Protein AF-U7UW47-F1 (afdb_monomer)

Secondary structure (DSSP, 8-state):
--HHHHIIIIIHHHHHTTS----PPPSEE-STTEEEEEETTEEEEEEEETTEEEEE--BSTT-TTHHHHHHHTT--GGG--EEE-S---HHHHGGG-TTS--S-TTPEEEEEGGGHHHHTTSS-SBTTBPP-----S-PEEE-S-EEEEETTEEEEEEE-TTSSTT-EEEEETTTEEE-GGGEEEETTEEEEPPGGG-S-HHHHHHHHHHHHHHGGG----EEE-SSS-EEE--GGGGTEEEEE----SSS-S-SS----TTS---------SS-HHHHHHHHHHHHHHHHHHIIIIISSSS--HHHHHHHHHHHHHHHHHHHHHHHHHHHHHHHS-TTSSS-HHHHHHHHHHHT----TT-EEEEET-TTTHHHHHHHHH-TTSEEEEEE-S-SS-EEEEETTTEEEEE-

Foldseek 3Di:
DQVQLCCVVPVCLVVCPLFQQFDADDLAQDPPQWGWHAQLQWIKIWGDDPNAIETEFAAAFPRPCVVVSCVRHVHQLQRHAAYEYQAQHRGGHHCQAPVGPNSNVRYAYEFAQCNVCLVVVVDDQDDPHGRPGDHDPDHHHDDAFDWDQDPNKIKTWHQQAKLHRRRIWIDIPLAEIAREQLWAAEPQAIEGEAPVNIPHLQSSLVSLVVVLVVCPPTPYQWYAYTRYYIDGDDCRNSVHHNHYQDIDSVRRSYPPDPDSSPPDLDPQCLAFPLHPVNLVVLVVVLVVLVVQLVCQAVDPNHDDDPRNPVSNVVSVVVSVVSVVVSVVSVVRRQCRPCPHPNNNVVCVLLVVLVPDDADQAEEAEAEQCPSVSNQVSNCVVHVREAYEYERAPDDDWDFDDDPDHYTYTYD

pLDDT: mean 88.17, std 14.87, range [32.16, 98.88]

Radius of gyration: 28.87 Å; Cα contacts (8 Å, |Δi|>4): 842; chains: 1; bounding box: 66×56×88 Å

Solvent-accessible surface area (backbone atoms only — not comparable to full-atom values): 21292 Å² total; per-residue (Å²): 128,63,60,56,58,49,38,59,74,59,44,46,55,64,73,48,60,65,14,22,72,49,54,36,42,68,64,29,70,56,70,97,39,34,31,35,39,49,56,61,50,29,41,24,43,34,46,45,51,98,91,39,49,38,37,35,43,44,24,40,53,63,56,90,57,52,75,62,48,33,58,66,49,73,49,62,47,78,70,25,53,40,33,39,36,36,48,66,49,54,61,30,34,14,11,44,14,74,92,42,60,53,59,46,80,58,35,47,41,34,35,26,43,53,42,49,38,33,65,74,55,79,40,60,60,52,92,90,41,50,50,72,49,43,66,74,84,88,54,49,70,39,82,55,75,43,79,44,81,52,90,90,42,44,37,37,38,38,72,37,34,11,34,39,77,15,15,29,28,38,35,39,70,68,29,36,36,41,48,24,64,45,40,40,54,46,98,91,28,7,18,16,34,43,54,92,74,27,61,33,56,69,46,23,23,55,32,47,54,54,47,56,66,64,49,68,86,51,76,46,55,32,35,36,31,28,30,38,17,74,42,76,48,54,76,50,56,60,66,38,26,92,38,60,45,65,62,31,74,92,47,40,44,39,86,84,56,100,47,59,50,75,60,68,82,71,71,80,67,54,61,45,93,53,49,70,66,56,55,52,50,37,52,49,53,28,52,52,35,45,50,49,19,42,46,37,26,75,35,76,83,74,30,63,71,72,61,9,54,54,44,20,52,53,29,46,53,49,25,53,53,36,46,53,52,35,53,49,51,52,52,50,34,45,33,34,21,57,89,41,96,40,42,54,41,40,51,54,35,49,54,56,24,70,76,53,81,59,56,80,74,31,79,48,80,32,79,68,30,74,67,27,48,47,38,51,39,28,26,73,69,23,74,58,16,36,23,33,18,34,27,78,91,48,90,64,76,52,76,55,80,49,86,96,24,41,44,36,44,38,46

Structure (mmCIF, N/CA/C/O backbone):
data_AF-U7UW47-F1
#
_entry.id   AF-U7UW47-F1
#
loop_
_atom_site.group_PDB
_atom_site.id
_atom_site.type_symbol
_atom_site.label_atom_id
_atom_site.label_alt_id
_atom_site.label_comp_id
_atom_site.label_asym_id
_atom_site.label_entity_id
_atom_site.label_seq_id
_atom_site.pdbx_PDB_ins_code
_atom_site.Cartn_x
_atom_site.Cartn_y
_atom_site.Cartn_z
_atom_site.occupancy
_atom_site.B_iso_or_equiv
_atom_site.auth_seq_id
_atom_site.auth_comp_id
_atom_site.auth_asym_id
_atom_site.auth_atom_id
_atom_site.pdbx_PDB_model_num
ATOM 1 N N . MET A 1 1 ? 0.388 20.989 -11.836 1.00 53.53 1 MET A N 1
ATOM 2 C CA . MET A 1 1 ? 1.107 19.779 -11.379 1.00 53.53 1 MET A CA 1
ATOM 3 C C . MET A 1 1 ? 0.475 19.304 -10.081 1.00 53.53 1 MET A C 1
ATOM 5 O O . MET A 1 1 ? 0.337 20.118 -9.172 1.00 53.53 1 MET A O 1
ATOM 9 N N . LYS A 1 2 ? 0.041 18.040 -9.991 1.00 82.88 2 LYS A N 1
ATOM 10 C CA . LYS A 1 2 ? -0.429 17.465 -8.723 1.00 82.88 2 LYS A CA 1
ATOM 11 C C . LYS A 1 2 ? 0.793 17.205 -7.830 1.00 82.88 2 LYS A C 1
ATOM 13 O O . LYS A 1 2 ? 1.407 16.148 -7.889 1.00 82.88 2 LYS A O 1
ATOM 18 N N . LEU A 1 3 ? 1.202 18.236 -7.089 1.00 86.12 3 LEU A N 1
ATOM 19 C CA . LEU A 1 3 ? 2.447 18.261 -6.311 1.00 86.12 3 LEU A CA 1
ATOM 20 C C . LEU A 1 3 ? 2.574 17.098 -5.320 1.00 86.12 3 LEU A C 1
ATOM 22 O O . LEU A 1 3 ? 3.689 16.637 -5.100 1.00 86.12 3 LEU A O 1
ATOM 26 N N . LEU A 1 4 ? 1.460 16.629 -4.750 1.00 89.12 4 LEU A N 1
ATOM 27 C CA . LEU A 1 4 ? 1.472 15.531 -3.787 1.00 89.12 4 LEU A CA 1
ATOM 28 C C . LEU A 1 4 ? 1.802 14.188 -4.459 1.00 89.12 4 LEU A C 1
ATOM 30 O O . LEU A 1 4 ? 2.720 13.530 -3.993 1.00 89.12 4 LEU A O 1
ATOM 34 N N . TYR A 1 5 ? 1.200 13.857 -5.612 1.00 91.38 5 TYR A N 1
ATOM 35 C CA . TYR A 1 5 ? 1.628 12.692 -6.408 1.00 91.38 5 TYR A CA 1
ATOM 36 C C . TYR A 1 5 ? 3.091 12.797 -6.845 1.00 91.38 5 TYR A C 1
ATOM 38 O O . TYR A 1 5 ? 3.829 11.829 -6.765 1.00 91.38 5 TYR A O 1
ATOM 46 N N . PHE A 1 6 ? 3.566 13.979 -7.259 1.00 90.19 6 PHE A N 1
ATOM 47 C CA . PHE A 1 6 ? 4.988 14.137 -7.591 1.00 90.19 6 PHE A CA 1
ATOM 48 C C . PHE A 1 6 ? 5.897 13.876 -6.379 1.00 90.19 6 PHE A C 1
ATOM 50 O O . PHE A 1 6 ? 6.944 13.240 -6.509 1.00 90.19 6 PHE A O 1
ATOM 57 N N . PHE A 1 7 ? 5.511 14.373 -5.201 1.00 90.00 7 PHE A N 1
ATOM 58 C CA . PHE A 1 7 ? 6.234 14.102 -3.966 1.00 90.00 7 PHE A CA 1
ATOM 59 C C . PHE A 1 7 ? 6.247 12.600 -3.657 1.00 90.00 7 PHE A C 1
ATOM 61 O O . PHE A 1 7 ? 7.323 12.052 -3.429 1.00 90.00 7 PHE A O 1
ATOM 68 N N . ASP A 1 8 ? 5.089 11.952 -3.701 1.00 88.62 8 ASP A N 1
ATOM 69 C CA . ASP A 1 8 ? 4.902 10.535 -3.391 1.00 88.62 8 ASP A CA 1
ATOM 70 C C . ASP A 1 8 ? 5.619 9.610 -4.394 1.00 88.62 8 ASP A C 1
ATOM 72 O O . ASP A 1 8 ? 6.364 8.728 -3.985 1.00 88.62 8 ASP A O 1
ATOM 76 N N . ASP A 1 9 ? 5.550 9.892 -5.698 1.00 86.50 9 ASP A N 1
ATOM 77 C CA . ASP A 1 9 ? 6.138 9.044 -6.746 1.00 86.50 9 ASP A CA 1
ATOM 78 C C . ASP A 1 9 ? 7.641 9.256 -6.957 1.00 86.50 9 ASP A C 1
ATOM 80 O O . ASP A 1 9 ? 8.337 8.370 -7.466 1.00 86.50 9 ASP A O 1
ATOM 84 N N . LYS A 1 10 ? 8.153 10.471 -6.709 1.00 87.44 10 LYS A N 1
ATOM 85 C CA . LYS A 1 10 ? 9.523 10.860 -7.105 1.00 87.44 10 LYS A CA 1
ATOM 86 C C . LYS A 1 10 ? 10.412 11.224 -5.929 1.00 87.44 10 LYS A C 1
ATOM 88 O O . LYS A 1 10 ? 11.593 10.881 -5.941 1.00 87.44 10 LYS A O 1
ATOM 93 N N . ILE A 1 11 ? 9.883 11.912 -4.919 1.00 89.56 11 ILE A N 1
ATOM 94 C CA . ILE A 1 11 ? 10.690 12.459 -3.818 1.00 89.56 11 ILE A CA 1
ATOM 95 C C . ILE A 1 11 ? 10.728 11.510 -2.618 1.00 89.56 11 ILE A C 1
ATOM 97 O O . ILE A 1 11 ? 11.814 11.221 -2.105 1.00 89.56 11 ILE A O 1
ATOM 101 N N . LYS A 1 12 ? 9.577 10.996 -2.174 1.00 88.81 12 LYS A N 1
ATOM 102 C CA . LYS A 1 12 ? 9.452 10.030 -1.071 1.00 88.81 12 LYS A CA 1
ATOM 103 C C . LYS A 1 12 ? 10.357 8.803 -1.304 1.00 88.81 12 LYS A C 1
ATOM 105 O O . LYS A 1 12 ? 11.170 8.538 -0.417 1.00 88.81 12 LYS A O 1
ATOM 110 N N . PRO A 1 13 ? 10.417 8.176 -2.498 1.00 85.31 13 PRO A N 1
ATOM 111 C CA . PRO A 1 13 ? 11.304 7.041 -2.749 1.00 85.31 13 PRO A CA 1
ATOM 112 C C . PRO A 1 13 ? 12.779 7.318 -2.490 1.00 85.31 13 PRO A C 1
ATOM 114 O O . PRO A 1 13 ? 13.479 6.540 -1.841 1.00 85.31 13 PRO A O 1
ATOM 117 N N . ILE A 1 14 ? 13.259 8.465 -2.967 1.00 84.12 14 ILE A N 1
ATOM 118 C CA . ILE A 1 14 ? 14.663 8.857 -2.844 1.00 84.12 14 ILE A CA 1
ATOM 119 C C . ILE A 1 14 ? 14.977 9.226 -1.394 1.00 84.12 14 ILE A C 1
ATOM 121 O O . ILE A 1 14 ? 15.991 8.806 -0.836 1.00 84.12 14 ILE A O 1
ATOM 125 N N . THR A 1 15 ? 14.102 10.016 -0.772 1.00 86.31 15 THR A N 1
ATOM 126 C CA . THR A 1 15 ? 14.328 10.563 0.570 1.00 86.31 15 THR A CA 1
ATOM 127 C C . THR A 1 15 ? 14.125 9.538 1.678 1.00 86.31 15 THR A C 1
ATOM 129 O O . THR A 1 15 ? 14.691 9.714 2.759 1.00 86.31 15 THR A O 1
ATOM 132 N N . MET A 1 16 ? 13.348 8.479 1.445 1.00 87.06 16 MET A N 1
ATOM 133 C CA . MET A 1 16 ? 13.096 7.417 2.422 1.00 87.06 16 MET A CA 1
ATOM 134 C C . MET A 1 16 ? 14.041 6.216 2.296 1.00 87.06 16 MET A C 1
ATOM 136 O O . MET A 1 16 ? 14.092 5.375 3.196 1.00 87.06 16 MET A O 1
ATOM 140 N N . ARG A 1 17 ? 14.839 6.153 1.225 1.00 82.00 17 ARG A N 1
ATOM 141 C CA . ARG A 1 17 ? 15.780 5.057 0.982 1.00 82.00 17 ARG A CA 1
ATOM 142 C C . ARG A 1 17 ? 16.738 4.842 2.162 1.00 82.00 17 ARG A C 1
ATOM 144 O O . ARG A 1 17 ? 17.411 5.774 2.614 1.00 82.00 17 ARG A O 1
ATOM 151 N N . GLY A 1 18 ? 16.816 3.593 2.625 1.00 77.62 18 GLY A N 1
ATOM 152 C CA . GLY A 1 18 ? 17.692 3.166 3.723 1.00 77.62 18 GLY A CA 1
ATOM 153 C C . GLY A 1 18 ? 17.224 3.582 5.119 1.00 77.62 18 GLY A C 1
ATOM 154 O O . GLY A 1 18 ? 18.012 3.512 6.055 1.00 77.62 18 GLY A O 1
ATOM 155 N N . LYS A 1 19 ? 15.981 4.063 5.271 1.00 85.00 19 LYS A N 1
ATOM 156 C CA . LYS A 1 19 ? 15.398 4.363 6.590 1.00 85.00 19 LYS A CA 1
ATOM 157 C C . LYS A 1 19 ? 14.519 3.240 7.148 1.00 85.00 19 LYS A C 1
ATOM 159 O O . LYS A 1 19 ? 14.123 3.336 8.305 1.00 85.00 19 LYS A O 1
ATOM 164 N N . PHE A 1 20 ? 14.182 2.244 6.319 1.00 84.88 20 PHE A N 1
ATOM 165 C CA . PHE A 1 20 ? 13.374 1.064 6.669 1.00 84.88 20 PHE A CA 1
ATOM 166 C C . PHE A 1 20 ? 12.176 1.421 7.563 1.00 84.88 20 PHE A C 1
ATOM 168 O O . PHE A 1 20 ? 11.982 0.860 8.638 1.00 84.88 20 PHE A O 1
ATOM 175 N N . TYR A 1 21 ? 11.436 2.456 7.153 1.00 86.81 21 TYR A N 1
ATOM 176 C CA . TYR A 1 21 ? 10.317 3.010 7.923 1.00 86.81 21 TYR A CA 1
ATOM 177 C C . TYR A 1 21 ? 9.026 2.200 7.752 1.00 86.81 21 TYR A C 1
ATOM 179 O O . TYR A 1 21 ? 8.095 2.360 8.527 1.00 86.81 21 TYR A O 1
ATOM 187 N N . CYS A 1 22 ? 8.973 1.352 6.731 1.00 89.75 22 CYS A N 1
ATOM 188 C CA . CYS A 1 22 ? 7.828 0.536 6.369 1.00 89.75 22 CYS A CA 1
ATOM 189 C C . CYS A 1 22 ? 8.284 -0.901 6.094 1.00 89.75 22 CYS A C 1
ATOM 191 O O . CYS A 1 22 ? 9.420 -1.134 5.673 1.00 89.75 22 CYS A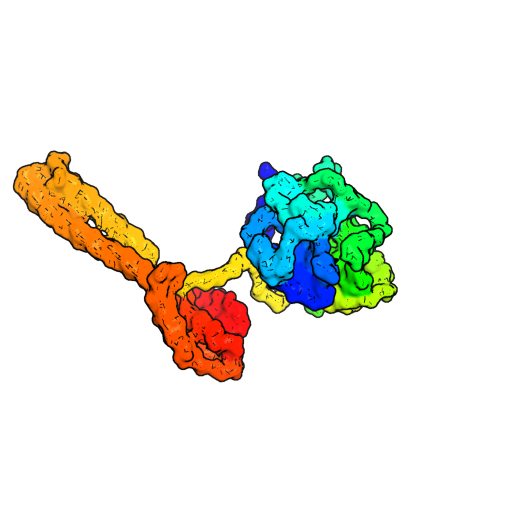 O 1
ATOM 193 N N . ASN A 1 23 ? 7.377 -1.839 6.332 1.00 89.19 23 ASN A N 1
ATOM 194 C CA . ASN A 1 23 ? 7.481 -3.255 6.015 1.00 89.19 23 ASN A CA 1
ATOM 195 C C . ASN A 1 23 ? 6.077 -3.785 5.654 1.00 89.19 23 ASN A C 1
ATOM 197 O O . ASN A 1 23 ? 5.462 -4.487 6.458 1.00 89.19 23 ASN A O 1
ATOM 201 N N . PRO A 1 24 ? 5.507 -3.366 4.510 1.00 92.06 24 PRO A N 1
ATOM 202 C CA . PRO A 1 24 ? 4.192 -3.824 4.084 1.00 92.06 24 PRO A CA 1
ATOM 203 C C . PRO A 1 24 ? 4.207 -5.321 3.752 1.00 92.06 24 PRO A C 1
ATOM 205 O O . PRO A 1 24 ? 5.208 -5.864 3.275 1.00 92.06 24 PRO A O 1
ATOM 208 N N . GLU A 1 25 ? 3.062 -5.964 3.952 1.00 91.25 25 GLU A N 1
ATOM 209 C CA . GLU A 1 25 ? 2.824 -7.369 3.621 1.00 91.25 25 GLU A CA 1
ATOM 210 C C . GLU A 1 25 ? 3.035 -7.610 2.126 1.00 91.25 25 GLU A C 1
ATOM 212 O O . GLU A 1 25 ? 2.703 -6.746 1.318 1.00 91.25 25 GLU A O 1
ATOM 217 N N . ASP A 1 26 ? 3.575 -8.759 1.724 1.00 90.75 26 ASP A N 1
ATOM 218 C CA . ASP A 1 26 ? 3.686 -9.076 0.297 1.00 90.75 26 ASP A CA 1
ATOM 219 C C . ASP A 1 26 ? 2.316 -9.383 -0.324 1.00 90.75 26 ASP A C 1
ATOM 221 O O . ASP A 1 26 ? 1.420 -9.909 0.333 1.00 90.75 26 ASP A O 1
ATOM 225 N N . THR A 1 27 ? 2.166 -9.119 -1.628 1.00 93.19 27 THR A N 1
ATOM 226 C CA . THR A 1 27 ? 0.953 -9.500 -2.365 1.00 93.19 27 THR A CA 1
ATOM 227 C C . THR A 1 27 ? 0.685 -11.000 -2.228 1.00 93.19 27 THR A C 1
ATOM 229 O O . THR A 1 27 ? 1.502 -11.817 -2.670 1.00 93.19 27 THR A O 1
ATOM 232 N N . GLY A 1 28 ? -0.476 -11.365 -1.686 1.00 91.69 28 GLY A N 1
ATOM 233 C CA . GLY A 1 28 ? -0.827 -12.756 -1.428 1.00 91.69 28 GLY A CA 1
ATOM 234 C C . GLY A 1 28 ? -2.175 -12.939 -0.734 1.00 91.69 28 GLY A C 1
ATOM 235 O O . GLY A 1 28 ? -2.748 -12.006 -0.171 1.00 91.69 28 GLY A O 1
ATOM 236 N N . MET A 1 29 ? -2.681 -14.171 -0.793 1.00 92.25 29 MET A N 1
ATOM 237 C CA . MET A 1 29 ? -3.787 -14.622 0.052 1.00 92.25 29 MET A CA 1
ATOM 238 C C . MET A 1 29 ? -3.229 -15.024 1.417 1.00 92.25 29 MET A C 1
ATOM 240 O O . MET A 1 29 ? -2.237 -15.751 1.486 1.00 92.25 29 MET A O 1
ATOM 244 N N . LEU A 1 30 ? -3.861 -14.550 2.484 1.00 92.81 30 LEU A N 1
ATOM 245 C CA . LEU A 1 30 ? -3.450 -14.758 3.869 1.00 92.81 30 LEU A CA 1
ATOM 246 C C . LEU A 1 30 ? -4.513 -15.585 4.611 1.00 92.81 30 LEU A C 1
ATOM 248 O O . LEU A 1 30 ? -5.398 -16.194 4.004 1.00 92.81 30 LEU A O 1
ATOM 252 N N . SER A 1 31 ? -4.404 -15.655 5.936 1.00 87.88 31 SER A N 1
ATOM 253 C CA . SER A 1 31 ? -5.339 -16.386 6.791 1.00 87.88 31 SER A CA 1
ATOM 254 C C . SER A 1 31 ? -6.679 -15.660 6.971 1.00 87.88 31 SER A C 1
ATOM 256 O O . SER A 1 31 ? -6.817 -14.472 6.692 1.00 87.88 31 SER A O 1
ATOM 258 N N . ASP A 1 32 ? -7.686 -16.406 7.438 1.00 92.00 32 ASP A N 1
ATOM 259 C CA . ASP A 1 32 ? -8.999 -15.892 7.859 1.00 92.00 32 ASP A CA 1
ATOM 260 C C . ASP A 1 32 ? -9.725 -15.015 6.818 1.00 92.00 32 ASP A C 1
ATOM 262 O O . ASP A 1 32 ? -10.477 -14.116 7.174 1.00 92.00 32 ASP A O 1
ATOM 266 N N . GLY A 1 33 ? -9.532 -15.294 5.524 1.00 94.06 33 GLY A N 1
ATOM 267 C CA . GLY A 1 33 ? -10.188 -14.567 4.430 1.00 94.06 33 GLY A CA 1
ATOM 268 C C . GLY A 1 33 ? -9.516 -13.243 4.057 1.00 94.06 33 GLY A C 1
ATOM 269 O O . GLY A 1 33 ? -10.019 -12.539 3.180 1.00 94.06 33 GLY A O 1
ATOM 270 N N . ILE A 1 34 ? -8.385 -12.908 4.682 1.00 98.06 34 ILE A N 1
ATOM 271 C CA . ILE A 1 34 ? -7.604 -11.706 4.388 1.00 98.06 34 ILE A CA 1
ATOM 272 C C . ILE A 1 34 ? -6.745 -11.952 3.146 1.00 98.06 34 ILE A C 1
ATOM 274 O O . ILE A 1 34 ? -6.171 -13.023 2.957 1.00 98.06 34 ILE A O 1
ATOM 278 N N . SER A 1 35 ? -6.605 -10.943 2.298 1.00 98.25 35 SER A N 1
ATOM 279 C CA . SER A 1 35 ? -5.552 -10.904 1.282 1.00 98.25 35 SER A CA 1
ATOM 280 C C . SER A 1 35 ? -5.018 -9.488 1.133 1.00 98.25 35 SER A C 1
ATOM 282 O O . SER A 1 35 ? -5.697 -8.524 1.498 1.00 98.25 35 SER A O 1
ATOM 284 N N . ALA A 1 36 ? -3.797 -9.375 0.621 1.00 97.69 36 ALA A N 1
ATOM 285 C CA . ALA A 1 36 ? -3.121 -8.105 0.425 1.00 97.69 36 ALA A CA 1
ATOM 286 C C . ALA A 1 36 ? -2.663 -7.947 -1.023 1.00 97.69 36 ALA A C 1
ATOM 288 O O . ALA A 1 36 ? -2.179 -8.901 -1.637 1.00 97.69 36 ALA A O 1
ATOM 289 N N . ILE A 1 37 ? -2.736 -6.721 -1.534 1.00 97.69 37 ILE A N 1
ATOM 290 C CA . ILE A 1 37 ? -1.859 -6.258 -2.612 1.00 97.69 37 ILE A CA 1
ATOM 291 C C . ILE A 1 37 ? -0.839 -5.321 -1.993 1.00 97.69 37 ILE A C 1
ATOM 293 O O . ILE A 1 37 ? -1.170 -4.511 -1.129 1.00 97.69 37 ILE A O 1
ATOM 297 N N . ARG A 1 38 ? 0.409 -5.441 -2.425 1.00 93.94 38 ARG A N 1
ATOM 298 C CA . ARG A 1 38 ? 1.471 -4.528 -2.043 1.00 93.94 38 ARG A CA 1
ATOM 299 C C . ARG A 1 38 ? 1.846 -3.630 -3.202 1.00 93.94 38 ARG A C 1
ATOM 301 O O . ARG A 1 38 ? 2.371 -4.106 -4.207 1.00 93.94 38 ARG A O 1
ATOM 308 N N . GLU A 1 39 ? 1.685 -2.334 -3.001 1.00 92.50 39 GLU A N 1
ATOM 309 C CA . GLU A 1 39 ? 2.161 -1.316 -3.923 1.00 92.50 39 GLU A CA 1
ATOM 310 C C . GLU A 1 39 ? 3.294 -0.560 -3.252 1.00 92.50 39 GLU A C 1
ATOM 312 O O . GLU A 1 39 ? 3.081 0.176 -2.302 1.00 92.50 39 GLU A O 1
ATOM 317 N N . TYR A 1 40 ? 4.527 -0.771 -3.706 1.00 89.38 40 TYR A N 1
ATOM 318 C CA . TYR A 1 40 ? 5.700 -0.142 -3.097 1.00 89.38 40 TYR A CA 1
ATOM 319 C C . TYR A 1 40 ? 5.727 -0.307 -1.566 1.00 89.38 40 TYR A C 1
ATOM 321 O O . TYR A 1 40 ? 5.932 -1.423 -1.087 1.00 89.38 40 TYR A O 1
ATOM 329 N N . ASP A 1 41 ? 5.551 0.780 -0.807 1.00 90.31 41 ASP A N 1
ATOM 330 C CA . ASP A 1 41 ? 5.557 0.851 0.651 1.00 90.31 41 ASP A CA 1
ATOM 331 C C . ASP A 1 41 ? 4.186 0.690 1.323 1.00 90.31 41 ASP A C 1
ATOM 333 O O . ASP A 1 41 ? 4.148 0.711 2.552 1.00 90.31 41 ASP A O 1
ATOM 337 N N . VAL A 1 42 ? 3.099 0.502 0.572 1.00 93.81 42 VAL A N 1
ATOM 338 C CA . VAL A 1 42 ? 1.724 0.449 1.091 1.00 93.81 42 VAL A CA 1
ATOM 339 C C . VAL A 1 42 ? 1.025 -0.880 0.779 1.00 93.81 42 VAL A C 1
ATOM 341 O O . VAL A 1 42 ? 1.321 -1.558 -0.210 1.00 93.81 42 VAL A O 1
ATOM 344 N N . ASN A 1 43 ? 0.082 -1.273 1.639 1.00 96.12 43 ASN A N 1
ATOM 345 C CA . ASN A 1 43 ? -0.831 -2.389 1.402 1.00 96.12 43 ASN A CA 1
ATOM 346 C C . ASN A 1 43 ? -2.229 -1.927 0.973 1.00 96.12 43 ASN A C 1
ATOM 348 O O . ASN A 1 43 ? -2.771 -0.972 1.512 1.00 96.12 43 ASN A O 1
ATOM 352 N N . LEU A 1 44 ? -2.888 -2.687 0.109 1.00 97.69 44 LEU A N 1
ATOM 353 C CA . LEU A 1 44 ? -4.339 -2.687 -0.074 1.00 97.69 44 LEU A CA 1
ATOM 354 C C . LEU A 1 44 ? -4.859 -3.972 0.567 1.00 97.69 44 LEU A C 1
ATOM 356 O O . LEU A 1 44 ? -4.304 -5.039 0.296 1.00 97.69 44 LEU A O 1
ATOM 360 N N . TRP A 1 45 ? -5.893 -3.885 1.404 1.00 98.75 45 TRP A N 1
ATOM 361 C CA . TRP A 1 45 ? -6.454 -5.058 2.078 1.00 98.75 45 TRP A CA 1
ATOM 362 C C . TRP A 1 45 ? -7.779 -5.459 1.458 1.00 98.75 45 TRP A C 1
ATOM 364 O O . TRP A 1 45 ? -8.581 -4.622 1.051 1.00 98.75 45 TRP A O 1
ATOM 374 N N . PHE A 1 46 ? -8.031 -6.760 1.457 1.00 98.81 46 PHE A N 1
ATOM 375 C CA . PHE A 1 46 ? -9.289 -7.337 1.020 1.00 98.81 46 PHE A CA 1
ATOM 376 C C . PHE A 1 46 ? -9.746 -8.372 2.032 1.00 98.81 46 PHE A C 1
ATOM 378 O O . PHE A 1 46 ? -8.925 -9.106 2.589 1.00 98.81 46 PHE A O 1
ATOM 385 N N . TYR A 1 47 ? -11.058 -8.464 2.214 1.00 98.75 47 TYR A N 1
ATOM 386 C CA . TYR A 1 47 ? -11.677 -9.492 3.036 1.00 98.75 47 TYR A CA 1
ATOM 387 C C . TYR A 1 47 ? -12.672 -10.288 2.204 1.00 98.75 47 TYR A C 1
ATOM 389 O O . TYR A 1 47 ? -13.562 -9.708 1.581 1.00 98.75 47 TYR A O 1
ATOM 397 N N . THR A 1 48 ? -12.505 -11.610 2.182 1.00 98.50 48 THR A N 1
ATOM 398 C CA . THR A 1 48 ? -13.355 -12.532 1.428 1.00 98.50 48 THR A CA 1
ATOM 399 C C . THR A 1 48 ? -14.078 -13.497 2.356 1.00 98.50 48 THR A C 1
ATOM 401 O O . THR A 1 48 ? -13.450 -14.243 3.106 1.00 98.50 48 THR A O 1
ATOM 404 N N . LYS A 1 49 ? -15.405 -13.551 2.233 1.00 97.69 49 LYS A N 1
ATOM 405 C CA . LYS A 1 49 ? -16.284 -14.474 2.956 1.00 97.69 49 LYS A CA 1
ATOM 406 C C . LYS A 1 49 ? -17.344 -15.010 2.010 1.00 97.69 49 LYS A C 1
ATOM 408 O O . LYS A 1 49 ? -17.964 -14.250 1.276 1.00 97.69 49 LYS A O 1
ATOM 413 N N . ASN A 1 50 ? -17.549 -16.327 2.006 1.00 95.88 50 ASN A N 1
ATOM 414 C CA . ASN A 1 50 ? -18.569 -16.991 1.182 1.00 95.88 50 ASN A CA 1
ATOM 415 C C . ASN A 1 50 ? -18.533 -16.585 -0.311 1.00 95.88 50 ASN A C 1
ATOM 417 O O . ASN A 1 50 ? -19.568 -16.449 -0.956 1.00 95.88 50 ASN A O 1
ATOM 421 N N . GLY A 1 51 ? -17.333 -16.361 -0.862 1.00 94.81 51 GLY A N 1
ATOM 422 C CA . GLY A 1 51 ? -17.139 -15.953 -2.260 1.00 94.81 51 GLY A CA 1
ATOM 423 C C . GLY A 1 51 ? -17.448 -14.481 -2.569 1.00 94.81 51 GLY A C 1
ATOM 424 O O . GLY A 1 51 ? -17.383 -14.089 -3.734 1.00 94.81 51 GLY A O 1
ATOM 425 N N . LYS A 1 52 ? -17.770 -13.669 -1.557 1.00 97.94 52 LYS A N 1
ATOM 426 C CA . LYS A 1 52 ? -17.924 -12.214 -1.646 1.00 97.94 52 LYS A CA 1
ATOM 427 C C . LYS A 1 52 ? -16.691 -11.523 -1.086 1.00 97.94 52 LYS A C 1
ATOM 429 O O . LYS A 1 52 ? -16.174 -11.953 -0.058 1.00 97.94 52 LYS A O 1
ATOM 434 N N . THR A 1 53 ? -16.239 -10.464 -1.753 1.00 98.62 53 THR A N 1
ATOM 435 C CA . THR A 1 53 ? -15.018 -9.738 -1.390 1.00 98.62 53 THR A CA 1
ATOM 436 C C . THR A 1 53 ? -15.298 -8.245 -1.285 1.00 98.62 53 THR A C 1
ATOM 438 O O . THR A 1 53 ? -15.870 -7.657 -2.203 1.00 98.62 53 THR A O 1
ATOM 441 N N . ILE A 1 54 ? -14.839 -7.639 -0.192 1.00 98.81 54 ILE A N 1
ATOM 442 C CA . ILE A 1 54 ? -14.791 -6.184 -0.005 1.00 98.81 54 ILE A CA 1
ATOM 443 C C . ILE A 1 54 ? -13.339 -5.706 0.031 1.00 98.81 54 ILE A C 1
ATOM 445 O O . ILE A 1 54 ? -12.437 -6.478 0.375 1.00 98.81 54 ILE A O 1
ATOM 449 N N . ALA A 1 55 ? -13.119 -4.444 -0.330 1.00 98.88 55 ALA A N 1
ATOM 450 C CA . ALA A 1 55 ? -11.798 -3.826 -0.367 1.00 98.88 55 ALA A CA 1
ATOM 451 C C . ALA A 1 55 ? -11.670 -2.705 0.670 1.00 98.88 55 ALA A C 1
ATOM 453 O O . ALA A 1 55 ? -12.638 -2.002 0.970 1.00 98.88 55 ALA A O 1
ATOM 454 N N . PHE A 1 56 ? -10.450 -2.521 1.166 1.00 98.81 56 PHE A N 1
ATOM 455 C CA . PHE A 1 56 ? -10.056 -1.413 2.022 1.00 98.81 56 PHE A CA 1
ATOM 456 C C . PHE A 1 56 ? -8.908 -0.661 1.363 1.00 98.81 56 PHE A C 1
ATOM 458 O O . PHE A 1 56 ? -7.831 -1.230 1.163 1.00 98.81 56 PHE A O 1
ATOM 465 N N . ASP A 1 57 ? -9.131 0.621 1.082 1.00 98.69 57 ASP A N 1
ATOM 466 C CA . ASP A 1 57 ? -8.252 1.467 0.268 1.00 98.69 57 ASP A CA 1
ATOM 467 C C . ASP A 1 57 ? -8.026 0.933 -1.166 1.00 98.69 57 ASP A C 1
ATOM 469 O O . ASP A 1 57 ? -8.531 -0.111 -1.580 1.00 98.69 57 ASP A O 1
ATOM 473 N N . SER A 1 58 ? -7.313 1.712 -1.969 1.00 98.12 58 SER A N 1
ATOM 474 C CA . SER A 1 58 ? -7.171 1.557 -3.420 1.00 98.12 58 SER A CA 1
ATOM 475 C C . SER A 1 58 ? -5.768 1.826 -3.959 1.00 98.12 58 SER A C 1
ATOM 477 O O . SER A 1 58 ? -5.579 1.770 -5.167 1.00 98.12 58 SER A O 1
ATOM 479 N N . GLY A 1 59 ? -4.780 2.084 -3.102 1.00 96.50 59 GLY A N 1
ATOM 480 C CA . GLY A 1 59 ? -3.394 2.215 -3.550 1.00 96.50 59 GLY A CA 1
ATOM 481 C C . GLY A 1 59 ? -3.097 3.519 -4.287 1.00 96.50 59 GLY A C 1
ATOM 482 O O . GLY A 1 59 ? -3.839 4.501 -4.194 1.00 96.50 59 GLY A O 1
ATOM 483 N N . HIS A 1 60 ? -2.007 3.502 -5.051 1.00 95.75 60 HIS A N 1
ATOM 484 C CA . HIS A 1 60 ? -1.534 4.605 -5.873 1.00 95.75 60 HIS A CA 1
ATOM 485 C C . HIS A 1 60 ? -2.282 4.706 -7.206 1.00 95.75 60 HIS A C 1
ATOM 487 O O . HIS A 1 60 ? -2.756 3.734 -7.799 1.00 95.75 60 HIS A O 1
ATOM 493 N N . ILE A 1 61 ? -2.310 5.922 -7.749 1.00 95.69 61 ILE A N 1
ATOM 494 C CA . ILE A 1 61 ? -2.856 6.178 -9.081 1.00 95.69 61 ILE A CA 1
ATOM 495 C C . ILE A 1 61 ? -2.032 5.460 -10.163 1.00 95.69 61 ILE A C 1
ATOM 497 O O . ILE A 1 61 ? -0.816 5.619 -10.247 1.00 95.69 61 ILE A O 1
ATOM 501 N N . ASN A 1 62 ? -2.704 4.709 -11.041 1.00 93.94 62 ASN A N 1
ATOM 502 C CA . ASN A 1 62 ? -2.095 4.025 -12.191 1.00 93.94 62 ASN A CA 1
ATOM 503 C C . ASN A 1 62 ? -0.903 3.110 -11.840 1.00 93.94 62 ASN A C 1
ATOM 505 O O . ASN A 1 62 ? 0.076 3.062 -12.586 1.00 93.94 62 ASN A O 1
ATOM 509 N N . TYR A 1 63 ? -0.973 2.376 -10.727 1.00 93.06 63 TYR A N 1
ATOM 510 C CA . TYR A 1 63 ? 0.052 1.392 -10.384 1.00 93.06 63 TYR A CA 1
ATOM 511 C C . TYR A 1 63 ? 0.225 0.323 -11.488 1.00 93.06 63 TYR A C 1
ATOM 513 O O . TYR A 1 63 ? -0.711 -0.399 -11.833 1.00 93.06 63 TYR A O 1
ATOM 521 N N . ASP A 1 64 ? 1.444 0.203 -12.033 1.00 88.31 64 ASP A N 1
ATOM 522 C CA . ASP A 1 64 ? 1.740 -0.589 -13.242 1.00 88.31 64 ASP A CA 1
ATOM 523 C C . ASP A 1 64 ? 1.372 -2.085 -13.125 1.00 88.31 64 ASP A C 1
ATOM 525 O O . ASP A 1 64 ? 0.979 -2.707 -14.112 1.00 88.31 64 ASP A O 1
ATOM 529 N N . ASN A 1 65 ? 1.523 -2.693 -11.939 1.00 90.06 65 ASN A N 1
ATOM 530 C CA . ASN A 1 65 ? 1.385 -4.149 -11.767 1.00 90.06 65 ASN A CA 1
ATOM 531 C C . ASN A 1 65 ? 0.015 -4.591 -11.243 1.00 90.06 65 ASN A C 1
ATOM 533 O O . ASN A 1 65 ? -0.171 -5.786 -10.991 1.00 90.06 65 ASN A O 1
ATOM 537 N N . ILE A 1 66 ? -0.940 -3.669 -11.102 1.00 94.38 66 ILE A N 1
ATOM 538 C CA . ILE A 1 66 ? -2.200 -3.925 -10.399 1.00 94.38 66 ILE A CA 1
ATOM 539 C C . ILE A 1 66 ? -2.961 -5.144 -10.953 1.00 94.38 66 ILE A C 1
ATOM 541 O O . ILE A 1 66 ? -3.393 -6.012 -10.196 1.00 94.38 66 ILE A O 1
ATOM 545 N N . ASP A 1 67 ? -3.024 -5.301 -12.280 1.00 92.50 67 ASP A N 1
ATOM 546 C CA . ASP A 1 67 ? -3.707 -6.429 -12.930 1.00 92.50 67 ASP A CA 1
ATOM 547 C C . ASP A 1 67 ? -3.023 -7.780 -12.648 1.00 92.50 67 ASP A C 1
ATOM 549 O O . ASP A 1 67 ? -3.675 -8.822 -12.546 1.00 92.50 67 ASP A O 1
ATOM 553 N N . CYS A 1 68 ? -1.692 -7.788 -12.538 1.00 91.44 68 CYS A N 1
ATOM 554 C CA . CYS A 1 68 ? -0.931 -8.982 -12.179 1.00 91.44 68 CYS A CA 1
ATOM 555 C C . CYS A 1 68 ? -1.113 -9.334 -10.702 1.00 91.44 68 CYS A C 1
ATOM 557 O O . CYS A 1 68 ? -1.138 -10.516 -10.360 1.00 91.44 68 CYS A O 1
ATOM 559 N N . ASP A 1 69 ? -1.239 -8.335 -9.835 1.00 93.88 69 ASP A N 1
ATOM 560 C CA . ASP A 1 69 ? -1.393 -8.537 -8.399 1.00 93.88 69 ASP A CA 1
ATOM 561 C C . ASP A 1 69 ? -2.796 -9.018 -8.025 1.00 93.88 69 ASP A C 1
ATOM 563 O O . ASP A 1 69 ? -2.911 -9.982 -7.268 1.00 93.88 69 ASP A O 1
ATOM 567 N N . PHE A 1 70 ? -3.846 -8.499 -8.668 1.00 97.56 70 PHE A N 1
ATOM 568 C CA . PHE A 1 70 ? -5.198 -9.055 -8.546 1.00 97.56 70 PHE A CA 1
ATOM 569 C C . PHE A 1 70 ? -5.268 -10.536 -8.940 1.00 97.56 70 PHE A C 1
ATOM 571 O O . PHE A 1 70 ? -5.900 -11.342 -8.251 1.00 97.56 70 PHE A O 1
ATOM 578 N N . LYS A 1 71 ? -4.552 -10.937 -10.003 1.00 93.56 71 LYS A N 1
ATOM 579 C CA . LYS A 1 71 ? -4.455 -12.351 -10.406 1.00 93.56 71 LYS A CA 1
ATOM 580 C C . LYS A 1 71 ? -3.787 -13.222 -9.341 1.00 93.56 71 LYS A C 1
ATOM 582 O O . LYS A 1 71 ? -4.215 -14.356 -9.154 1.00 93.56 71 LYS A O 1
ATOM 587 N N . LYS A 1 72 ? -2.763 -12.720 -8.639 1.00 89.94 72 LYS A N 1
ATOM 588 C CA . LYS A 1 72 ? -2.056 -13.482 -7.588 1.00 89.94 72 LYS A CA 1
ATOM 589 C C . LYS A 1 72 ? -2.943 -13.797 -6.389 1.00 89.94 72 LYS A C 1
ATOM 591 O O . LYS A 1 72 ? -2.737 -14.827 -5.758 1.00 89.94 72 LYS A O 1
ATOM 596 N N . ILE A 1 73 ? -3.907 -12.930 -6.091 1.00 94.56 73 ILE A N 1
ATOM 597 C CA . ILE A 1 73 ? -4.847 -13.116 -4.978 1.00 94.56 73 ILE A CA 1
ATOM 598 C C . ILE A 1 73 ? -6.218 -13.633 -5.427 1.00 94.56 73 ILE A C 1
ATOM 600 O O . ILE A 1 73 ? -7.129 -13.738 -4.614 1.00 94.56 73 ILE A O 1
ATOM 604 N N . ASN A 1 74 ? -6.359 -13.973 -6.714 1.00 94.88 74 ASN A N 1
ATOM 605 C CA . ASN A 1 74 ? -7.581 -14.508 -7.311 1.00 94.88 74 ASN A CA 1
ATOM 606 C C . ASN A 1 74 ? -8.828 -13.625 -7.084 1.00 94.88 74 ASN A C 1
ATOM 608 O O . ASN A 1 74 ? -9.935 -14.128 -6.890 1.00 94.88 74 ASN A O 1
ATOM 612 N N . ILE A 1 75 ? -8.657 -12.301 -7.121 1.00 97.62 75 ILE A N 1
ATOM 613 C CA . ILE A 1 75 ? -9.752 -11.332 -6.997 1.00 97.62 75 ILE A CA 1
ATOM 614 C C . ILE A 1 75 ? -9.981 -10.662 -8.348 1.00 97.62 75 ILE A C 1
ATOM 616 O O . ILE A 1 75 ? -9.045 -10.216 -9.006 1.00 97.62 75 ILE A O 1
ATOM 620 N N . ASN A 1 76 ? -11.247 -10.584 -8.762 1.00 97.44 76 ASN A N 1
ATOM 621 C CA . ASN A 1 76 ? -11.644 -9.773 -9.905 1.00 97.44 76 ASN A CA 1
ATOM 622 C C . ASN A 1 76 ? -12.081 -8.380 -9.407 1.00 97.44 76 ASN A C 1
ATOM 624 O O . ASN A 1 76 ? -13.146 -8.297 -8.786 1.00 97.44 76 ASN A O 1
ATOM 628 N N . PRO A 1 77 ? -11.321 -7.306 -9.695 1.00 97.25 77 PRO A N 1
ATOM 629 C CA . PRO A 1 77 ? -11.654 -5.954 -9.244 1.00 97.25 77 PRO A CA 1
ATOM 630 C C . PRO A 1 77 ? -13.036 -5.466 -9.704 1.00 97.25 77 PRO A C 1
ATOM 632 O O . PRO A 1 77 ? -13.725 -4.779 -8.954 1.00 97.25 77 PRO A O 1
ATOM 635 N N . ASP A 1 78 ? -13.508 -5.887 -10.883 1.00 97.38 78 ASP A N 1
ATOM 636 C CA . ASP A 1 78 ? -14.817 -5.490 -11.427 1.00 97.38 78 ASP A CA 1
ATOM 637 C C . ASP A 1 78 ? -16.007 -6.078 -10.654 1.00 97.38 78 ASP A C 1
ATOM 639 O O . ASP A 1 78 ? -17.162 -5.739 -10.931 1.00 97.38 78 ASP A O 1
ATOM 643 N N . LYS A 1 79 ? -15.744 -7.025 -9.746 1.00 97.62 79 LYS A N 1
ATOM 644 C CA . LYS A 1 79 ? -16.746 -7.651 -8.876 1.00 97.62 79 LYS A CA 1
ATOM 645 C C . LYS A 1 79 ? -16.741 -7.086 -7.458 1.00 97.62 79 LYS A C 1
ATOM 647 O O . LYS A 1 79 ? -17.602 -7.479 -6.675 1.00 97.62 79 LYS A O 1
ATOM 652 N N . ILE A 1 80 ? -15.807 -6.196 -7.125 1.00 98.50 80 ILE A N 1
ATOM 653 C CA . ILE A 1 80 ? -15.800 -5.519 -5.829 1.00 98.50 80 ILE A CA 1
ATOM 654 C C . ILE A 1 80 ? -16.956 -4.520 -5.810 1.00 98.50 80 ILE A C 1
ATOM 656 O O . ILE A 1 80 ? -16.950 -3.534 -6.545 1.00 98.50 80 ILE A O 1
ATOM 660 N N . GLY A 1 81 ? -17.970 -4.812 -4.993 1.00 98.50 81 GLY A N 1
ATOM 661 C CA . GLY A 1 81 ? -19.155 -3.968 -4.831 1.00 98.50 81 GLY A CA 1
ATOM 662 C C . GLY A 1 81 ? -19.014 -2.908 -3.739 1.00 98.50 81 GLY A C 1
ATOM 663 O O . GLY A 1 81 ? -19.727 -1.912 -3.773 1.00 98.50 81 GLY A O 1
ATOM 664 N N . HIS A 1 82 ? -18.082 -3.089 -2.798 1.00 98.88 82 HIS A N 1
ATOM 665 C CA . HIS A 1 82 ? -17.914 -2.206 -1.643 1.00 98.88 82 HIS A CA 1
ATOM 666 C C . HIS A 1 82 ? -16.433 -1.906 -1.394 1.00 98.88 82 HIS A C 1
ATOM 668 O O . HIS A 1 82 ? -15.615 -2.825 -1.269 1.00 98.88 82 HIS A O 1
ATOM 674 N N . LEU A 1 83 ? -16.115 -0.614 -1.310 1.00 98.88 83 LEU A N 1
ATOM 675 C CA . LEU A 1 83 ? -14.787 -0.086 -1.015 1.00 98.88 83 LEU A CA 1
ATOM 676 C C . LEU A 1 83 ? -14.859 0.838 0.200 1.00 98.88 83 LEU A C 1
ATOM 678 O O . LEU A 1 83 ? -15.526 1.870 0.169 1.00 98.88 83 LEU A O 1
ATOM 682 N N . PHE A 1 84 ? -14.127 0.494 1.249 1.00 98.88 84 PHE A N 1
ATOM 683 C CA . PHE A 1 84 ? -14.011 1.300 2.457 1.00 98.88 84 PHE A CA 1
ATOM 684 C C . PHE A 1 84 ? -12.664 2.025 2.447 1.00 98.88 84 PHE A C 1
ATOM 686 O O . PHE A 1 84 ? -11.613 1.400 2.583 1.00 98.88 84 PHE A O 1
ATOM 693 N N . LEU A 1 85 ? -12.671 3.343 2.261 1.00 98.81 85 LEU A N 1
ATOM 694 C CA . LEU A 1 85 ? -11.453 4.149 2.342 1.00 98.81 85 LEU A CA 1
ATOM 695 C C . LEU A 1 85 ? -11.182 4.508 3.793 1.00 98.81 85 LEU A C 1
ATOM 697 O O . LEU A 1 85 ? -12.064 5.006 4.494 1.00 98.81 85 LEU A O 1
ATOM 701 N N . THR A 1 86 ? -9.958 4.296 4.249 1.00 98.62 86 THR A N 1
ATOM 702 C CA . THR A 1 86 ? -9.546 4.772 5.569 1.00 98.62 86 THR A CA 1
ATOM 703 C C . THR A 1 86 ? -9.255 6.260 5.567 1.00 98.62 86 THR A C 1
ATOM 705 O O . THR A 1 86 ? -9.576 6.928 6.545 1.00 98.62 86 THR A O 1
ATOM 708 N N . HIS A 1 87 ? -8.676 6.781 4.484 1.00 98.31 87 HIS A N 1
ATOM 709 C CA . HIS A 1 87 ? -8.374 8.199 4.292 1.00 98.31 87 HIS A CA 1
ATOM 710 C C . HIS A 1 87 ? -8.023 8.512 2.826 1.00 98.31 87 HIS A C 1
ATOM 712 O O . HIS A 1 87 ? -7.861 7.600 2.017 1.00 98.31 87 HIS A O 1
ATOM 718 N N . LEU A 1 88 ? -7.908 9.800 2.473 1.00 96.44 88 LEU A N 1
ATOM 719 C CA . LEU A 1 88 ? -7.683 10.265 1.095 1.00 96.44 88 LEU A CA 1
ATOM 720 C C . LEU A 1 88 ? -6.217 10.516 0.705 1.00 96.44 88 LEU A C 1
ATOM 722 O O . LEU A 1 88 ? -5.960 11.325 -0.192 1.00 96.44 88 LEU A O 1
ATOM 726 N N . ASP A 1 89 ? -5.233 9.885 1.340 1.00 96.31 89 ASP A N 1
ATOM 727 C CA . ASP A 1 89 ? -3.845 10.057 0.887 1.00 96.31 89 ASP A CA 1
ATOM 728 C C . ASP A 1 89 ? -3.588 9.367 -0.458 1.00 96.31 89 ASP A C 1
ATOM 730 O O . ASP A 1 89 ? -4.315 8.467 -0.879 1.00 96.31 89 ASP A O 1
ATOM 734 N N . THR A 1 90 ? -2.579 9.844 -1.189 1.00 95.69 90 THR A N 1
ATOM 735 C CA . THR A 1 90 ? -2.338 9.457 -2.590 1.00 95.69 90 THR A CA 1
ATOM 736 C C . THR A 1 90 ? -1.972 7.991 -2.767 1.00 95.69 90 THR A C 1
ATOM 738 O O . THR A 1 90 ? -2.251 7.433 -3.825 1.00 95.69 90 THR A O 1
ATOM 741 N N . ASP A 1 91 ? -1.368 7.393 -1.747 1.00 95.19 91 ASP A N 1
ATOM 742 C CA . ASP A 1 91 ? -0.979 5.990 -1.655 1.00 95.19 91 ASP A CA 1
ATOM 743 C C . ASP A 1 91 ? -2.114 5.077 -1.165 1.00 95.19 91 ASP A C 1
ATOM 745 O O . ASP A 1 91 ? -1.997 3.859 -1.252 1.00 95.19 91 ASP A O 1
ATOM 749 N N . HIS A 1 92 ? -3.250 5.634 -0.728 1.00 97.62 92 HIS A N 1
ATOM 750 C CA . HIS A 1 92 ? -4.400 4.857 -0.245 1.00 97.62 92 HIS A CA 1
ATOM 751 C C . HIS A 1 92 ? -5.669 5.083 -1.076 1.00 97.62 92 HIS A C 1
ATOM 753 O O . HIS A 1 92 ? -6.453 4.162 -1.272 1.00 97.62 92 HIS A O 1
ATOM 759 N N . ALA A 1 93 ? -5.889 6.267 -1.639 1.00 98.06 93 ALA A N 1
ATOM 760 C CA . ALA A 1 93 ? -7.084 6.595 -2.426 1.00 98.06 93 ALA A CA 1
ATOM 761 C C . ALA A 1 93 ? -6.789 6.885 -3.913 1.00 98.06 93 ALA A C 1
ATOM 763 O O . ALA A 1 93 ? -7.697 7.207 -4.684 1.00 98.06 93 ALA A O 1
ATOM 764 N N . GLY A 1 94 ? -5.526 6.783 -4.336 1.00 97.44 94 GLY A N 1
ATOM 765 C CA . GLY A 1 94 ? -5.086 7.115 -5.689 1.00 97.44 94 GLY A CA 1
ATOM 766 C C . GLY A 1 94 ? -5.639 6.190 -6.775 1.00 97.44 94 GLY A C 1
ATOM 767 O O . GLY A 1 94 ? -5.918 6.661 -7.879 1.00 97.44 94 GLY A O 1
ATOM 768 N N . GLY A 1 95 ? -5.859 4.906 -6.479 1.00 97.62 95 GLY A N 1
ATOM 769 C CA . GLY A 1 95 ? -6.386 3.935 -7.448 1.00 97.62 95 GLY A CA 1
ATOM 770 C C . GLY A 1 95 ? -7.827 4.187 -7.899 1.00 97.62 95 GLY A C 1
ATOM 771 O O . GLY A 1 95 ? -8.279 3.576 -8.866 1.00 97.62 95 GLY A O 1
ATOM 772 N N . ILE A 1 96 ? -8.551 5.100 -7.247 1.00 98.06 96 ILE A N 1
ATOM 773 C CA . ILE A 1 96 ? -9.880 5.558 -7.679 1.00 98.06 96 ILE A CA 1
ATOM 774 C C . ILE A 1 96 ? -9.931 7.063 -7.992 1.00 98.06 96 ILE A C 1
ATOM 776 O O . ILE A 1 96 ? -11.014 7.631 -8.143 1.00 98.06 96 ILE A O 1
ATOM 780 N N . ASP A 1 97 ? -8.775 7.725 -8.095 1.00 97.44 97 ASP A N 1
ATOM 781 C CA . ASP A 1 97 ? -8.706 9.136 -8.471 1.00 97.44 97 ASP A CA 1
ATOM 782 C C . ASP A 1 97 ? -9.273 9.351 -9.886 1.00 97.44 97 ASP A C 1
ATOM 784 O O . ASP A 1 97 ? -8.889 8.670 -10.836 1.00 97.44 97 ASP A O 1
ATOM 788 N N . LEU A 1 98 ? -10.141 10.355 -10.048 1.00 96.56 98 LEU A N 1
ATOM 789 C CA . LEU A 1 98 ? -10.838 10.676 -11.303 1.00 96.56 98 LEU A CA 1
ATOM 790 C C . LEU A 1 98 ? -9.916 10.985 -12.496 1.00 96.56 98 LEU A C 1
ATOM 792 O O . LEU A 1 98 ? -10.367 11.015 -13.638 1.00 96.56 98 LEU A O 1
ATOM 796 N N . THR A 1 99 ? -8.639 11.277 -12.250 1.00 94.88 99 THR A N 1
ATOM 797 C CA . THR A 1 99 ? -7.641 11.538 -13.300 1.00 94.88 99 THR A CA 1
ATOM 798 C C . THR A 1 99 ? -6.851 10.296 -13.714 1.00 94.88 99 THR A C 1
ATOM 800 O O . THR A 1 99 ? -6.006 10.390 -14.605 1.00 94.88 99 THR A O 1
ATOM 803 N N . GLY A 1 100 ? -7.091 9.156 -13.064 1.00 94.38 100 GLY A N 1
ATOM 804 C CA . GLY A 1 100 ? -6.442 7.878 -13.330 1.00 94.38 100 GLY A CA 1
ATOM 805 C C . GLY A 1 100 ? -7.417 6.801 -13.795 1.00 94.38 100 GLY A C 1
ATOM 806 O O . GLY A 1 100 ? -8.604 7.040 -14.016 1.00 94.38 100 GLY A O 1
ATOM 807 N N . ARG A 1 101 ? -6.897 5.583 -13.950 1.00 95.06 101 ARG A N 1
ATOM 808 C CA . ARG A 1 101 ? -7.713 4.381 -14.122 1.00 95.06 101 ARG A CA 1
ATOM 809 C C . ARG A 1 101 ? -8.327 4.016 -12.772 1.00 95.06 101 ARG A C 1
ATOM 811 O O . ARG A 1 101 ? -7.593 3.637 -11.868 1.00 95.06 101 ARG A O 1
ATOM 818 N N . ASN A 1 102 ? -9.655 4.060 -12.674 1.00 97.56 102 ASN A N 1
ATOM 819 C CA . ASN A 1 102 ? -10.369 3.528 -11.516 1.00 97.56 102 ASN A CA 1
ATOM 820 C C . ASN A 1 102 ? -10.229 1.995 -11.477 1.00 97.56 102 ASN A C 1
ATOM 822 O O . ASN A 1 102 ? -10.681 1.306 -12.396 1.00 97.56 102 ASN A O 1
ATOM 826 N N . ILE A 1 103 ? -9.597 1.472 -10.424 1.00 97.88 103 ILE A N 1
ATOM 827 C CA . ILE A 1 103 ? -9.371 0.033 -10.241 1.00 97.88 103 ILE A CA 1
ATOM 828 C C . ILE A 1 103 ? -10.588 -0.708 -9.670 1.00 97.88 103 ILE A C 1
ATOM 830 O O . ILE A 1 103 ? -10.602 -1.930 -9.700 1.00 97.88 103 ILE A O 1
ATOM 834 N N . PHE A 1 104 ? -11.616 -0.004 -9.190 1.00 98.25 104 PHE A N 1
ATOM 835 C CA . PHE A 1 104 ? -12.863 -0.569 -8.662 1.00 98.25 104 PHE A CA 1
ATOM 836 C C . PHE A 1 104 ? -14.088 0.101 -9.310 1.00 98.25 104 PHE A C 1
ATOM 838 O O . PHE A 1 104 ? -14.847 0.811 -8.647 1.00 98.25 104 PHE A O 1
ATOM 845 N N . PRO A 1 105 ? -14.325 -0.108 -10.617 1.00 96.25 105 PRO A N 1
ATOM 846 C CA . PRO A 1 105 ? -15.283 0.689 -11.390 1.00 96.25 105 PRO A CA 1
ATOM 847 C C . PRO A 1 105 ? -16.754 0.539 -10.964 1.00 96.25 105 PRO A C 1
ATOM 849 O O . PRO A 1 105 ? -17.584 1.336 -11.392 1.00 96.25 105 PRO A O 1
ATOM 852 N N . LYS A 1 106 ? -17.095 -0.479 -10.161 1.00 97.19 106 LYS A N 1
ATOM 853 C CA . LYS A 1 106 ? -18.465 -0.746 -9.682 1.00 97.19 106 LYS A CA 1
ATOM 854 C C . LYS A 1 106 ? -18.621 -0.642 -8.166 1.00 97.19 106 LYS A C 1
ATOM 856 O O . LYS A 1 106 ? -19.711 -0.913 -7.666 1.00 97.19 106 LYS A O 1
ATOM 861 N N . ALA A 1 107 ? -17.556 -0.306 -7.441 1.00 98.44 107 ALA A N 1
ATOM 862 C CA . ALA A 1 107 ? -17.611 -0.275 -5.990 1.00 98.44 107 ALA A CA 1
ATOM 863 C C . ALA A 1 107 ? -18.354 0.968 -5.495 1.00 98.44 107 ALA A C 1
ATOM 865 O O . ALA A 1 107 ? -18.078 2.087 -5.929 1.00 98.44 107 ALA A O 1
ATOM 866 N N . HIS A 1 108 ? -19.252 0.768 -4.535 1.00 98.75 108 HIS A N 1
ATOM 867 C CA . HIS A 1 108 ? -19.775 1.841 -3.703 1.00 98.75 108 HIS A CA 1
ATOM 868 C C . HIS A 1 108 ? -18.742 2.206 -2.636 1.00 98.75 108 HIS A C 1
ATOM 870 O O . HIS A 1 108 ? -18.203 1.322 -1.963 1.00 98.75 108 HIS A O 1
ATOM 876 N N . VAL A 1 109 ? -18.459 3.500 -2.494 1.00 98.88 109 VAL A N 1
ATOM 877 C CA . VAL A 1 109 ? -17.394 4.001 -1.619 1.00 98.88 109 VAL A CA 1
ATOM 878 C C . VAL A 1 109 ? -17.960 4.444 -0.272 1.00 98.88 109 VAL A C 1
ATOM 880 O O . VAL A 1 109 ? -18.951 5.169 -0.214 1.00 98.88 109 VAL A O 1
ATOM 883 N N . TYR A 1 110 ? -17.289 4.056 0.810 1.00 98.88 110 TYR A N 1
ATOM 884 C CA . TYR A 1 110 ? -17.548 4.499 2.180 1.00 98.88 110 TYR A CA 1
ATOM 885 C C . TYR A 1 110 ? -16.303 5.210 2.706 1.00 98.88 110 TYR A C 1
ATOM 887 O O . TYR A 1 110 ? -15.190 4.708 2.539 1.00 98.88 110 TYR A O 1
ATOM 895 N N . MET A 1 111 ? -16.472 6.380 3.318 1.00 98.50 111 MET A N 1
ATOM 896 C CA . MET A 1 111 ? -15.344 7.218 3.728 1.00 98.50 111 MET A CA 1
ATOM 897 C C . MET A 1 111 ? -15.726 8.121 4.900 1.00 98.50 111 MET A C 1
ATOM 899 O O . MET A 1 111 ? -16.868 8.576 4.996 1.00 98.50 111 MET A O 1
ATOM 903 N N . GLY A 1 112 ? -14.762 8.420 5.773 1.00 98.56 112 GLY A N 1
ATOM 904 C CA . GLY A 1 112 ? -14.925 9.433 6.813 1.00 98.56 112 GLY A CA 1
ATOM 905 C C . GLY A 1 112 ? -15.376 10.770 6.229 1.00 98.56 112 GLY A C 1
ATOM 906 O O . GLY A 1 112 ? -14.736 11.308 5.328 1.00 98.56 112 GLY A O 1
ATOM 907 N N . ALA A 1 113 ? -16.476 11.319 6.744 1.00 98.25 113 ALA A N 1
ATOM 908 C CA . ALA A 1 113 ? -17.118 12.508 6.181 1.00 98.25 113 ALA A CA 1
ATOM 909 C C . ALA A 1 113 ? -16.167 13.712 6.110 1.00 98.25 113 ALA A C 1
ATOM 911 O O . ALA A 1 113 ? -16.174 14.468 5.146 1.00 98.25 113 ALA A O 1
ATOM 912 N N . ASP A 1 114 ? -15.300 13.849 7.112 1.00 98.00 114 ASP A N 1
ATOM 913 C CA . ASP A 1 114 ? -14.353 14.955 7.211 1.00 98.00 114 ASP A CA 1
ATOM 914 C C . ASP A 1 114 ? -13.234 14.912 6.158 1.00 98.00 114 ASP A C 1
ATOM 916 O O . ASP A 1 114 ? -12.597 15.941 5.927 1.00 98.00 114 ASP A O 1
ATOM 920 N N . GLU A 1 115 ? -13.013 13.783 5.471 1.00 97.94 115 GLU A N 1
ATOM 921 C CA . GLU A 1 115 ? -12.087 13.719 4.332 1.00 97.94 115 GLU A CA 1
ATOM 922 C C . GLU A 1 115 ? -12.537 14.630 3.172 1.00 97.94 115 GLU A C 1
ATOM 924 O O . GLU A 1 115 ? -11.699 15.128 2.419 1.00 97.94 115 GLU A O 1
ATOM 929 N N . GLU A 1 116 ? -13.836 14.945 3.066 1.00 97.31 116 GLU A N 1
ATOM 930 C CA . GLU A 1 116 ? -14.376 15.897 2.085 1.00 97.31 116 GLU A CA 1
ATOM 931 C C . GLU A 1 116 ? -13.673 17.262 2.142 1.00 97.31 116 GLU A C 1
ATOM 933 O O . GLU A 1 116 ? -13.417 17.862 1.096 1.00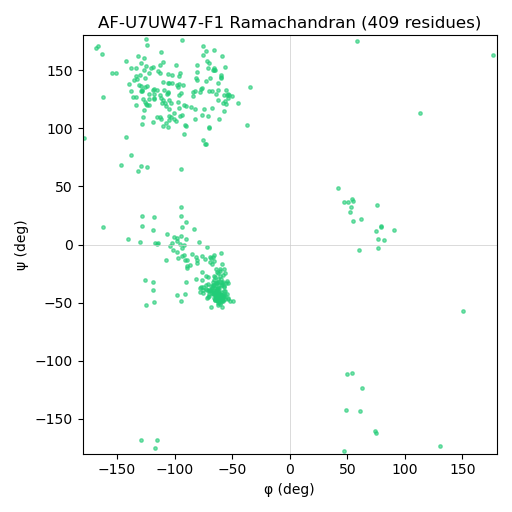 97.31 116 GLU A O 1
ATOM 938 N N . LYS A 1 117 ? -13.230 17.696 3.332 1.00 97.00 117 LYS A N 1
ATOM 939 C CA . LYS A 1 117 ? -12.504 18.963 3.542 1.00 97.00 117 LYS A CA 1
ATOM 940 C C . LYS A 1 117 ? -11.223 19.059 2.706 1.00 97.00 117 LYS A C 1
ATOM 942 O O . LYS A 1 117 ? -10.761 20.157 2.380 1.00 97.00 117 LYS A O 1
ATOM 947 N N . TYR A 1 118 ? -10.620 17.922 2.349 1.00 96.19 118 TYR A N 1
ATOM 948 C CA . TYR A 1 118 ? -9.483 17.874 1.431 1.00 96.19 118 TYR A CA 1
ATOM 949 C C . TYR A 1 118 ? -9.900 18.091 -0.026 1.00 96.19 118 TYR A C 1
ATOM 951 O O . TYR A 1 118 ? -9.219 18.819 -0.753 1.00 96.19 118 TYR A O 1
ATOM 959 N N . MET A 1 119 ? -11.015 17.491 -0.449 1.00 94.19 119 MET A N 1
ATOM 960 C CA . MET A 1 119 ? -11.538 17.614 -1.812 1.00 94.19 119 MET A CA 1
ATOM 961 C C . MET A 1 119 ? -12.092 19.017 -2.084 1.00 94.19 119 MET A C 1
ATOM 963 O O . MET A 1 119 ? -11.832 19.574 -3.156 1.00 94.19 119 MET A O 1
ATOM 967 N N . THR A 1 120 ? -12.764 19.622 -1.095 1.00 94.50 120 THR A N 1
ATOM 968 C CA . THR A 1 120 ? -13.251 21.016 -1.128 1.00 94.50 120 THR A CA 1
ATOM 969 C C . THR A 1 120 ? -12.136 22.040 -0.917 1.00 94.50 120 THR A C 1
ATOM 971 O O . THR A 1 120 ? -12.331 23.229 -1.166 1.00 94.50 120 THR A O 1
ATOM 974 N N . ARG A 1 121 ? -10.934 21.584 -0.531 1.00 93.25 121 ARG A N 1
ATOM 975 C CA . ARG A 1 121 ? -9.747 22.406 -0.235 1.00 93.25 121 ARG A CA 1
ATOM 976 C C . ARG A 1 121 ? -9.923 23.376 0.933 1.00 93.25 121 ARG A C 1
ATOM 978 O O . ARG A 1 121 ? -9.153 24.330 1.043 1.00 93.25 121 ARG A O 1
ATOM 985 N N . GLU A 1 122 ? -10.872 23.113 1.826 1.00 95.06 122 GLU A N 1
ATOM 986 C CA . GLU A 1 122 ? -11.000 23.823 3.104 1.00 95.06 122 GLU A CA 1
ATOM 987 C C . GLU A 1 122 ? -9.738 23.682 3.956 1.00 95.06 122 GLU A C 1
ATOM 989 O O . GLU A 1 122 ? -9.349 24.604 4.675 1.00 95.06 122 GLU A O 1
ATOM 994 N N . ILE A 1 123 ? -9.065 22.534 3.842 1.00 94.19 123 ILE A N 1
ATOM 995 C CA . ILE A 1 123 ? -7.819 22.255 4.546 1.00 94.19 123 ILE A CA 1
ATOM 996 C C . ILE A 1 123 ? -6.699 21.851 3.589 1.00 94.19 123 ILE A C 1
ATOM 998 O O . ILE A 1 123 ? -6.893 21.282 2.512 1.00 94.19 123 ILE A O 1
ATOM 1002 N N . ARG A 1 124 ? -5.470 22.118 4.028 1.00 92.69 124 ARG A N 1
ATOM 1003 C CA . ARG A 1 124 ? -4.251 21.633 3.379 1.00 92.69 124 ARG A CA 1
ATOM 1004 C C . ARG A 1 124 ? -3.768 20.369 4.063 1.00 92.69 124 ARG A C 1
ATOM 1006 O O . ARG A 1 124 ? -3.828 20.273 5.287 1.00 92.69 124 ARG A O 1
ATOM 1013 N N . ARG A 1 125 ? -3.206 19.452 3.275 1.00 92.31 125 ARG A N 1
ATOM 1014 C CA . ARG A 1 125 ? -2.629 18.208 3.790 1.00 92.31 125 ARG A CA 1
ATOM 1015 C C . ARG A 1 125 ? -1.350 18.461 4.583 1.00 92.31 125 ARG A C 1
ATOM 1017 O O . ARG A 1 125 ? -1.159 17.877 5.644 1.00 92.31 125 ARG A O 1
ATOM 1024 N N . LYS A 1 126 ? -0.475 19.342 4.078 1.00 84.44 126 LYS A N 1
ATOM 1025 C CA . LYS A 1 126 ? 0.740 19.779 4.784 1.00 84.44 126 LYS A CA 1
ATOM 1026 C C . LYS A 1 126 ? 1.311 21.068 4.198 1.00 84.44 126 LYS A C 1
ATOM 1028 O O . LYS A 1 126 ? 1.605 21.120 3.010 1.00 84.44 126 LYS A O 1
ATOM 1033 N N . GLY A 1 127 ? 1.547 22.094 5.018 1.00 84.06 127 GLY A N 1
ATOM 1034 C CA . GLY A 1 127 ? 2.195 23.340 4.581 1.00 84.06 127 GLY A CA 1
ATOM 1035 C C . GLY A 1 127 ? 1.506 23.986 3.368 1.00 84.06 127 GLY A C 1
ATOM 1036 O O . GLY A 1 127 ? 0.393 24.498 3.474 1.00 84.06 127 GLY A O 1
ATOM 1037 N N . VAL A 1 128 ? 2.166 23.969 2.206 1.00 78.94 128 VAL A N 1
ATOM 1038 C CA . VAL A 1 128 ? 1.619 24.484 0.932 1.00 78.94 128 VAL A CA 1
ATOM 1039 C C . VAL A 1 128 ? 0.895 23.423 0.089 1.00 78.94 128 VAL A C 1
ATOM 1041 O O . VAL A 1 128 ? 0.247 23.761 -0.902 1.00 78.94 128 VAL A O 1
ATOM 1044 N N . PHE A 1 129 ? 0.981 22.146 0.467 1.00 84.12 129 PHE A N 1
ATOM 1045 C CA . PHE A 1 129 ? 0.389 21.030 -0.263 1.00 84.12 129 PHE A CA 1
ATOM 1046 C C . PHE A 1 129 ? -1.096 20.879 0.079 1.00 84.12 129 PHE A C 1
ATOM 1048 O O . PHE A 1 129 ? -1.465 20.571 1.214 1.00 84.12 129 PHE A O 1
ATOM 1055 N N . HIS A 1 130 ? -1.947 21.061 -0.930 1.00 90.06 130 HIS A N 1
ATOM 1056 C CA . HIS A 1 130 ? -3.322 20.570 -0.891 1.00 90.06 130 HIS A CA 1
ATOM 1057 C C . HIS A 1 130 ? -3.320 19.085 -1.239 1.00 90.06 130 HIS A C 1
ATOM 1059 O O . HIS A 1 130 ? -2.495 18.645 -2.047 1.00 90.06 130 HIS A O 1
ATOM 1065 N N . ASN A 1 131 ? -4.264 18.339 -0.671 1.00 91.12 131 ASN A N 1
ATOM 1066 C CA . ASN A 1 131 ? -4.550 17.013 -1.189 1.00 91.12 131 ASN A CA 1
ATOM 1067 C C . ASN A 1 131 ? -5.054 17.151 -2.638 1.00 91.12 131 ASN A C 1
ATOM 1069 O O . ASN A 1 131 ? -5.766 18.101 -2.979 1.00 91.12 131 ASN A O 1
ATOM 1073 N N . CYS A 1 132 ? -4.604 16.262 -3.515 1.00 91.62 132 CYS A N 1
ATOM 1074 C CA . CYS A 1 132 ? -4.956 16.277 -4.930 1.00 91.62 132 CYS A CA 1
ATOM 1075 C C . CYS A 1 132 ? -5.770 15.065 -5.377 1.00 91.62 132 CYS A C 1
ATOM 1077 O O . CYS A 1 132 ? -6.095 15.005 -6.568 1.00 91.62 132 CYS A O 1
ATOM 1079 N N . VAL A 1 133 ? -6.073 14.144 -4.457 1.00 95.19 133 VAL A N 1
ATOM 1080 C CA . VAL A 1 133 ? -6.995 13.039 -4.705 1.00 95.19 133 VAL A CA 1
ATOM 1081 C C . VAL A 1 133 ? -8.402 13.600 -4.885 1.00 95.19 133 VAL A C 1
ATOM 1083 O O . VAL A 1 133 ? -8.850 14.459 -4.123 1.00 95.19 133 VAL A O 1
ATOM 1086 N N . LYS A 1 134 ? -9.080 13.152 -5.941 1.00 94.69 134 LYS A N 1
ATOM 1087 C CA . LYS A 1 134 ? -10.494 13.437 -6.199 1.00 94.69 134 LYS A CA 1
ATOM 1088 C C . LYS A 1 134 ? -11.186 12.144 -6.574 1.00 94.69 134 LYS A C 1
ATOM 1090 O O . LYS A 1 134 ? -10.734 11.500 -7.514 1.00 94.69 134 LYS A O 1
ATOM 1095 N N . ILE A 1 135 ? -12.274 11.818 -5.896 1.00 96.75 135 ILE A N 1
ATOM 1096 C CA . ILE A 1 135 ? -13.080 10.625 -6.170 1.00 96.75 135 ILE A CA 1
ATOM 1097 C C . ILE A 1 135 ? -14.442 11.038 -6.734 1.00 96.75 135 ILE A C 1
ATOM 1099 O O . ILE A 1 135 ? -14.790 12.219 -6.703 1.00 96.75 135 ILE A O 1
ATOM 1103 N N . ALA A 1 136 ? -15.182 10.088 -7.301 1.00 96.06 136 ALA A N 1
ATOM 1104 C CA . ALA A 1 136 ? -16.534 10.345 -7.790 1.00 96.06 136 ALA A CA 1
ATOM 1105 C C . ALA A 1 136 ? -17.497 10.676 -6.636 1.00 96.06 136 ALA A C 1
ATOM 1107 O O . ALA A 1 136 ? -17.321 10.199 -5.513 1.00 96.06 136 ALA A O 1
ATOM 1108 N N . ASP A 1 137 ? -18.531 11.462 -6.933 1.00 96.00 137 ASP A N 1
ATOM 1109 C CA . ASP A 1 137 ? -19.626 11.727 -5.998 1.00 96.00 137 ASP A CA 1
ATOM 1110 C C . ASP A 1 137 ? -20.444 10.452 -5.708 1.00 96.00 137 ASP A C 1
ATOM 1112 O O . ASP A 1 137 ? -20.334 9.444 -6.407 1.00 96.00 137 ASP A O 1
ATOM 1116 N N . GLY A 1 138 ? -21.303 10.506 -4.685 1.00 96.56 138 GLY A N 1
ATOM 1117 C CA . GLY A 1 138 ? -22.213 9.405 -4.338 1.00 96.56 138 GLY A CA 1
ATOM 1118 C C . GLY A 1 138 ? -21.659 8.391 -3.333 1.00 96.56 138 GLY A C 1
ATOM 1119 O O . GLY A 1 138 ? -22.259 7.338 -3.145 1.00 96.56 138 GLY A O 1
ATOM 1120 N N . TRP A 1 139 ? -20.546 8.700 -2.667 1.00 98.06 139 TRP A N 1
ATOM 1121 C CA . TRP A 1 139 ? -20.018 7.924 -1.542 1.00 98.06 139 TRP A CA 1
ATOM 1122 C C . TRP A 1 139 ? -20.882 8.084 -0.275 1.00 98.06 139 TRP A C 1
ATOM 1124 O O . TRP A 1 139 ? -21.613 9.062 -0.113 1.00 98.06 139 TRP A O 1
ATOM 1134 N N . THR A 1 140 ? -20.798 7.123 0.648 1.00 98.69 140 THR A N 1
ATOM 1135 C CA . THR A 1 140 ? -21.481 7.176 1.950 1.00 98.69 140 THR A CA 1
ATOM 1136 C C . THR A 1 140 ? -20.577 7.800 3.020 1.00 98.69 140 THR A C 1
ATOM 1138 O O . THR A 1 140 ? -19.519 7.234 3.317 1.00 98.69 140 THR A O 1
ATOM 1141 N N . PRO A 1 141 ? -20.986 8.923 3.642 1.00 98.44 141 PRO A N 1
ATOM 1142 C CA . PRO A 1 141 ? -20.209 9.573 4.689 1.00 98.44 141 PRO A CA 1
ATOM 1143 C C . PRO A 1 141 ? -20.301 8.861 6.036 1.00 98.44 141 PRO A C 1
ATOM 1145 O O . PRO A 1 141 ? -21.390 8.571 6.526 1.00 98.44 141 PRO A O 1
ATOM 1148 N N . ILE A 1 142 ? -19.151 8.678 6.682 1.00 98.56 142 ILE A N 1
ATOM 1149 C CA . ILE A 1 142 ? -19.024 8.145 8.042 1.00 98.56 142 ILE A CA 1
ATOM 1150 C C . ILE A 1 142 ? -18.696 9.309 8.981 1.00 98.56 142 ILE A C 1
ATOM 1152 O O . ILE A 1 142 ? -17.595 9.858 8.940 1.00 98.56 142 ILE A O 1
ATOM 1156 N N . LYS A 1 143 ? -19.670 9.730 9.793 1.00 96.50 143 LYS A N 1
ATOM 1157 C CA . LYS A 1 143 ? -19.509 10.824 10.774 1.00 96.50 143 LYS A CA 1
ATOM 1158 C C . LYS A 1 143 ? -19.221 10.298 12.174 1.00 96.50 143 LYS A C 1
ATOM 1160 O O . LYS A 1 143 ? -18.325 10.791 12.849 1.00 96.50 143 LYS A O 1
ATOM 1165 N N . ASP A 1 144 ? -19.960 9.264 12.551 1.00 97.44 144 ASP A N 1
ATOM 1166 C CA . ASP A 1 144 ? -19.888 8.594 13.839 1.00 97.44 144 ASP A CA 1
ATOM 1167 C C . ASP A 1 144 ? -19.652 7.099 13.627 1.00 97.44 144 ASP A C 1
ATOM 1169 O O . ASP A 1 144 ? -19.624 6.602 12.495 1.00 97.44 144 ASP A O 1
ATOM 1173 N N . ILE A 1 145 ? -19.499 6.372 14.731 1.00 98.00 145 ILE A N 1
ATOM 1174 C CA . ILE A 1 145 ? -19.390 4.917 14.688 1.00 98.00 145 ILE A CA 1
ATOM 1175 C C . ILE A 1 145 ? -20.617 4.338 13.984 1.00 98.00 145 ILE A C 1
ATOM 1177 O O . ILE A 1 145 ? -21.751 4.591 14.388 1.00 98.00 145 ILE A O 1
ATOM 1181 N N . SER A 1 146 ? -20.372 3.569 12.929 1.00 98.12 146 SER A N 1
ATOM 1182 C CA . SER A 1 146 ? -21.406 3.056 12.031 1.00 98.12 146 SER A CA 1
ATOM 1183 C C . SER A 1 146 ? -21.148 1.586 11.736 1.00 98.12 146 SER A C 1
ATOM 1185 O O . SER A 1 146 ? -20.000 1.192 11.563 1.00 98.12 146 SER A O 1
ATOM 1187 N N . ILE A 1 147 ? -22.20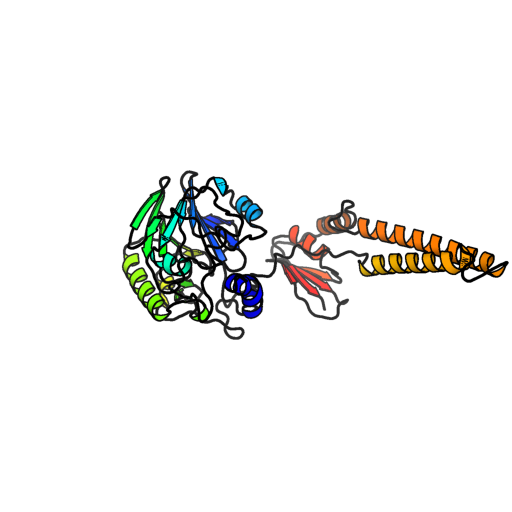1 0.775 11.653 1.00 98.50 147 ILE A N 1
ATOM 1188 C CA . ILE A 1 147 ? -22.099 -0.640 11.279 1.00 98.50 147 ILE A CA 1
ATOM 1189 C C . ILE A 1 147 ? -22.770 -0.822 9.922 1.00 98.50 147 ILE A C 1
ATOM 1191 O O . ILE A 1 147 ? -23.913 -0.411 9.727 1.00 98.50 147 ILE A O 1
ATOM 1195 N N . PHE A 1 148 ? -22.053 -1.453 9.001 1.00 98.62 148 PHE A N 1
ATOM 1196 C CA . PHE A 1 148 ? -22.526 -1.800 7.671 1.00 98.62 148 PHE A CA 1
ATOM 1197 C C . PHE A 1 148 ? -22.581 -3.320 7.536 1.00 98.62 148 PHE A C 1
ATOM 1199 O O . PHE A 1 148 ? -21.621 -4.008 7.865 1.00 98.62 148 PHE A O 1
ATOM 1206 N N . GLU A 1 149 ? -23.691 -3.834 7.019 1.00 98.25 149 GLU A N 1
ATOM 1207 C CA . GLU A 1 149 ? -23.829 -5.231 6.607 1.00 98.25 149 GLU A CA 1
ATOM 1208 C C . GLU A 1 149 ? -23.856 -5.254 5.080 1.00 98.25 149 GLU A C 1
ATOM 1210 O O . GLU A 1 149 ? -24.837 -4.839 4.458 1.00 98.25 149 GLU A O 1
ATOM 1215 N N . VAL A 1 150 ? -22.750 -5.673 4.467 1.00 98.31 150 VAL A N 1
ATOM 1216 C CA . VAL A 1 150 ? -22.558 -5.635 3.013 1.00 98.31 150 VAL A CA 1
ATOM 1217 C C . VAL A 1 150 ? -22.182 -7.015 2.505 1.00 98.31 150 VAL A C 1
ATOM 1219 O O . VAL A 1 150 ? -21.219 -7.613 2.971 1.00 98.31 150 VAL A O 1
ATOM 1222 N N . ASP A 1 151 ? -22.961 -7.564 1.571 1.00 96.75 151 ASP A N 1
ATOM 1223 C CA . ASP A 1 151 ? -22.707 -8.899 1.009 1.00 96.75 151 ASP A CA 1
ATOM 1224 C C . ASP A 1 151 ? -22.528 -10.022 2.074 1.00 96.75 151 ASP A C 1
ATOM 1226 O O . ASP A 1 151 ? -21.851 -11.024 1.841 1.00 96.75 151 ASP A O 1
ATOM 1230 N N . GLY A 1 152 ? -23.152 -9.878 3.253 1.00 97.19 152 GLY A N 1
ATOM 1231 C CA . GLY A 1 152 ? -23.028 -10.822 4.378 1.00 97.19 152 GLY A CA 1
ATOM 1232 C C . GLY A 1 152 ? -21.744 -10.676 5.212 1.00 97.19 152 GLY A C 1
ATOM 1233 O O . GLY A 1 152 ? -21.384 -11.595 5.960 1.00 97.19 152 GLY A O 1
ATOM 1234 N N . ILE A 1 153 ? -21.039 -9.554 5.059 1.00 98.62 153 ILE A N 1
ATOM 1235 C CA . ILE A 1 153 ? -19.862 -9.154 5.831 1.00 98.62 153 ILE A CA 1
ATOM 1236 C C . ILE A 1 153 ? -20.237 -7.944 6.689 1.00 98.62 153 ILE A C 1
ATOM 1238 O O . ILE A 1 153 ? -20.686 -6.920 6.163 1.00 98.62 153 ILE A O 1
ATOM 1242 N N . LYS A 1 154 ? -19.988 -8.048 7.995 1.00 98.62 154 LYS A N 1
ATOM 1243 C CA . LYS A 1 154 ? -20.157 -6.948 8.941 1.00 98.62 154 LYS A CA 1
ATOM 1244 C C . LYS A 1 154 ? -18.906 -6.076 8.932 1.00 98.62 154 LYS A C 1
ATOM 1246 O O . LYS A 1 154 ? -17.797 -6.578 9.122 1.00 98.62 154 LYS A O 1
ATOM 1251 N N . VAL A 1 155 ? -19.079 -4.771 8.756 1.00 98.81 155 VAL A N 1
ATOM 1252 C CA . VAL A 1 155 ? -18.010 -3.770 8.825 1.00 98.81 155 VAL A CA 1
ATOM 1253 C C . VAL A 1 155 ? -18.419 -2.674 9.800 1.00 98.81 155 VAL A C 1
ATOM 1255 O O . VAL A 1 155 ? -19.307 -1.876 9.510 1.00 98.81 155 VAL A O 1
ATOM 1258 N N . GLU A 1 156 ? -17.769 -2.613 10.958 1.00 98.75 156 GLU A N 1
ATOM 1259 C CA . GLU A 1 156 ? -17.894 -1.482 11.876 1.00 98.75 156 GLU A CA 1
ATOM 1260 C C . GLU A 1 156 ? -16.836 -0.432 11.539 1.00 98.75 156 GLU A C 1
ATOM 1262 O O . GLU A 1 156 ? -15.638 -0.698 11.591 1.00 98.75 156 GLU A O 1
ATOM 1267 N N . ALA A 1 157 ? -17.282 0.768 11.194 1.00 98.81 157 ALA A N 1
ATOM 1268 C CA . ALA A 1 157 ? -16.443 1.920 10.926 1.00 98.81 157 ALA A CA 1
ATOM 1269 C C . ALA A 1 157 ? -16.334 2.799 12.172 1.00 98.81 157 ALA A C 1
ATOM 1271 O O . ALA A 1 157 ? -17.348 3.188 12.754 1.00 98.81 157 ALA A O 1
ATOM 1272 N N . ILE A 1 158 ? -15.109 3.143 12.562 1.00 98.69 158 ILE A N 1
ATOM 1273 C CA . ILE A 1 158 ? -14.820 3.939 13.756 1.00 98.69 158 ILE A CA 1
ATOM 1274 C C . ILE A 1 158 ? -13.948 5.130 13.337 1.00 98.69 158 ILE A C 1
ATOM 1276 O O . ILE A 1 158 ? -12.810 4.925 12.908 1.00 98.69 158 ILE A O 1
ATOM 1280 N N . PRO A 1 159 ? -14.433 6.377 13.467 1.00 98.62 159 PRO A N 1
ATOM 1281 C CA . PRO A 1 159 ? -13.608 7.559 13.228 1.00 98.62 159 PRO A CA 1
ATOM 1282 C C . PRO A 1 159 ? -12.423 7.643 14.208 1.00 98.62 159 PRO A C 1
ATOM 1284 O O . PRO A 1 159 ? -12.606 7.656 15.428 1.00 98.62 159 PRO A O 1
ATOM 1287 N N . VAL A 1 160 ? -11.199 7.740 13.681 1.00 98.50 160 VAL A N 1
ATOM 1288 C CA . VAL A 1 160 ? -9.929 7.846 14.431 1.00 98.50 160 VAL A CA 1
ATOM 1289 C C . VAL A 1 160 ? -9.096 8.996 13.841 1.00 98.50 160 VAL A C 1
ATOM 1291 O O . VAL A 1 160 ? -8.009 8.789 13.305 1.00 98.50 160 VAL A O 1
ATOM 1294 N N . PRO A 1 161 ? -9.584 10.249 13.919 1.00 98.38 161 PRO A N 1
ATOM 1295 C CA . PRO A 1 161 ? -8.933 11.376 13.263 1.00 98.38 161 PRO A CA 1
ATOM 1296 C C . PRO A 1 161 ? -7.553 11.654 13.864 1.00 98.38 161 PRO A C 1
ATOM 1298 O O . PRO A 1 161 ? -7.320 11.459 15.060 1.00 98.38 161 PRO A O 1
ATOM 1301 N N . GLY A 1 162 ? -6.644 12.182 13.051 1.00 97.88 162 GLY A N 1
ATOM 1302 C CA . GLY A 1 162 ? -5.295 12.554 13.468 1.00 97.88 162 GLY A CA 1
ATOM 1303 C C . GLY A 1 162 ? -4.284 12.435 12.338 1.00 97.88 162 GLY A C 1
ATOM 1304 O O . GLY A 1 162 ? -3.652 13.434 11.994 1.00 97.88 162 GLY A O 1
ATOM 1305 N N . HIS A 1 163 ? -4.152 11.243 11.744 1.00 98.12 163 HIS A N 1
ATOM 1306 C CA . HIS A 1 163 ? -3.352 11.043 10.529 1.00 98.12 163 HIS A CA 1
ATOM 1307 C C . HIS A 1 163 ? -3.864 11.913 9.381 1.00 98.12 163 HIS A C 1
ATOM 1309 O O . HIS A 1 163 ? -3.140 12.774 8.877 1.00 98.12 163 HIS A O 1
ATOM 1315 N N . THR A 1 164 ? -5.155 11.785 9.108 1.00 98.19 164 THR A N 1
ATOM 1316 C CA . THR A 1 164 ? -5.968 12.726 8.343 1.00 98.19 164 THR A CA 1
ATOM 1317 C C . THR A 1 164 ? -7.166 13.172 9.185 1.00 98.19 164 THR A C 1
ATOM 1319 O O . THR A 1 164 ? -7.373 12.687 10.304 1.00 98.19 164 THR A O 1
ATOM 1322 N N . VAL A 1 165 ? -7.931 14.155 8.707 1.00 97.69 165 VAL A N 1
ATOM 1323 C CA . VAL A 1 165 ? -9.054 14.723 9.477 1.00 97.69 165 VAL A CA 1
ATOM 1324 C C . VAL A 1 165 ? -10.270 13.804 9.577 1.00 97.69 165 VAL A C 1
ATOM 1326 O O . VAL A 1 165 ? -10.991 13.904 10.563 1.00 97.69 165 VAL A O 1
ATOM 1329 N N . GLY A 1 166 ? -10.479 12.911 8.610 1.00 97.81 166 GLY A N 1
ATOM 1330 C CA . GLY A 1 166 ? -11.558 11.926 8.590 1.00 97.81 166 GLY A CA 1
ATOM 1331 C C . GLY A 1 166 ? -11.039 10.489 8.589 1.00 97.81 166 GLY A C 1
ATOM 1332 O O . GLY A 1 166 ? -11.751 9.591 8.141 1.00 97.81 166 GLY A O 1
ATOM 1333 N N . HIS A 1 167 ? -9.812 10.262 9.083 1.00 98.69 167 HIS A N 1
ATOM 1334 C CA . HIS A 1 167 ? -9.234 8.920 9.167 1.00 98.69 167 HIS A CA 1
ATOM 1335 C C . HIS A 1 167 ? -10.190 7.978 9.904 1.00 98.69 167 HIS A C 1
ATOM 1337 O O . HIS A 1 167 ? -10.687 8.307 10.985 1.00 98.69 167 HIS A O 1
ATOM 1343 N N . THR A 1 168 ? -10.472 6.830 9.299 1.00 98.88 168 THR A N 1
ATOM 1344 C CA . THR A 1 168 ? -11.431 5.844 9.798 1.00 98.88 168 THR A CA 1
ATOM 1345 C C . THR A 1 168 ? -10.772 4.472 9.838 1.00 98.88 168 THR A C 1
ATOM 1347 O O . THR A 1 168 ? -10.152 4.048 8.864 1.00 98.88 168 THR A O 1
ATOM 1350 N N . VAL A 1 169 ? -10.916 3.771 10.963 1.00 98.81 169 VAL A N 1
ATOM 1351 C CA . VAL A 1 169 ? -10.530 2.358 11.085 1.00 98.81 169 VAL A CA 1
ATOM 1352 C C . VAL A 1 169 ? -11.759 1.478 10.923 1.00 98.81 169 VAL A C 1
ATOM 1354 O O . VAL A 1 169 ? -12.877 1.905 11.222 1.00 98.81 169 VAL A O 1
ATOM 1357 N N . TYR A 1 170 ? -11.548 0.241 10.487 1.00 98.88 170 TYR A N 1
ATOM 1358 C CA . TYR A 1 170 ? -12.635 -0.707 10.262 1.00 98.88 170 TYR A CA 1
ATOM 1359 C C . TYR A 1 170 ? -12.423 -1.992 11.054 1.00 98.88 170 TYR A C 1
ATOM 1361 O O . TYR A 1 170 ? -11.317 -2.529 11.070 1.00 98.88 170 TYR A O 1
ATOM 1369 N N . ILE A 1 171 ? -13.478 -2.501 11.685 1.00 98.69 171 ILE A N 1
ATOM 1370 C CA . ILE A 1 171 ? -13.522 -3.849 12.254 1.00 98.69 171 ILE A CA 1
ATOM 1371 C C . ILE A 1 171 ? -14.381 -4.713 11.341 1.00 98.69 171 ILE A C 1
ATOM 1373 O O . ILE A 1 171 ? -15.532 -4.376 11.069 1.00 98.69 171 ILE A O 1
ATOM 1377 N N . VAL A 1 172 ? -13.825 -5.825 10.874 1.00 98.56 172 VAL A N 1
ATOM 1378 C CA . VAL A 1 172 ? -14.493 -6.735 9.939 1.00 98.56 172 VAL A CA 1
ATOM 1379 C C . VAL A 1 172 ? -14.848 -8.030 10.649 1.00 98.56 172 VAL A C 1
ATOM 1381 O O . VAL A 1 172 ? -13.968 -8.677 11.229 1.00 98.56 172 VAL A O 1
ATOM 1384 N N . ASP A 1 173 ? -16.134 -8.388 10.609 1.00 97.44 173 ASP A N 1
ATOM 1385 C CA . ASP A 1 173 ? -16.703 -9.593 11.225 1.00 97.44 173 ASP A CA 1
ATOM 1386 C C . ASP A 1 173 ? -16.239 -9.818 12.677 1.00 97.44 173 ASP A C 1
ATOM 1388 O O . ASP A 1 173 ? -15.984 -10.950 13.093 1.00 97.44 173 ASP A O 1
ATOM 1392 N N . ASP A 1 174 ? -16.083 -8.723 13.431 1.00 96.94 174 ASP A N 1
ATOM 1393 C CA . ASP A 1 174 ? -15.622 -8.697 14.827 1.00 96.94 174 ASP A CA 1
ATOM 1394 C C . ASP A 1 174 ? -14.262 -9.390 15.064 1.00 96.94 174 ASP A C 1
ATOM 1396 O O . ASP A 1 174 ? -13.935 -9.757 16.189 1.00 96.94 174 ASP A O 1
ATOM 1400 N N . LYS A 1 175 ? -13.454 -9.575 14.008 1.00 96.31 175 LYS A N 1
ATOM 1401 C CA . LYS A 1 175 ? -12.212 -10.373 14.039 1.00 96.31 175 LYS A CA 1
ATOM 1402 C C . LYS A 1 175 ? -10.978 -9.632 13.558 1.00 96.31 175 LYS A C 1
ATOM 1404 O O . LYS A 1 175 ? -9.871 -9.981 13.963 1.00 96.31 175 LYS A O 1
ATOM 1409 N N . ILE A 1 176 ? -11.126 -8.685 12.639 1.00 98.31 176 ILE A N 1
ATOM 1410 C CA . ILE A 1 176 ? -9.986 -8.084 11.939 1.00 98.31 176 ILE A CA 1
ATOM 1411 C C . ILE A 1 176 ? -10.073 -6.575 12.058 1.00 98.31 176 ILE A C 1
ATOM 1413 O O . ILE A 1 176 ? -11.078 -5.991 11.670 1.00 98.31 176 ILE A O 1
ATOM 1417 N N . LEU A 1 177 ? -9.006 -5.952 12.553 1.00 98.62 177 LEU A N 1
ATOM 1418 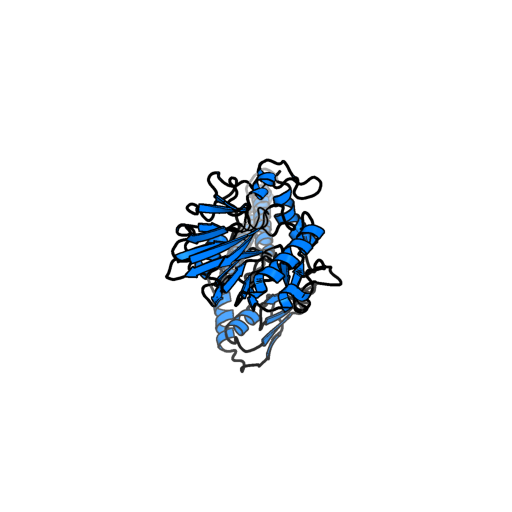C CA . LEU A 1 177 ? -8.867 -4.502 12.602 1.00 98.62 177 LEU A CA 1
ATOM 1419 C C . LEU A 1 177 ? -8.063 -4.001 11.400 1.00 98.62 177 LEU A C 1
ATOM 1421 O O . LEU A 1 177 ? -6.873 -4.275 11.284 1.00 98.62 177 LEU A O 1
ATOM 1425 N N . ILE A 1 178 ? -8.677 -3.189 10.552 1.00 98.69 178 ILE A N 1
ATOM 1426 C CA . ILE A 1 178 ? -8.001 -2.415 9.512 1.00 98.69 178 ILE A CA 1
ATOM 1427 C C . ILE A 1 178 ? -7.647 -1.044 10.105 1.00 98.69 178 ILE A C 1
ATOM 1429 O O . ILE A 1 178 ? -8.487 -0.146 10.149 1.00 98.69 178 ILE A O 1
ATOM 1433 N N . SER A 1 179 ? -6.420 -0.894 10.619 1.00 97.56 179 SER A N 1
ATOM 1434 C CA . SER A 1 179 ? -5.993 0.316 11.346 1.00 97.56 179 SER A CA 1
ATOM 1435 C C . SER A 1 179 ? -5.374 1.382 10.446 1.00 97.56 179 SER A C 1
ATOM 1437 O O . SER A 1 179 ? -5.487 2.569 10.732 1.00 97.56 179 SER A O 1
ATOM 1439 N N . ARG A 1 180 ? -4.689 0.967 9.373 1.00 95.44 180 ARG A N 1
ATOM 1440 C CA . ARG A 1 180 ? -3.962 1.863 8.453 1.00 95.44 180 ARG A CA 1
ATOM 1441 C C . ARG A 1 180 ? -3.057 2.862 9.175 1.00 95.44 180 ARG A C 1
ATOM 1443 O O . ARG A 1 180 ? -2.429 2.504 10.166 1.00 95.44 180 ARG A O 1
ATOM 1450 N N . ASP A 1 181 ? -2.985 4.086 8.670 1.00 97.25 181 ASP A N 1
ATOM 1451 C CA . ASP A 1 181 ? -1.959 5.074 8.999 1.00 97.25 181 ASP A CA 1
ATOM 1452 C C . ASP A 1 181 ? -2.236 5.862 10.281 1.00 97.25 181 ASP A C 1
ATOM 1454 O O . ASP A 1 181 ? -1.565 6.850 10.566 1.00 97.25 181 ASP A O 1
ATOM 1458 N N . CYS A 1 182 ? -3.181 5.428 11.119 1.00 97.06 182 CYS A N 1
ATOM 1459 C CA . CYS A 1 182 ? -3.185 5.877 12.509 1.00 97.06 182 CYS A CA 1
ATOM 1460 C C . CYS A 1 182 ? -2.099 5.146 13.322 1.00 97.06 182 CYS A C 1
ATOM 1462 O O . CYS A 1 182 ? -1.496 5.752 14.211 1.00 97.06 182 CYS A O 1
ATOM 1464 N N . LEU A 1 183 ? -1.773 3.895 12.961 1.00 97.19 183 LEU A N 1
ATOM 1465 C CA . LEU A 1 183 ? -0.932 2.970 13.726 1.00 97.19 183 LEU A CA 1
ATOM 1466 C C . LEU A 1 183 ? 0.170 2.340 12.856 1.00 97.19 183 LEU A C 1
ATOM 1468 O O . LEU A 1 183 ? -0.083 1.873 11.749 1.00 97.19 183 LEU A O 1
ATOM 1472 N N . VAL A 1 184 ? 1.389 2.240 13.387 1.00 97.00 184 VAL A N 1
ATOM 1473 C CA . VAL A 1 184 ? 2.488 1.478 12.767 1.00 97.00 184 VAL A CA 1
ATOM 1474 C C . VAL A 1 184 ? 3.162 0.584 13.805 1.00 97.00 184 VAL A C 1
ATOM 1476 O O . VAL A 1 184 ? 3.288 0.972 14.967 1.00 97.00 184 VAL A O 1
ATOM 1479 N N . ILE A 1 185 ? 3.566 -0.625 13.411 1.00 96.00 185 ILE A N 1
ATOM 1480 C CA . ILE A 1 185 ? 4.015 -1.677 14.335 1.00 96.00 185 ILE A CA 1
ATOM 1481 C C . ILE A 1 185 ? 5.401 -2.184 13.933 1.00 96.00 185 ILE A C 1
ATOM 1483 O O . ILE A 1 185 ? 5.644 -2.457 12.761 1.00 96.00 185 ILE A O 1
ATOM 1487 N N . ASN A 1 186 ? 6.292 -2.347 14.913 1.00 92.94 186 ASN A N 1
ATOM 1488 C CA . ASN A 1 186 ? 7.556 -3.073 14.767 1.00 92.94 186 ASN A CA 1
ATOM 1489 C C . ASN A 1 186 ? 7.724 -4.111 15.891 1.00 92.94 186 ASN A C 1
ATOM 1491 O O . ASN A 1 186 ? 6.794 -4.376 16.655 1.00 92.94 186 ASN A O 1
ATOM 1495 N N . GLU A 1 187 ? 8.921 -4.683 16.028 1.00 90.94 187 GLU A N 1
ATOM 1496 C CA . GLU A 1 187 ? 9.219 -5.714 17.024 1.00 90.94 187 GLU A CA 1
ATOM 1497 C C . GLU A 1 187 ? 9.021 -5.258 18.483 1.00 90.94 187 GLU A C 1
ATOM 1499 O O . GLU A 1 187 ? 8.834 -6.082 19.380 1.00 90.94 187 GLU A O 1
ATOM 1504 N N . ASN A 1 188 ? 9.034 -3.946 18.738 1.00 93.00 188 ASN A N 1
ATOM 1505 C CA . ASN A 1 188 ? 8.914 -3.379 20.080 1.00 93.00 188 ASN A CA 1
ATOM 1506 C C . ASN A 1 188 ? 7.465 -3.079 20.483 1.00 93.00 188 ASN A C 1
ATOM 1508 O O . ASN A 1 188 ? 7.222 -2.855 21.674 1.00 93.00 188 ASN A O 1
ATOM 1512 N N . GLY A 1 189 ? 6.524 -3.101 19.533 1.00 96.00 189 GLY A N 1
ATOM 1513 C CA . GLY A 1 189 ? 5.108 -2.782 19.719 1.00 96.00 189 GLY A CA 1
ATOM 1514 C C . GLY A 1 189 ? 4.590 -1.779 18.686 1.00 96.00 189 GLY A C 1
ATOM 1515 O O . GLY A 1 189 ? 5.287 -1.425 17.734 1.00 96.00 189 GLY A O 1
ATOM 1516 N N . GLY A 1 190 ? 3.350 -1.325 18.873 1.00 97.44 190 GLY A N 1
ATOM 1517 C CA . GLY A 1 190 ? 2.748 -0.309 18.008 1.00 97.44 190 GLY A CA 1
ATOM 1518 C C . GLY A 1 190 ? 2.866 1.116 18.545 1.00 97.44 190 GLY A C 1
ATOM 1519 O O . GLY A 1 190 ? 2.864 1.352 19.756 1.00 97.44 190 GLY A O 1
ATOM 1520 N N . TYR A 1 191 ? 2.971 2.054 17.608 1.00 98.50 191 TYR A N 1
ATOM 1521 C CA . TYR A 1 191 ? 3.190 3.483 17.810 1.00 98.50 191 TYR A CA 1
ATOM 1522 C C . TYR A 1 191 ? 2.154 4.283 17.026 1.00 98.50 191 TYR A C 1
ATOM 1524 O O . TYR A 1 191 ? 1.663 3.824 15.989 1.00 98.50 191 TYR A O 1
ATOM 1532 N N . ALA A 1 192 ? 1.892 5.519 17.457 1.00 98.38 192 ALA A N 1
ATOM 1533 C CA . ALA A 1 192 ? 1.212 6.465 16.586 1.00 98.38 192 ALA A CA 1
ATOM 1534 C C . ALA A 1 192 ? 2.043 6.677 15.316 1.00 98.38 192 ALA A C 1
ATOM 1536 O O . ALA A 1 192 ? 3.278 6.679 15.356 1.00 98.38 192 ALA A O 1
ATOM 1537 N N . PHE A 1 193 ? 1.369 6.841 14.185 1.00 97.75 193 PHE A N 1
ATOM 1538 C CA . PHE A 1 193 ? 2.043 6.986 12.902 1.00 97.75 193 PHE A CA 1
ATOM 1539 C C . PHE A 1 193 ? 2.994 8.187 12.855 1.00 97.75 193 PHE A C 1
ATOM 1541 O O . PHE A 1 193 ? 2.939 9.108 13.673 1.00 97.75 193 PHE A O 1
ATOM 1548 N N . PHE A 1 194 ? 3.896 8.168 11.881 1.00 96.31 194 PHE A N 1
ATOM 1549 C CA . PHE A 1 194 ? 4.974 9.136 11.751 1.00 96.31 194 PHE A CA 1
ATOM 1550 C C . PHE A 1 194 ? 4.467 10.584 11.676 1.00 96.31 194 PHE A C 1
ATOM 1552 O O . PHE A 1 194 ? 3.660 10.930 10.809 1.00 96.31 194 PHE A O 1
ATOM 1559 N N . ASP A 1 195 ? 5.017 11.466 12.516 1.00 95.75 195 ASP A N 1
ATOM 1560 C CA . ASP A 1 195 ? 4.625 12.886 12.571 1.00 95.75 195 ASP A CA 1
ATOM 1561 C C . ASP A 1 195 ? 4.787 13.591 11.230 1.00 95.75 195 ASP A C 1
ATOM 1563 O O . ASP A 1 195 ? 3.980 14.436 10.850 1.00 95.75 195 ASP A O 1
ATOM 1567 N N . PHE A 1 196 ? 5.821 13.214 10.475 1.00 92.56 196 PHE A N 1
ATOM 1568 C CA . PHE A 1 196 ? 6.060 13.784 9.160 1.00 92.56 196 PHE A CA 1
ATOM 1569 C C . PHE A 1 196 ? 4.885 13.542 8.195 1.00 92.56 196 PHE A C 1
ATOM 1571 O O . PHE A 1 196 ? 4.640 14.388 7.338 1.00 92.56 196 PHE A O 1
ATOM 1578 N N . PHE A 1 197 ? 4.138 12.452 8.341 1.00 93.62 197 PHE A N 1
ATOM 1579 C CA . PHE A 1 197 ? 2.998 12.133 7.482 1.00 93.62 197 PHE A CA 1
ATOM 1580 C C . PHE A 1 197 ? 1.649 12.432 8.151 1.00 93.62 197 PHE A C 1
ATOM 1582 O O . PHE A 1 197 ? 0.611 12.241 7.545 1.00 93.62 197 PHE A O 1
ATOM 1589 N N . THR A 1 198 ? 1.615 12.948 9.378 1.00 96.69 198 THR A N 1
ATOM 1590 C CA . THR A 1 198 ? 0.379 13.053 10.169 1.00 96.69 198 THR A CA 1
ATOM 1591 C C . THR A 1 198 ? -0.121 14.501 10.229 1.00 96.69 198 THR A C 1
ATOM 1593 O O . THR A 1 198 ? 0.641 15.410 10.551 1.00 96.69 198 THR A O 1
ATOM 1596 N N . GLN A 1 199 ? -1.406 14.733 9.933 1.00 96.69 199 GLN A N 1
ATOM 1597 C CA . GLN A 1 199 ? -2.047 16.058 9.953 1.00 96.69 199 GLN A CA 1
ATOM 1598 C C . GLN A 1 199 ? -2.016 16.690 11.352 1.00 96.69 199 GLN A C 1
ATOM 1600 O O . GLN A 1 199 ? -1.714 17.874 11.501 1.00 96.69 199 GLN A O 1
ATOM 1605 N N . ASN A 1 200 ? -2.350 15.908 12.380 1.00 97.75 200 ASN A N 1
ATOM 1606 C CA . ASN A 1 200 ? -2.344 16.320 13.777 1.00 97.75 200 ASN A CA 1
ATOM 1607 C C . ASN A 1 200 ? -1.850 15.166 14.674 1.00 97.75 200 ASN A C 1
ATOM 1609 O O . ASN A 1 200 ? -2.648 14.341 15.128 1.00 97.75 200 ASN A O 1
ATOM 1613 N N . PRO A 1 201 ? -0.536 15.116 14.969 1.00 98.12 201 PRO A N 1
ATOM 1614 C CA . PRO A 1 201 ? 0.061 14.071 15.799 1.00 98.12 201 PRO A CA 1
ATOM 1615 C C . PRO A 1 201 ? -0.535 13.916 17.190 1.00 98.12 201 PRO A C 1
ATOM 1617 O O . PRO A 1 201 ? -0.710 12.796 17.669 1.00 98.12 201 PRO A O 1
ATOM 1620 N N . LYS A 1 202 ? -0.858 15.034 17.850 1.00 98.38 202 LYS A N 1
ATOM 1621 C CA . LYS A 1 202 ? -1.468 15.012 19.183 1.00 98.38 202 LYS A CA 1
ATOM 1622 C C . LYS A 1 202 ? -2.831 14.328 19.120 1.00 98.38 202 LYS A C 1
ATOM 1624 O O . LYS A 1 202 ? -3.098 13.420 19.901 1.00 98.38 202 LYS A O 1
ATOM 1629 N N . LYS A 1 203 ? -3.650 14.717 18.140 1.00 98.44 203 LYS A N 1
ATOM 1630 C CA . LYS A 1 203 ? -4.970 14.127 17.933 1.00 98.44 203 LYS A CA 1
ATOM 1631 C C . LYS A 1 203 ? -4.889 12.646 17.565 1.00 98.44 203 LYS A C 1
ATOM 1633 O O . LYS A 1 203 ? -5.682 11.878 18.090 1.00 98.44 203 LYS A O 1
ATOM 1638 N N . ASN A 1 204 ? -3.913 12.236 16.748 1.00 98.69 204 ASN A N 1
ATOM 1639 C CA . ASN A 1 204 ? -3.713 10.823 16.407 1.00 98.69 204 ASN A CA 1
ATOM 1640 C C . ASN A 1 204 ? -3.493 9.966 17.669 1.00 98.69 204 ASN A C 1
ATOM 1642 O O . ASN A 1 204 ? -4.195 8.985 17.888 1.00 98.69 204 ASN A O 1
ATOM 1646 N N . LYS A 1 205 ? -2.593 10.402 18.560 1.00 98.69 205 LYS A N 1
ATOM 1647 C CA . LYS A 1 205 ? -2.317 9.729 19.845 1.00 98.69 205 LYS A CA 1
ATOM 1648 C C . LYS A 1 205 ? -3.559 9.648 20.734 1.00 98.69 205 LYS A C 1
ATOM 1650 O O . LYS A 1 205 ? -3.871 8.589 21.271 1.00 98.69 205 LYS A O 1
ATOM 1655 N N . GLU A 1 206 ? -4.298 10.751 20.864 1.00 98.56 206 GLU A N 1
ATOM 1656 C CA . GLU A 1 206 ? -5.559 10.781 21.618 1.00 98.56 206 GLU A CA 1
ATOM 1657 C C . GLU A 1 206 ? -6.598 9.805 21.043 1.00 98.56 206 GLU A C 1
ATOM 1659 O O . GLU A 1 206 ? -7.265 9.096 21.798 1.00 98.56 206 GLU A O 1
ATOM 1664 N N . SER A 1 207 ? -6.732 9.751 19.715 1.00 98.50 207 SER A N 1
ATOM 1665 C CA . SER A 1 207 ? -7.662 8.854 19.027 1.00 98.50 207 SER A CA 1
ATOM 1666 C C . SER A 1 207 ? -7.262 7.384 19.189 1.00 98.50 207 SER A C 1
ATOM 1668 O O . SER A 1 207 ? -8.131 6.555 19.442 1.00 98.50 207 SER A O 1
ATOM 1670 N N . LEU A 1 208 ? -5.967 7.054 19.148 1.00 98.50 208 LEU A N 1
ATOM 1671 C CA . LEU A 1 208 ? -5.479 5.692 19.398 1.00 98.50 208 LEU A CA 1
ATOM 1672 C C . LEU A 1 208 ? -5.740 5.221 20.831 1.00 98.50 208 LEU A C 1
ATOM 1674 O O . LEU A 1 208 ? -6.074 4.056 21.029 1.00 98.50 208 LEU A O 1
ATOM 1678 N N . ILE A 1 209 ? -5.615 6.100 21.833 1.00 98.19 209 ILE A N 1
ATOM 1679 C CA . ILE A 1 209 ? -5.940 5.759 23.229 1.00 98.19 209 ILE A CA 1
ATOM 1680 C C . ILE A 1 209 ? -7.424 5.397 23.348 1.00 98.19 209 ILE A C 1
ATOM 1682 O O . ILE A 1 209 ? -7.763 4.363 23.922 1.00 98.19 209 ILE A O 1
ATOM 1686 N N . LYS A 1 210 ? -8.305 6.209 22.747 1.00 97.88 210 LYS A N 1
ATOM 1687 C CA . LYS A 1 210 ? -9.749 5.933 22.711 1.00 97.88 210 LYS A CA 1
ATOM 1688 C C . LYS A 1 210 ? -10.065 4.640 21.962 1.00 97.88 210 LYS A C 1
ATOM 1690 O O . LYS A 1 210 ? -10.898 3.867 22.425 1.00 97.88 210 LYS A O 1
ATOM 1695 N N . LEU A 1 211 ? -9.390 4.399 20.836 1.00 98.00 211 LEU A N 1
ATOM 1696 C CA . LEU A 1 211 ? -9.531 3.168 20.065 1.00 98.00 211 LEU A CA 1
ATOM 1697 C C . LEU A 1 211 ? -9.130 1.953 20.909 1.00 98.00 211 LEU A C 1
ATOM 1699 O O . LEU A 1 211 ? -9.933 1.041 21.054 1.00 98.00 211 LEU A O 1
ATOM 1703 N N . ARG A 1 212 ? -7.947 1.966 21.538 1.00 97.44 212 ARG A N 1
ATOM 1704 C CA . ARG A 1 212 ? -7.492 0.897 22.443 1.00 97.44 212 ARG A CA 1
ATOM 1705 C C . ARG A 1 212 ? -8.533 0.590 23.515 1.00 97.44 212 ARG A C 1
ATOM 1707 O O . ARG A 1 212 ? -8.832 -0.572 23.755 1.00 97.44 212 ARG A O 1
ATOM 1714 N N . ASP A 1 213 ? -9.054 1.621 24.180 1.00 97.00 213 ASP A N 1
ATOM 1715 C CA . ASP A 1 213 ? -10.010 1.431 25.271 1.00 97.00 213 ASP A CA 1
ATOM 1716 C C . ASP A 1 213 ? -11.342 0.850 24.787 1.00 97.00 213 ASP A C 1
ATOM 1718 O O . ASP A 1 213 ? -11.910 0.016 25.485 1.00 97.00 213 ASP A O 1
ATOM 1722 N N . ARG A 1 214 ? -11.794 1.217 23.581 1.00 95.44 214 ARG A N 1
ATOM 1723 C CA . ARG A 1 214 ? -12.976 0.626 22.936 1.00 95.44 214 ARG A CA 1
ATOM 1724 C C . ARG A 1 214 ? -12.763 -0.836 22.543 1.00 95.44 214 ARG A C 1
ATOM 1726 O O . ARG A 1 214 ? -13.691 -1.630 22.622 1.00 95.44 214 ARG A O 1
ATOM 1733 N N . LEU A 1 215 ? -11.562 -1.187 22.094 1.00 96.56 215 LEU A N 1
ATOM 1734 C CA . LEU A 1 215 ? -11.271 -2.524 21.580 1.00 96.56 215 LEU A CA 1
ATOM 1735 C C . LEU A 1 215 ? -11.051 -3.583 22.676 1.00 96.56 215 LEU A C 1
ATOM 1737 O O . LEU A 1 215 ? -10.763 -4.730 22.347 1.00 96.56 215 LEU A O 1
ATOM 1741 N N . LYS A 1 216 ? -11.182 -3.230 23.963 1.00 93.25 216 LYS A N 1
ATOM 1742 C CA . LYS A 1 216 ? -11.050 -4.179 25.086 1.00 93.25 216 LYS A CA 1
ATOM 1743 C C . LYS A 1 216 ? -12.102 -5.285 25.068 1.00 93.25 216 LYS A C 1
ATOM 1745 O O . LYS A 1 216 ? -11.816 -6.386 25.519 1.00 93.25 216 LYS A O 1
ATOM 1750 N N . ASP A 1 217 ? -13.281 -4.987 24.533 1.00 89.31 217 ASP A N 1
ATOM 1751 C CA . ASP A 1 217 ? -14.413 -5.917 24.502 1.00 89.31 217 ASP A CA 1
ATOM 1752 C C . ASP A 1 217 ? -14.431 -6.795 23.236 1.00 89.31 217 ASP A C 1
ATOM 1754 O O . ASP A 1 217 ? -15.371 -7.559 23.025 1.00 89.31 217 ASP A O 1
ATOM 1758 N N . TYR A 1 218 ? -13.407 -6.688 22.381 1.00 94.19 218 TYR A N 1
ATOM 1759 C CA . TYR A 1 218 ? -13.308 -7.451 21.140 1.00 94.19 218 TYR A CA 1
ATOM 1760 C C . TYR A 1 218 ? -12.287 -8.581 21.247 1.00 94.19 218 TYR A C 1
ATOM 1762 O O . TYR A 1 218 ? -11.164 -8.381 21.709 1.00 94.19 218 TYR A O 1
ATOM 1770 N N . ASP A 1 219 ? -12.640 -9.736 20.688 1.00 93.56 219 ASP A N 1
ATOM 1771 C CA . ASP A 1 219 ? -11.722 -10.856 20.458 1.00 93.56 219 ASP A CA 1
ATOM 1772 C C . ASP A 1 219 ? -11.158 -10.799 19.027 1.00 93.56 219 ASP A C 1
ATOM 1774 O O . ASP A 1 219 ? -11.459 -11.619 18.155 1.00 93.56 219 ASP A O 1
ATOM 1778 N N . LEU A 1 220 ? -10.384 -9.746 18.752 1.00 97.06 220 LEU A N 1
ATOM 1779 C CA . LEU A 1 220 ? -9.752 -9.567 17.447 1.00 97.06 220 LEU A CA 1
ATOM 1780 C C . LEU A 1 220 ? -8.600 -10.561 17.270 1.00 97.06 220 LEU A C 1
ATOM 1782 O O . LEU A 1 220 ? -7.797 -10.783 18.172 1.00 97.06 220 LEU A O 1
ATOM 1786 N N . LYS A 1 221 ? -8.472 -11.104 16.059 1.00 97.44 221 LYS A N 1
ATOM 1787 C CA . LYS A 1 221 ? -7.389 -12.010 15.660 1.00 97.44 221 LYS A CA 1
ATOM 1788 C C . LYS A 1 221 ? -6.199 -11.279 15.059 1.00 97.44 221 LYS A C 1
ATOM 1790 O O . LYS A 1 221 ? -5.055 -11.624 15.350 1.00 97.44 221 LYS A O 1
ATOM 1795 N N . TYR A 1 222 ? -6.461 -10.290 14.205 1.00 97.81 222 TYR A N 1
ATOM 1796 C CA . TYR A 1 222 ? -5.427 -9.608 13.428 1.00 97.81 222 TYR A CA 1
ATOM 1797 C C . TYR A 1 222 ? -5.643 -8.101 13.379 1.00 97.81 222 TYR A C 1
ATOM 1799 O O . TYR A 1 222 ? -6.773 -7.612 13.414 1.00 97.81 222 TYR A O 1
ATOM 1807 N N . VAL A 1 223 ? -4.534 -7.379 13.240 1.00 98.19 223 VAL A N 1
ATOM 1808 C CA . VAL A 1 223 ? -4.501 -5.980 12.822 1.00 98.19 223 VAL A CA 1
ATOM 1809 C C . VAL A 1 223 ? -3.739 -5.855 11.504 1.00 98.19 223 VAL A C 1
ATOM 1811 O O . VAL A 1 223 ? -2.655 -6.410 11.336 1.00 98.19 223 VAL A O 1
ATOM 1814 N N . CYS A 1 224 ? -4.316 -5.111 10.571 1.00 98.38 224 CYS A N 1
ATOM 1815 C CA . CYS A 1 224 ? -3.813 -4.863 9.231 1.00 98.38 224 CYS A CA 1
ATOM 1816 C C . CYS A 1 224 ? -3.492 -3.367 9.096 1.00 98.38 224 CYS A C 1
ATOM 1818 O O . CYS A 1 224 ? -4.396 -2.522 9.081 1.00 98.38 224 CYS A O 1
ATOM 1820 N N . THR A 1 225 ? -2.205 -3.020 9.027 1.00 97.44 225 THR A N 1
ATOM 1821 C CA . THR A 1 225 ? -1.760 -1.616 8.949 1.00 97.44 225 THR A CA 1
ATOM 1822 C C . THR A 1 225 ? -1.570 -1.162 7.496 1.00 97.44 225 THR A C 1
ATOM 1824 O O . THR A 1 225 ? -1.762 -1.933 6.557 1.00 97.44 225 THR A O 1
ATOM 1827 N N . GLY A 1 226 ? -1.253 0.115 7.272 1.00 94.38 226 GLY A N 1
ATOM 1828 C CA . GLY A 1 226 ? -0.990 0.642 5.926 1.00 94.38 226 GLY A CA 1
ATOM 1829 C C . GLY A 1 226 ? 0.404 0.283 5.423 1.00 94.38 226 GLY A C 1
ATOM 1830 O O . GLY A 1 226 ? 0.564 -0.117 4.274 1.00 94.38 226 GLY A O 1
ATOM 1831 N N . HIS A 1 227 ? 1.393 0.360 6.317 1.00 94.56 227 HIS A N 1
ATOM 1832 C CA . HIS A 1 227 ? 2.815 0.346 5.961 1.00 94.56 227 HIS A CA 1
ATOM 1833 C C . HIS A 1 227 ? 3.666 -0.650 6.758 1.00 94.56 227 HIS A C 1
ATOM 1835 O O . HIS A 1 227 ? 4.878 -0.685 6.573 1.00 94.56 227 HIS A O 1
ATOM 1841 N N . SER A 1 228 ? 3.089 -1.444 7.661 1.00 93.62 228 SER A N 1
ATOM 1842 C CA . SER A 1 228 ? 3.828 -2.433 8.467 1.00 93.62 228 SER A CA 1
ATOM 1843 C C . SER A 1 228 ? 3.224 -3.838 8.427 1.00 93.62 228 SER A C 1
ATOM 1845 O O . SER A 1 228 ? 3.560 -4.651 9.284 1.00 93.62 228 SER A O 1
ATOM 1847 N N . GLY A 1 229 ? 2.336 -4.116 7.468 1.00 93.31 229 GLY A N 1
ATOM 1848 C CA . GLY A 1 229 ? 1.778 -5.445 7.217 1.00 93.31 229 GLY A CA 1
ATOM 1849 C C . GLY A 1 229 ? 0.730 -5.914 8.230 1.00 93.31 229 GLY A C 1
ATOM 1850 O O . GLY A 1 229 ? 0.129 -5.113 8.958 1.00 93.31 229 GLY A O 1
ATOM 1851 N N . MET A 1 230 ? 0.482 -7.226 8.237 1.00 95.38 230 MET A N 1
ATOM 1852 C CA . MET A 1 230 ? -0.471 -7.878 9.135 1.00 95.38 230 MET A CA 1
ATOM 1853 C C . MET A 1 230 ? 0.227 -8.377 10.404 1.00 95.38 230 MET A C 1
ATOM 1855 O O . MET A 1 230 ? 1.295 -8.981 10.346 1.00 95.38 230 MET A O 1
ATOM 1859 N N . HIS A 1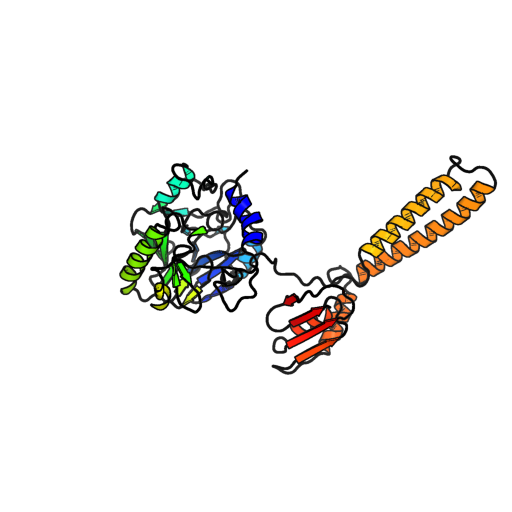 231 ? -0.400 -8.173 11.563 1.00 95.44 231 HIS A N 1
ATOM 1860 C CA . HIS A 1 231 ? 0.094 -8.657 12.855 1.00 95.44 231 HIS A CA 1
ATOM 1861 C C . HIS A 1 231 ? -1.012 -9.390 13.611 1.00 95.44 231 HIS A C 1
ATOM 1863 O O . HIS A 1 231 ? -2.168 -8.963 13.544 1.00 95.44 231 HIS A O 1
ATOM 1869 N N . PRO A 1 232 ? -0.693 -10.444 14.382 1.00 95.75 232 PRO A N 1
ATOM 1870 C CA . PRO A 1 232 ? -1.609 -10.962 15.388 1.00 95.75 232 PRO A CA 1
ATOM 1871 C C . PRO A 1 232 ? -2.023 -9.847 16.347 1.00 95.75 232 PRO A C 1
ATOM 1873 O O . PRO A 1 232 ? -1.186 -9.083 16.844 1.00 95.75 232 PRO A O 1
ATOM 1876 N N . TYR A 1 233 ? -3.318 -9.749 16.608 1.00 96.44 233 TYR A N 1
ATOM 1877 C CA . TYR A 1 233 ? -3.838 -8.760 17.531 1.00 96.44 233 TYR A CA 1
ATOM 1878 C C . TYR A 1 233 ? -3.426 -9.117 18.966 1.00 96.44 233 TYR A C 1
ATOM 1880 O O . TYR A 1 233 ? -3.520 -10.261 19.404 1.00 96.44 233 TYR A O 1
ATOM 1888 N N . SER A 1 234 ? -2.908 -8.131 19.695 1.00 94.62 234 SER A N 1
ATOM 1889 C CA . SER A 1 234 ? -2.536 -8.256 21.107 1.00 94.62 234 SER A CA 1
ATOM 1890 C C . SER A 1 234 ? -2.382 -6.871 21.725 1.00 94.62 234 SER A C 1
ATOM 1892 O O . SER A 1 234 ? -2.169 -5.895 21.009 1.00 94.62 234 SER A O 1
ATOM 1894 N N . GLU A 1 235 ? -2.373 -6.764 23.054 1.00 91.12 235 GLU A N 1
ATOM 1895 C CA . GLU A 1 235 ? -2.157 -5.477 23.740 1.00 91.12 235 GLU A CA 1
ATOM 1896 C C . GLU A 1 235 ? -0.845 -4.777 23.332 1.00 91.12 235 GLU A C 1
ATOM 1898 O O . GLU A 1 235 ? -0.740 -3.549 23.385 1.00 91.12 235 GLU A O 1
ATOM 1903 N N . LYS A 1 236 ? 0.156 -5.536 22.856 1.00 94.25 236 LYS A N 1
ATOM 1904 C CA . LYS A 1 236 ? 1.447 -4.997 22.397 1.00 94.25 236 LYS A CA 1
ATOM 1905 C C . LYS A 1 236 ? 1.309 -4.020 21.229 1.00 94.25 236 LYS A C 1
ATOM 1907 O O . LYS A 1 236 ? 2.148 -3.125 21.097 1.00 94.25 236 LYS A O 1
ATOM 1912 N N . ILE A 1 237 ? 0.263 -4.140 20.408 1.00 95.94 237 ILE A N 1
ATOM 1913 C CA . ILE A 1 237 ? 0.034 -3.216 19.288 1.00 95.94 237 ILE A CA 1
ATOM 1914 C C . ILE A 1 237 ? -0.320 -1.804 19.778 1.00 95.94 237 ILE A C 1
ATOM 1916 O O . ILE A 1 237 ? -0.189 -0.850 19.027 1.00 95.94 237 ILE A O 1
ATOM 1920 N N . PHE A 1 238 ? -0.712 -1.646 21.045 1.00 96.94 238 PHE A N 1
ATOM 1921 C CA . PHE A 1 238 ? -1.036 -0.354 21.649 1.00 96.94 238 PHE A CA 1
ATOM 1922 C C . PHE A 1 238 ? 0.031 0.143 22.640 1.00 96.94 238 PHE A C 1
ATOM 1924 O O . PHE A 1 238 ? -0.182 1.128 23.345 1.00 96.94 238 PHE A O 1
ATOM 1931 N N . LYS A 1 239 ? 1.193 -0.517 22.712 1.00 97.69 239 LYS A N 1
ATOM 1932 C CA . LYS A 1 239 ? 2.197 -0.299 23.768 1.00 97.69 239 LYS A CA 1
ATOM 1933 C C . LYS A 1 239 ? 2.815 1.105 23.791 1.00 97.69 239 LYS A C 1
ATOM 1935 O O . LYS A 1 239 ? 3.180 1.582 24.863 1.00 97.69 239 LYS A O 1
ATOM 1940 N N . HIS A 1 240 ? 2.978 1.746 22.635 1.00 98.12 240 HIS A N 1
ATOM 1941 C CA . HIS A 1 240 ? 3.687 3.024 22.497 1.00 98.12 240 HIS A CA 1
ATOM 1942 C C . HIS A 1 240 ? 2.872 4.081 21.743 1.00 98.12 240 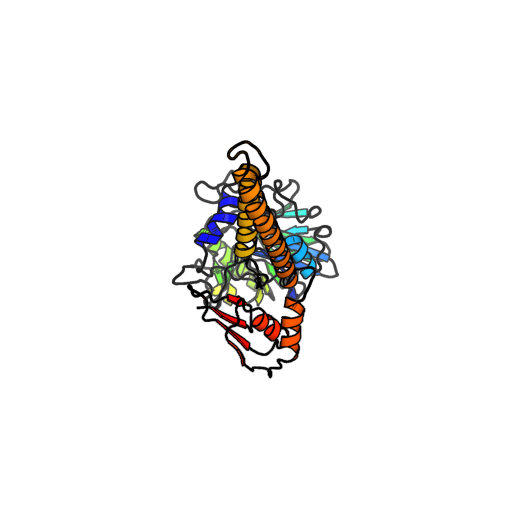HIS A C 1
ATOM 1944 O O . HIS A 1 240 ? 3.433 5.003 21.156 1.00 98.12 240 HIS A O 1
ATOM 1950 N N . ILE A 1 241 ? 1.543 3.963 21.741 1.00 97.56 241 ILE A N 1
ATOM 1951 C CA . ILE A 1 241 ? 0.636 4.858 21.000 1.00 97.56 241 ILE A CA 1
ATOM 1952 C C . ILE A 1 241 ? 0.569 6.287 21.543 1.00 97.56 241 ILE A C 1
ATOM 1954 O O . ILE A 1 241 ? 0.032 7.169 20.884 1.00 97.56 241 ILE A O 1
ATOM 1958 N N . ASP A 1 242 ? 1.123 6.533 22.729 1.00 96.56 242 ASP A N 1
ATOM 1959 C CA . ASP A 1 242 ? 1.366 7.868 23.278 1.00 96.56 242 ASP A CA 1
ATOM 1960 C C . ASP A 1 242 ? 2.541 8.579 22.577 1.00 96.56 242 ASP A C 1
ATOM 1962 O O . ASP A 1 242 ? 2.730 9.791 22.714 1.00 96.56 242 ASP A O 1
ATOM 1966 N N . LYS A 1 243 ? 3.323 7.840 21.783 1.00 97.50 243 LYS A N 1
ATOM 1967 C CA . LYS A 1 243 ? 4.504 8.312 21.062 1.00 97.50 243 LYS A CA 1
ATOM 1968 C C . LYS A 1 243 ? 4.340 8.072 19.571 1.00 97.50 243 LYS A C 1
ATOM 1970 O O . LYS A 1 243 ? 3.734 7.102 19.126 1.00 97.50 243 LYS A O 1
ATOM 1975 N N . SER A 1 244 ? 4.919 8.975 18.796 1.00 97.38 244 SER A N 1
ATOM 1976 C CA . SER A 1 244 ? 5.001 8.803 17.352 1.00 97.38 244 SER A CA 1
ATOM 1977 C C . SER A 1 244 ? 6.168 7.891 17.018 1.00 97.38 244 SER A C 1
ATOM 1979 O O . SER A 1 244 ? 7.229 7.977 17.644 1.00 97.38 244 SER A O 1
ATOM 1981 N N . ALA A 1 245 ? 5.991 7.049 16.010 1.00 96.19 245 ALA A N 1
ATOM 1982 C CA . ALA A 1 245 ? 7.089 6.309 15.429 1.00 96.19 245 ALA A CA 1
ATOM 1983 C C . ALA A 1 245 ? 8.143 7.279 14.877 1.00 96.19 245 ALA A C 1
ATOM 1985 O O . ALA A 1 245 ? 7.835 8.368 14.380 1.00 96.19 245 ALA A O 1
ATOM 1986 N N . THR A 1 246 ? 9.406 6.872 14.962 1.00 94.38 246 THR A N 1
ATOM 1987 C CA . THR A 1 246 ? 10.544 7.627 14.429 1.00 94.38 246 THR A CA 1
ATOM 1988 C C . THR A 1 246 ? 11.358 6.727 13.517 1.00 94.38 246 THR A C 1
ATOM 1990 O O . THR A 1 246 ? 11.375 5.511 13.689 1.00 94.38 246 THR A O 1
ATOM 1993 N N . PHE A 1 247 ? 12.006 7.324 12.523 1.00 91.06 247 PHE A N 1
ATOM 1994 C CA . PHE A 1 247 ? 12.820 6.600 11.559 1.00 91.06 247 PHE A CA 1
ATOM 1995 C C . PHE A 1 247 ? 13.940 7.498 11.039 1.00 91.06 247 PHE A C 1
ATOM 1997 O O . PHE A 1 247 ? 13.787 8.713 10.885 1.00 91.06 247 PHE A O 1
ATOM 2004 N N . GLY A 1 248 ? 15.076 6.892 10.727 1.00 87.50 248 GLY A N 1
ATOM 2005 C CA . GLY A 1 248 ? 16.241 7.560 10.171 1.00 87.50 248 GLY A CA 1
ATOM 2006 C C . GLY A 1 248 ? 17.245 6.540 9.661 1.00 87.50 248 GLY A C 1
ATOM 2007 O O . GLY A 1 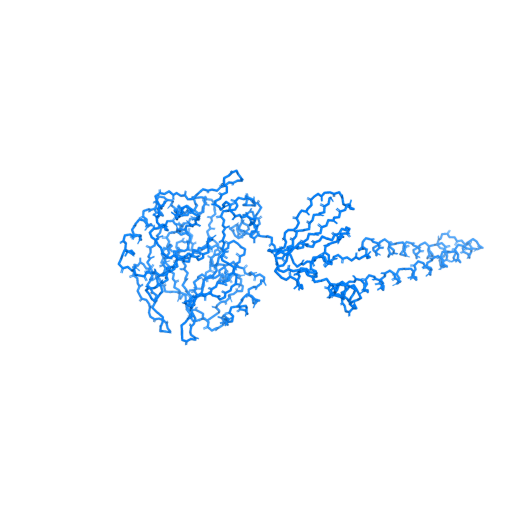248 ? 17.124 5.352 9.929 1.00 87.50 248 GLY A O 1
ATOM 2008 N N . LYS A 1 249 ? 18.266 6.995 8.930 1.00 84.06 249 LYS A N 1
ATOM 2009 C CA . LYS A 1 249 ? 19.302 6.084 8.414 1.00 84.06 249 LYS A CA 1
ATOM 2010 C C . LYS A 1 249 ? 20.111 5.417 9.533 1.00 84.06 249 LYS A C 1
ATOM 2012 O O . LYS A 1 249 ? 20.547 4.288 9.378 1.00 84.06 249 LYS A O 1
ATOM 2017 N N . THR A 1 250 ? 20.321 6.124 10.643 1.00 84.88 250 THR A N 1
ATOM 2018 C CA . THR A 1 250 ? 21.052 5.631 11.823 1.00 84.88 250 THR A CA 1
ATOM 2019 C C . THR A 1 250 ? 20.158 4.916 12.833 1.00 84.88 250 THR A C 1
ATOM 2021 O O . THR A 1 250 ? 20.663 4.177 13.669 1.00 84.88 250 THR A O 1
ATOM 2024 N N . ASN A 1 251 ? 18.844 5.138 12.765 1.00 86.31 251 ASN A N 1
ATOM 2025 C CA . ASN A 1 251 ? 17.847 4.501 13.618 1.00 86.31 251 ASN A CA 1
ATOM 2026 C C . ASN A 1 251 ? 16.639 4.104 12.756 1.00 86.31 251 ASN A C 1
ATOM 2028 O O . ASN A 1 251 ? 15.651 4.848 12.706 1.00 86.31 251 ASN A O 1
ATOM 2032 N N . PRO A 1 252 ? 16.752 3.011 11.986 1.00 86.44 252 PRO A N 1
ATOM 2033 C CA . PRO A 1 252 ? 15.647 2.534 11.172 1.00 86.44 252 PRO A CA 1
ATOM 2034 C C . PRO A 1 252 ? 14.486 2.061 12.047 1.00 86.44 252 PRO A C 1
ATOM 2036 O O . PRO A 1 252 ? 14.695 1.609 13.173 1.00 86.44 252 PRO A O 1
ATOM 2039 N N . PHE A 1 253 ? 13.258 2.174 11.538 1.00 89.62 253 PHE A N 1
ATOM 2040 C CA . PHE A 1 253 ? 12.081 1.765 12.310 1.00 89.62 253 PHE A CA 1
ATOM 2041 C C . PHE A 1 253 ? 11.968 0.239 12.419 1.00 89.62 253 PHE A C 1
ATOM 2043 O O . PHE A 1 253 ? 11.624 -0.269 13.485 1.00 89.62 253 PHE A O 1
ATOM 2050 N N . HIS A 1 254 ? 12.303 -0.477 11.344 1.00 85.12 254 HIS A N 1
ATOM 2051 C CA . HIS A 1 254 ? 12.461 -1.929 11.329 1.00 85.12 254 HIS A CA 1
ATOM 2052 C C . HIS A 1 254 ? 13.956 -2.282 11.332 1.00 85.12 254 HIS A C 1
ATOM 2054 O O . HIS A 1 254 ? 14.695 -1.841 10.448 1.00 85.12 254 HIS A O 1
ATOM 2060 N N . LYS A 1 255 ? 14.412 -3.045 12.337 1.00 69.88 255 LYS A N 1
ATOM 2061 C CA . LYS A 1 255 ? 15.830 -3.437 12.490 1.00 69.88 255 LYS A CA 1
ATOM 2062 C C . LYS A 1 255 ? 16.247 -4.568 11.553 1.00 69.88 255 LYS A C 1
ATOM 2064 O O . LYS A 1 255 ? 17.352 -4.533 11.018 1.00 69.88 255 LYS A O 1
ATOM 2069 N N . ASP A 1 256 ? 15.349 -5.521 11.328 1.00 60.19 256 ASP A N 1
ATOM 2070 C CA . ASP A 1 256 ? 15.505 -6.559 10.316 1.00 60.19 256 ASP A CA 1
ATOM 2071 C C . ASP A 1 256 ? 14.880 -6.036 9.024 1.00 60.19 256 ASP A C 1
ATOM 2073 O O . ASP A 1 256 ? 13.658 -5.982 8.892 1.00 60.19 256 ASP A O 1
ATOM 2077 N N . GLY A 1 257 ? 15.691 -5.575 8.075 1.00 53.25 257 GLY A N 1
ATOM 2078 C CA . GLY A 1 257 ? 15.107 -5.034 6.856 1.00 53.25 257 GLY A CA 1
ATOM 2079 C C . GLY A 1 257 ? 16.112 -4.571 5.830 1.00 53.25 257 GLY A C 1
ATOM 2080 O O . GLY A 1 257 ? 16.454 -3.400 5.779 1.00 53.25 257 GLY A O 1
ATOM 2081 N N . GLU A 1 258 ? 16.490 -5.458 4.915 1.00 51.09 258 GLU A N 1
ATOM 2082 C CA . GLU A 1 258 ? 16.749 -5.039 3.541 1.00 51.09 258 GLU A CA 1
ATOM 2083 C C . GLU A 1 258 ? 15.401 -4.732 2.893 1.00 51.09 258 GLU A C 1
ATOM 2085 O O . GLU A 1 258 ? 14.764 -5.595 2.293 1.00 51.09 258 GLU A O 1
ATOM 2090 N N . TYR A 1 259 ? 14.930 -3.499 3.061 1.00 53.75 259 TYR A N 1
ATOM 2091 C CA . TYR A 1 259 ? 13.705 -3.068 2.411 1.00 53.75 259 TYR A CA 1
ATOM 2092 C C . TYR A 1 259 ? 13.884 -1.761 1.650 1.00 53.75 259 TYR A C 1
ATOM 2094 O O . TYR A 1 259 ? 13.928 -0.667 2.217 1.00 53.75 259 TYR A O 1
ATOM 2102 N N . ASN A 1 260 ? 13.977 -1.883 0.329 1.00 57.09 260 ASN A N 1
ATOM 2103 C CA . ASN A 1 260 ? 13.709 -0.782 -0.576 1.00 57.09 260 ASN A CA 1
ATOM 2104 C C . ASN A 1 260 ? 12.338 -1.041 -1.230 1.00 57.09 260 ASN A C 1
ATOM 2106 O O . ASN A 1 260 ? 12.267 -1.835 -2.169 1.00 57.09 260 ASN A O 1
ATOM 2110 N N . PRO A 1 261 ? 11.258 -0.382 -0.769 1.00 53.16 261 PRO A N 1
ATOM 2111 C CA . PRO A 1 261 ? 9.914 -0.543 -1.339 1.00 53.16 261 PRO A CA 1
ATOM 2112 C C . PRO A 1 261 ? 9.853 -0.219 -2.831 1.00 53.16 261 PRO A C 1
ATOM 2114 O O . PRO A 1 261 ? 8.949 -0.655 -3.537 1.00 53.16 261 PRO A O 1
ATOM 2117 N N . PHE A 1 262 ? 10.833 0.548 -3.307 1.00 54.19 262 PHE A N 1
ATOM 2118 C CA . PHE A 1 262 ? 10.919 1.069 -4.661 1.00 54.19 262 PHE A CA 1
ATOM 2119 C C . PHE A 1 262 ? 11.940 0.324 -5.521 1.00 54.19 262 PHE A C 1
ATOM 2121 O O . PHE A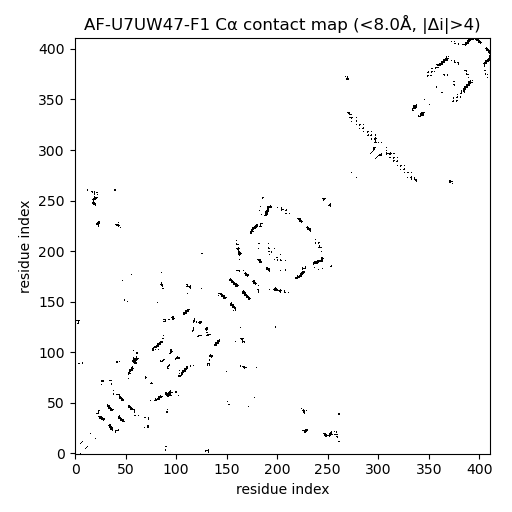 1 262 ? 12.076 0.640 -6.706 1.00 54.19 262 PHE A O 1
ATOM 2128 N N . ASP A 1 263 ? 12.650 -0.669 -4.968 1.00 50.06 263 ASP A N 1
ATOM 2129 C CA . ASP A 1 263 ? 13.361 -1.617 -5.817 1.00 50.06 263 ASP A CA 1
ATOM 2130 C C . ASP A 1 263 ? 12.305 -2.481 -6.497 1.00 50.06 263 ASP A C 1
ATOM 2132 O O . ASP A 1 263 ? 11.722 -3.394 -5.908 1.00 50.06 263 ASP A O 1
ATOM 2136 N N . LYS A 1 264 ? 12.035 -2.153 -7.770 1.00 41.66 264 LYS A N 1
ATOM 2137 C CA . LYS A 1 264 ? 11.319 -3.044 -8.682 1.00 41.66 264 LYS A CA 1
ATOM 2138 C C . LYS A 1 264 ? 11.924 -4.419 -8.483 1.00 41.66 264 LYS A C 1
ATOM 2140 O O . LYS A 1 264 ? 13.134 -4.549 -8.657 1.00 41.66 264 LYS A O 1
ATOM 2145 N N . LYS A 1 265 ? 11.089 -5.398 -8.116 1.00 40.25 265 LYS A N 1
ATOM 2146 C CA . LYS A 1 265 ? 11.422 -6.825 -8.089 1.00 40.25 265 LYS A CA 1
ATOM 2147 C C . LYS A 1 265 ? 12.328 -7.074 -9.289 1.00 40.25 265 LYS A C 1
ATOM 2149 O O . LYS A 1 265 ? 11.861 -6.986 -10.424 1.00 40.25 265 LYS A O 1
ATOM 2154 N N . THR A 1 266 ? 13.630 -7.198 -9.049 1.00 43.03 266 THR A N 1
ATOM 2155 C CA . THR A 1 266 ? 14.596 -7.261 -10.135 1.00 43.03 266 THR A CA 1
ATOM 2156 C C . THR A 1 266 ? 14.353 -8.609 -10.769 1.00 43.03 266 THR A C 1
ATOM 2158 O O . THR A 1 266 ? 14.741 -9.648 -10.235 1.00 43.03 266 THR A O 1
ATOM 2161 N N . GLU A 1 267 ? 13.634 -8.618 -11.891 1.00 44.72 267 GLU A N 1
ATOM 2162 C CA . GLU A 1 267 ? 13.773 -9.737 -12.798 1.00 44.72 267 GLU A CA 1
ATOM 2163 C C . GLU A 1 267 ? 15.276 -9.903 -13.018 1.00 44.72 267 GLU A C 1
ATOM 2165 O O . GLU A 1 267 ? 15.967 -8.907 -13.264 1.00 44.72 267 GLU A O 1
ATOM 2170 N N . PRO A 1 268 ? 15.812 -11.114 -12.820 1.00 51.97 268 PRO A N 1
ATOM 2171 C CA . PRO A 1 268 ? 17.239 -11.316 -12.927 1.00 51.97 268 PRO A CA 1
ATOM 2172 C C . PRO A 1 268 ? 17.704 -10.875 -14.317 1.00 51.97 268 PRO A C 1
ATOM 2174 O O . PRO A 1 268 ? 17.307 -11.448 -15.332 1.00 51.97 268 PRO A O 1
ATOM 2177 N N . ASP A 1 269 ? 18.526 -9.823 -14.362 1.00 59.34 269 ASP A N 1
ATOM 2178 C CA . ASP A 1 269 ? 19.194 -9.396 -15.585 1.00 59.34 269 ASP A CA 1
ATOM 2179 C C . ASP A 1 269 ? 20.327 -10.381 -15.851 1.00 59.34 269 ASP A C 1
ATOM 2181 O O . ASP A 1 269 ? 21.458 -10.217 -15.391 1.00 59.34 269 ASP A O 1
ATOM 2185 N N . TYR A 1 270 ? 20.002 -11.429 -16.604 1.00 62.41 270 TYR A N 1
ATOM 2186 C CA . TYR A 1 270 ? 20.947 -12.466 -16.999 1.00 62.41 270 TYR A CA 1
ATOM 2187 C C . TYR A 1 270 ? 22.130 -11.921 -17.822 1.00 62.41 270 TYR A C 1
ATOM 2189 O O . TYR A 1 270 ? 23.094 -12.658 -18.042 1.00 62.41 270 TYR A O 1
ATOM 2197 N N . ARG A 1 271 ? 22.113 -10.634 -18.220 1.00 67.81 271 ARG A N 1
ATOM 2198 C CA . ARG A 1 271 ? 23.025 -10.002 -19.182 1.00 67.81 271 ARG A CA 1
ATOM 2199 C C . ARG A 1 271 ? 23.181 -10.876 -20.438 1.00 67.81 271 ARG A C 1
ATOM 2201 O O . ARG A 1 271 ? 22.506 -11.881 -20.631 1.00 67.81 271 ARG A O 1
ATOM 2208 N N . ASN A 1 272 ? 24.013 -10.449 -21.375 1.00 76.38 272 ASN A N 1
ATOM 2209 C CA . ASN A 1 272 ? 24.290 -11.212 -22.588 1.00 76.38 272 ASN A CA 1
ATOM 2210 C C . ASN A 1 272 ? 25.806 -11.318 -22.738 1.00 76.38 272 ASN A C 1
ATOM 2212 O O . ASN A 1 272 ? 26.504 -10.319 -22.542 1.00 76.38 272 ASN A O 1
ATOM 2216 N N . TRP A 1 273 ? 26.309 -12.506 -23.084 1.00 79.56 273 TRP A N 1
ATOM 2217 C CA . TRP A 1 273 ? 27.736 -12.729 -23.352 1.00 79.56 273 TRP A CA 1
ATOM 2218 C C . TRP A 1 273 ? 28.255 -11.872 -24.509 1.00 79.56 273 TRP A C 1
ATOM 2220 O O . TRP A 1 273 ? 29.440 -11.564 -24.571 1.00 79.56 273 TRP A O 1
ATOM 2230 N N . VAL A 1 274 ? 27.355 -11.429 -25.388 1.00 85.25 274 VAL A N 1
ATOM 2231 C CA . VAL A 1 274 ? 27.600 -10.422 -26.417 1.00 85.25 274 VAL A CA 1
ATOM 2232 C C . VAL A 1 274 ? 27.074 -9.071 -25.900 1.00 85.25 274 VAL A C 1
ATOM 2234 O O . VAL A 1 274 ? 25.863 -8.849 -25.851 1.00 85.25 274 VAL A O 1
ATOM 2237 N N . PRO A 1 275 ? 27.935 -8.117 -25.505 1.00 82.44 275 PRO A N 1
ATOM 2238 C CA . PRO A 1 275 ? 27.472 -6.849 -24.947 1.00 82.44 275 PRO A CA 1
ATOM 2239 C C . PRO A 1 275 ? 26.786 -5.961 -25.995 1.00 82.44 275 PRO A C 1
ATOM 2241 O O . PRO A 1 275 ? 27.281 -5.815 -27.114 1.00 82.44 275 PRO A O 1
ATOM 2244 N N . LYS A 1 276 ? 25.728 -5.228 -25.608 1.00 82.06 276 LYS A N 1
ATOM 2245 C CA . LYS A 1 276 ? 25.065 -4.240 -26.493 1.00 82.06 276 LYS A CA 1
ATOM 2246 C C . LYS A 1 276 ? 26.039 -3.196 -27.062 1.00 82.06 276 LYS A C 1
ATOM 2248 O O . LYS A 1 276 ? 25.847 -2.731 -28.181 1.00 82.06 276 LYS A O 1
ATOM 2253 N N . ARG A 1 277 ? 27.093 -2.835 -26.315 1.00 83.38 277 ARG A N 1
ATOM 2254 C CA . ARG A 1 277 ? 28.147 -1.917 -26.790 1.00 83.38 277 ARG A CA 1
ATOM 2255 C C . ARG A 1 277 ? 28.896 -2.459 -28.009 1.00 83.38 277 ARG A C 1
ATOM 2257 O O . ARG A 1 277 ? 29.196 -1.687 -28.907 1.00 83.38 277 ARG A O 1
ATOM 2264 N N . MET A 1 278 ? 29.142 -3.769 -28.062 1.00 86.69 278 MET A N 1
ATOM 2265 C CA . MET A 1 278 ? 29.846 -4.401 -29.177 1.00 86.69 278 MET A CA 1
ATOM 2266 C C . MET A 1 278 ? 28.975 -4.398 -30.431 1.00 86.69 278 MET A C 1
ATOM 2268 O O . MET A 1 278 ? 29.457 -4.076 -31.511 1.00 86.69 278 MET A O 1
ATOM 2272 N N . LEU A 1 279 ? 27.673 -4.658 -30.270 1.00 87.38 279 LEU A N 1
ATOM 2273 C CA . LEU A 1 279 ? 26.708 -4.542 -31.360 1.00 87.38 279 LEU A CA 1
ATOM 2274 C C . LEU A 1 279 ? 26.665 -3.112 -31.920 1.00 87.38 279 LEU A C 1
ATOM 2276 O O . LEU A 1 279 ? 26.782 -2.918 -33.127 1.00 87.38 279 LEU A O 1
ATOM 2280 N N . LYS A 1 280 ? 26.547 -2.107 -31.042 1.00 88.19 280 LYS A N 1
ATOM 2281 C CA . LYS A 1 280 ? 26.557 -0.693 -31.447 1.00 88.19 280 LYS A CA 1
ATOM 2282 C C . LYS A 1 280 ? 27.851 -0.318 -32.172 1.00 88.19 280 LYS A C 1
ATOM 2284 O O . LYS A 1 280 ? 27.775 0.303 -33.223 1.00 88.19 280 LYS A O 1
ATOM 2289 N N . ALA A 1 281 ? 29.007 -0.725 -31.646 1.00 90.69 281 ALA A N 1
ATOM 2290 C CA . ALA A 1 281 ? 30.303 -0.446 -32.260 1.00 90.69 281 ALA A CA 1
ATOM 2291 C C . ALA A 1 281 ? 30.393 -1.014 -33.684 1.00 90.69 281 ALA A C 1
ATOM 2293 O O . ALA A 1 281 ? 30.717 -0.276 -34.606 1.00 90.69 281 ALA A O 1
ATOM 2294 N N . LYS A 1 282 ? 30.012 -2.282 -33.894 1.00 92.12 282 LYS A N 1
ATOM 2295 C CA . LYS A 1 282 ? 30.094 -2.920 -35.220 1.00 92.12 282 LYS A CA 1
ATOM 2296 C C . LYS A 1 282 ? 29.112 -2.343 -36.239 1.00 92.12 282 LYS A C 1
ATOM 2298 O O . LYS A 1 282 ? 29.473 -2.167 -37.403 1.00 92.12 282 LYS A O 1
ATOM 2303 N N . ILE A 1 283 ? 27.912 -1.961 -35.797 1.00 91.94 283 ILE A N 1
ATOM 2304 C CA . ILE A 1 283 ? 26.963 -1.220 -36.639 1.00 91.94 283 ILE A CA 1
ATOM 2305 C C . ILE A 1 283 ? 27.566 0.128 -37.058 1.00 91.94 283 ILE A C 1
ATOM 2307 O O . ILE A 1 283 ? 27.540 0.459 -38.240 1.00 91.94 283 ILE A O 1
ATOM 2311 N N . ILE A 1 284 ? 28.137 0.885 -36.115 1.00 93.38 284 ILE A N 1
ATOM 2312 C CA . ILE A 1 284 ? 28.750 2.190 -36.400 1.00 93.38 284 ILE A CA 1
ATOM 2313 C C . ILE A 1 284 ? 29.940 2.039 -37.354 1.00 93.38 284 ILE A C 1
ATOM 2315 O O . ILE A 1 284 ? 29.996 2.750 -38.350 1.00 93.38 284 ILE A O 1
ATOM 2319 N N . GLU A 1 285 ? 30.851 1.096 -37.105 1.00 95.19 285 GLU A N 1
ATOM 2320 C CA . GLU A 1 285 ? 31.994 0.816 -37.987 1.00 95.19 285 GLU A CA 1
ATOM 2321 C C . GLU A 1 285 ? 31.540 0.488 -39.419 1.00 95.19 285 GLU A C 1
ATOM 2323 O O . GLU A 1 285 ? 32.089 1.025 -40.381 1.00 95.19 285 GLU A O 1
ATOM 2328 N N . SER A 1 286 ? 30.495 -0.335 -39.564 1.00 94.88 286 SER A N 1
ATOM 2329 C CA . SER A 1 286 ? 29.928 -0.684 -40.873 1.00 94.88 286 SER A CA 1
ATOM 2330 C C . SER A 1 286 ? 29.324 0.531 -41.580 1.00 94.88 286 SER A C 1
ATOM 2332 O O . SER A 1 286 ? 29.536 0.710 -42.776 1.00 94.88 286 SER A O 1
ATOM 2334 N N . LEU A 1 287 ? 28.603 1.393 -40.851 1.00 95.31 287 LEU A N 1
ATOM 2335 C CA . LEU A 1 287 ? 28.019 2.621 -41.401 1.00 95.31 287 LEU A CA 1
ATOM 2336 C C . LEU A 1 287 ? 29.092 3.626 -41.823 1.00 95.31 287 LEU A C 1
ATOM 2338 O O . LEU A 1 287 ? 28.995 4.205 -42.901 1.00 95.31 287 LEU A O 1
ATOM 2342 N N . VAL A 1 288 ? 30.132 3.810 -41.009 1.00 96.56 288 VAL A N 1
ATOM 2343 C CA . VAL A 1 288 ? 31.260 4.688 -41.345 1.00 96.56 288 VAL A CA 1
ATOM 2344 C C . VAL A 1 288 ? 31.972 4.173 -42.593 1.00 96.56 288 VAL A C 1
ATOM 2346 O O . VAL A 1 288 ? 32.214 4.945 -43.516 1.00 96.56 288 VAL A O 1
ATOM 2349 N N . CYS A 1 289 ? 32.248 2.868 -42.671 1.00 96.50 289 CYS A N 1
ATOM 2350 C CA . CYS A 1 289 ? 32.879 2.273 -43.847 1.00 96.50 289 CYS A CA 1
ATOM 2351 C C . CYS A 1 289 ? 32.007 2.410 -45.106 1.00 96.50 289 CYS A C 1
ATOM 2353 O O . CYS A 1 289 ? 32.530 2.741 -46.166 1.00 96.50 289 CYS A O 1
ATOM 2355 N N . LEU A 1 290 ? 30.682 2.255 -44.983 1.00 96.25 290 LEU A N 1
ATOM 2356 C CA . LEU A 1 290 ? 29.740 2.489 -46.081 1.00 96.25 290 LEU A CA 1
ATOM 2357 C C . LEU A 1 290 ? 29.775 3.939 -46.571 1.00 96.25 290 LEU A C 1
ATOM 2359 O O . LEU A 1 290 ? 29.824 4.181 -47.774 1.00 96.25 290 LEU A O 1
ATOM 2363 N N . ILE A 1 291 ? 29.771 4.905 -45.651 1.00 95.88 291 ILE A N 1
ATOM 2364 C CA . ILE A 1 291 ? 29.846 6.330 -45.991 1.00 95.88 291 ILE A CA 1
ATOM 2365 C C . ILE A 1 291 ? 31.157 6.624 -46.723 1.00 95.88 291 ILE A C 1
ATOM 2367 O O . ILE A 1 291 ? 31.140 7.258 -47.776 1.00 95.88 291 ILE A O 1
ATOM 2371 N N . LEU A 1 292 ? 32.287 6.116 -46.222 1.00 95.06 292 LEU A N 1
ATOM 2372 C CA . LEU A 1 292 ? 33.581 6.267 -46.888 1.00 95.06 292 LEU A CA 1
ATOM 2373 C C . LEU A 1 292 ? 33.582 5.605 -48.272 1.00 95.06 292 LEU A C 1
ATOM 2375 O O . LEU A 1 292 ? 34.049 6.206 -49.235 1.00 95.06 292 LEU A O 1
ATOM 2379 N N . PHE A 1 293 ? 33.019 4.403 -48.402 1.00 95.88 293 PHE A N 1
ATOM 2380 C CA . PHE A 1 293 ? 32.881 3.729 -49.692 1.00 95.88 293 PHE A CA 1
ATOM 2381 C C . PHE A 1 293 ? 32.082 4.576 -50.691 1.00 95.88 293 PHE A C 1
ATOM 2383 O O . PHE A 1 293 ? 32.501 4.719 -51.838 1.00 95.88 293 PHE A O 1
ATOM 2390 N N . ILE A 1 294 ? 30.979 5.194 -50.262 1.00 93.38 294 ILE A N 1
ATOM 2391 C CA . ILE A 1 294 ? 30.170 6.065 -51.123 1.00 93.38 294 ILE A CA 1
ATOM 2392 C C . ILE A 1 294 ? 30.960 7.311 -51.540 1.00 93.38 294 ILE A C 1
ATOM 2394 O O . ILE A 1 294 ? 31.005 7.641 -52.724 1.00 93.38 294 ILE A O 1
ATOM 2398 N N . LEU A 1 295 ? 31.611 7.984 -50.591 1.00 92.44 295 LEU A N 1
ATOM 2399 C CA . LEU A 1 295 ? 32.314 9.248 -50.827 1.00 92.44 295 LEU A CA 1
ATOM 2400 C C . LEU A 1 295 ? 33.582 9.101 -51.683 1.00 92.44 295 LEU A C 1
ATOM 2402 O O . LEU A 1 295 ? 33.863 9.959 -52.518 1.00 92.44 295 LEU A O 1
ATOM 2406 N N . PHE A 1 296 ? 34.350 8.032 -51.469 1.00 92.62 296 PHE A N 1
ATOM 2407 C CA . PHE A 1 296 ? 35.676 7.846 -52.070 1.00 92.62 296 PHE A CA 1
ATOM 2408 C C . PHE A 1 296 ? 35.712 6.782 -53.178 1.00 92.62 296 PHE A C 1
ATOM 2410 O O . PHE A 1 296 ? 36.702 6.700 -53.905 1.00 92.62 296 PHE A O 1
ATOM 2417 N N . GLY A 1 297 ? 34.669 5.955 -53.301 1.00 92.50 297 GLY A N 1
ATOM 2418 C CA . GLY A 1 297 ? 34.637 4.808 -54.211 1.00 92.50 297 GLY A CA 1
ATOM 2419 C C . GLY A 1 297 ? 33.460 4.795 -55.183 1.00 92.50 297 GLY A C 1
ATOM 2420 O O . GLY A 1 297 ? 33.664 4.645 -56.386 1.00 92.50 297 GLY A O 1
ATOM 2421 N N . ALA A 1 298 ? 32.233 4.929 -54.672 1.00 88.31 298 ALA A N 1
ATOM 2422 C CA . ALA A 1 298 ? 31.012 4.774 -55.469 1.00 88.31 298 ALA A CA 1
ATOM 2423 C C . ALA A 1 298 ? 30.517 6.076 -56.122 1.00 88.31 298 ALA A C 1
ATOM 2425 O O . ALA A 1 298 ? 29.648 6.023 -56.989 1.00 88.31 298 ALA A O 1
ATOM 2426 N N . SER A 1 299 ? 31.048 7.229 -55.709 1.00 88.12 299 SER A N 1
ATOM 2427 C CA . SER A 1 299 ? 30.729 8.536 -56.285 1.00 88.12 299 SER A CA 1
ATOM 2428 C C . SER A 1 299 ? 31.984 9.285 -56.720 1.00 88.12 299 SER A C 1
ATOM 2430 O O . SER A 1 299 ? 33.091 9.022 -56.248 1.00 88.12 299 SER A O 1
ATOM 2432 N N . ASP A 1 300 ? 31.783 10.263 -57.599 1.00 85.75 300 ASP A N 1
ATOM 2433 C CA . ASP A 1 300 ? 32.848 11.081 -58.192 1.00 85.75 300 ASP A CA 1
ATOM 2434 C C . ASP A 1 300 ? 33.077 12.376 -57.394 1.00 85.75 300 ASP A C 1
ATOM 2436 O O . ASP A 1 300 ? 33.692 13.323 -57.884 1.00 85.75 300 ASP A O 1
ATOM 2440 N N . LEU A 1 301 ? 32.548 12.422 -56.165 1.00 85.69 301 LEU A N 1
ATOM 2441 C CA . LEU A 1 301 ? 32.476 13.621 -55.338 1.00 85.69 301 LEU A CA 1
ATOM 2442 C C . LEU A 1 301 ? 33.848 14.045 -54.798 1.00 85.69 301 LEU A C 1
ATOM 2444 O O . LEU A 1 301 ? 34.122 15.239 -54.722 1.00 85.69 301 LEU A O 1
ATOM 2448 N N . ILE A 1 302 ? 34.691 13.080 -54.409 1.00 90.25 302 ILE A N 1
ATOM 2449 C CA . ILE A 1 302 ? 36.000 13.352 -53.790 1.00 90.25 302 ILE A CA 1
ATOM 2450 C C . ILE A 1 302 ? 37.164 12.823 -54.633 1.00 90.25 302 ILE A C 1
ATOM 2452 O O . ILE A 1 302 ? 38.123 13.552 -54.875 1.00 90.25 302 ILE A O 1
ATOM 2456 N N . LEU A 1 303 ? 37.106 11.562 -55.074 1.00 89.62 303 LEU A N 1
ATOM 2457 C CA . LEU A 1 303 ? 38.164 10.939 -55.876 1.00 89.62 303 LEU A CA 1
ATOM 2458 C C . LEU A 1 303 ? 37.687 10.654 -57.296 1.00 89.62 303 LEU A C 1
ATOM 2460 O O . LEU A 1 303 ? 36.531 10.310 -57.527 1.00 89.62 303 LEU A O 1
ATOM 2464 N N . GLN A 1 304 ? 38.613 10.738 -58.251 1.00 90.31 304 GLN A N 1
ATOM 2465 C CA . GLN A 1 304 ? 38.349 10.487 -59.667 1.00 90.31 304 GLN A CA 1
ATOM 2466 C C . GLN A 1 304 ? 39.396 9.543 -60.274 1.00 90.31 304 GLN A C 1
ATOM 2468 O O . GLN A 1 304 ? 40.473 9.311 -59.714 1.00 90.31 304 GLN A O 1
ATOM 2473 N N . GLY A 1 305 ? 39.064 8.960 -61.427 1.00 90.12 305 GLY A N 1
ATOM 2474 C CA . GLY A 1 305 ? 39.969 8.099 -62.189 1.00 90.12 305 GLY A CA 1
ATOM 2475 C C . GLY A 1 305 ? 40.427 6.846 -61.430 1.00 90.12 305 GLY A C 1
ATOM 2476 O O . GLY A 1 305 ? 39.674 6.229 -60.676 1.00 90.12 305 GLY A O 1
ATOM 2477 N N . ARG A 1 306 ? 41.687 6.444 -61.635 1.00 91.88 306 ARG A N 1
ATOM 2478 C CA . ARG A 1 306 ? 42.234 5.177 -61.112 1.00 91.88 306 ARG A CA 1
ATOM 2479 C C . ARG A 1 306 ? 42.237 5.098 -59.580 1.00 91.88 306 ARG A C 1
ATOM 2481 O O . ARG A 1 306 ? 42.051 4.014 -59.036 1.00 91.88 306 ARG A O 1
ATOM 2488 N N . GLN A 1 307 ? 42.416 6.223 -58.885 1.00 88.94 307 GLN A N 1
ATOM 2489 C CA . GLN A 1 307 ? 42.416 6.257 -57.419 1.00 88.94 307 GLN A CA 1
ATOM 2490 C C . GLN A 1 307 ? 41.035 5.922 -56.843 1.00 88.94 307 GLN A C 1
ATOM 2492 O O . GLN A 1 307 ? 40.959 5.133 -55.904 1.00 88.94 307 GLN A O 1
ATOM 2497 N N . ARG A 1 308 ? 39.953 6.431 -57.451 1.00 93.38 308 ARG A N 1
ATOM 2498 C CA . ARG A 1 308 ? 38.572 6.098 -57.064 1.00 93.38 308 ARG A CA 1
ATOM 2499 C C . ARG A 1 308 ? 38.305 4.599 -57.160 1.00 93.38 308 ARG A C 1
ATOM 2501 O O . ARG A 1 308 ? 37.747 4.014 -56.243 1.00 93.38 308 ARG A O 1
ATOM 2508 N N . ILE A 1 309 ? 38.742 3.963 -58.250 1.00 91.88 309 ILE A N 1
ATOM 2509 C CA . ILE A 1 309 ? 38.541 2.521 -58.463 1.00 91.88 309 ILE A CA 1
ATOM 2510 C C . ILE A 1 309 ? 39.274 1.708 -57.388 1.00 91.88 309 ILE A C 1
ATOM 2512 O O . ILE A 1 309 ? 38.693 0.796 -56.805 1.00 91.88 309 ILE A O 1
ATOM 2516 N N . ILE A 1 310 ? 40.531 2.056 -57.088 1.00 93.56 310 ILE A N 1
ATOM 2517 C CA . ILE A 1 310 ? 41.331 1.360 -56.068 1.00 93.56 310 ILE A CA 1
ATOM 2518 C C . ILE A 1 310 ? 40.685 1.503 -54.683 1.00 93.56 310 ILE A C 1
ATOM 2520 O O . ILE A 1 310 ? 40.455 0.499 -54.007 1.00 93.56 310 ILE A O 1
ATOM 2524 N N . TRP A 1 311 ? 40.342 2.727 -54.273 1.00 93.69 311 TRP A N 1
ATOM 2525 C CA . TRP A 1 311 ? 39.700 2.973 -52.979 1.00 93.69 311 TRP A CA 1
ATOM 2526 C C . TRP A 1 311 ? 38.295 2.377 -52.896 1.00 93.69 311 TRP A C 1
ATOM 2528 O O . TRP A 1 311 ? 37.928 1.844 -51.852 1.00 93.69 311 TRP A O 1
ATOM 2538 N N . GLY A 1 312 ? 37.539 2.381 -53.994 1.00 93.69 312 GLY A N 1
ATOM 2539 C CA . GLY A 1 312 ? 36.242 1.720 -54.089 1.00 93.69 312 GLY A CA 1
ATOM 2540 C C . GLY A 1 312 ? 36.331 0.213 -53.872 1.00 93.69 312 GLY A C 1
ATOM 2541 O O . GLY A 1 312 ? 35.541 -0.329 -53.106 1.00 93.69 312 GLY A O 1
ATOM 2542 N N . LEU A 1 313 ? 37.324 -0.467 -54.452 1.00 94.69 313 LEU A N 1
ATOM 2543 C CA .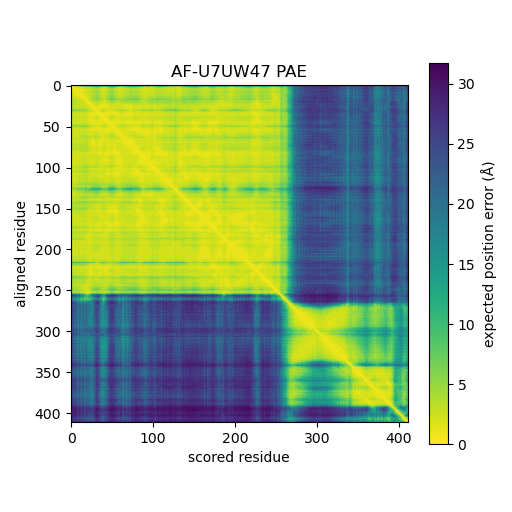 LEU A 1 313 ? 37.532 -1.897 -54.205 1.00 94.69 313 LEU A CA 1
ATOM 2544 C C . LEU A 1 313 ? 37.924 -2.173 -52.746 1.00 94.69 313 LEU A C 1
ATOM 2546 O O . LEU A 1 313 ? 37.339 -3.053 -52.119 1.00 94.69 313 LEU A O 1
ATOM 2550 N N . ILE A 1 314 ? 38.860 -1.402 -52.183 1.00 95.69 314 ILE A N 1
ATOM 2551 C CA . ILE A 1 314 ? 39.317 -1.577 -50.793 1.00 95.69 314 ILE A CA 1
ATOM 2552 C C . ILE A 1 314 ? 38.167 -1.351 -49.805 1.00 95.69 314 ILE A C 1
ATOM 2554 O O . ILE A 1 314 ? 37.900 -2.201 -48.956 1.00 95.69 314 ILE A O 1
ATOM 2558 N N . LEU A 1 315 ? 37.467 -0.220 -49.921 1.00 96.19 315 LEU A N 1
ATOM 2559 C CA . LEU A 1 315 ? 36.379 0.146 -49.015 1.00 96.19 315 LEU A CA 1
ATOM 2560 C C . LEU A 1 315 ? 35.141 -0.727 -49.236 1.00 96.19 315 LEU A C 1
ATOM 2562 O O . LEU A 1 315 ? 34.470 -1.068 -48.270 1.00 96.19 315 LEU A O 1
ATOM 2566 N N . GLY A 1 316 ? 34.866 -1.144 -50.474 1.00 95.44 316 GLY A N 1
ATOM 2567 C CA . GLY A 1 316 ? 33.771 -2.059 -50.792 1.00 95.44 316 GLY A CA 1
ATOM 2568 C C . GLY A 1 316 ? 33.983 -3.443 -50.178 1.00 95.44 316 GLY A C 1
ATOM 2569 O O . GLY A 1 316 ? 33.093 -3.962 -49.506 1.00 95.44 316 GLY A O 1
ATOM 2570 N N . ILE A 1 317 ? 35.183 -4.017 -50.327 1.00 96.62 317 ILE A N 1
ATOM 2571 C CA . ILE A 1 317 ? 35.544 -5.291 -49.683 1.00 96.62 317 ILE A CA 1
ATOM 2572 C C . ILE A 1 317 ? 35.530 -5.139 -48.156 1.00 96.62 317 ILE A C 1
ATOM 2574 O O . ILE A 1 317 ? 34.949 -5.973 -47.461 1.00 96.62 317 ILE A O 1
ATOM 2578 N N . GLY A 1 318 ? 36.112 -4.058 -47.627 1.00 95.69 318 GLY A N 1
ATOM 2579 C CA . GLY A 1 318 ? 36.108 -3.763 -46.192 1.00 95.69 318 GLY A CA 1
ATOM 2580 C C . GLY A 1 318 ? 34.694 -3.658 -45.615 1.00 95.69 318 GLY A C 1
ATOM 2581 O O . GLY A 1 318 ? 34.404 -4.254 -44.577 1.00 95.69 318 GLY A O 1
ATOM 2582 N N . PHE A 1 319 ? 33.788 -2.980 -46.323 1.00 96.50 319 PHE A N 1
ATOM 2583 C CA . PHE A 1 319 ? 32.385 -2.868 -45.942 1.00 96.50 319 PHE A CA 1
ATOM 2584 C C . PHE A 1 319 ? 31.688 -4.231 -45.930 1.00 96.50 319 PHE A C 1
ATOM 2586 O O . PHE A 1 319 ? 31.004 -4.547 -44.958 1.00 96.50 319 PHE A O 1
ATOM 2593 N N . LEU A 1 320 ? 31.890 -5.067 -46.955 1.00 95.81 320 LEU A N 1
ATOM 2594 C CA . LEU A 1 320 ? 31.306 -6.412 -47.001 1.00 95.81 320 LEU A CA 1
ATOM 2595 C C . LEU A 1 320 ? 31.774 -7.280 -45.825 1.00 95.81 320 LEU A C 1
ATOM 2597 O O . LEU A 1 320 ? 30.959 -7.956 -45.197 1.00 95.81 320 LEU A O 1
ATOM 2601 N N . ILE A 1 321 ? 33.063 -7.224 -45.480 1.00 96.31 321 ILE A N 1
ATOM 2602 C CA . ILE A 1 321 ? 33.611 -7.943 -44.322 1.00 96.31 321 ILE A CA 1
ATOM 2603 C C . ILE A 1 321 ? 32.969 -7.440 -43.022 1.00 96.31 321 ILE A C 1
ATOM 2605 O O . ILE A 1 321 ? 32.493 -8.244 -42.218 1.00 96.31 321 ILE A O 1
ATOM 2609 N N . LEU A 1 322 ? 32.904 -6.121 -42.815 1.00 95.19 322 LEU A N 1
ATOM 2610 C CA . LEU A 1 322 ? 32.285 -5.529 -41.623 1.00 95.19 322 LEU A CA 1
ATOM 2611 C C . LEU A 1 322 ? 30.791 -5.849 -41.521 1.00 95.19 322 LEU A C 1
ATOM 2613 O O . LEU A 1 322 ? 30.293 -6.117 -40.424 1.00 95.19 322 LEU A O 1
ATOM 2617 N N . LEU A 1 323 ? 30.085 -5.890 -42.651 1.00 94.56 323 LEU A N 1
ATOM 2618 C CA . LEU A 1 323 ? 28.678 -6.262 -42.716 1.00 94.56 323 LEU A CA 1
ATOM 2619 C C . LEU A 1 323 ? 28.470 -7.719 -42.285 1.00 94.56 323 LEU A C 1
ATOM 2621 O O . LEU A 1 323 ? 27.590 -7.991 -41.466 1.00 94.56 323 LEU A O 1
ATOM 2625 N N . LEU A 1 324 ? 29.306 -8.643 -42.770 1.00 95.88 324 LEU A N 1
ATOM 2626 C CA . LEU A 1 324 ? 29.268 -10.054 -42.371 1.00 95.88 324 LEU A CA 1
ATOM 2627 C C . LEU A 1 324 ? 29.576 -10.231 -40.879 1.00 95.88 324 LEU A C 1
ATOM 2629 O O . LEU A 1 324 ? 28.851 -10.945 -40.184 1.00 95.88 324 LEU A O 1
ATOM 2633 N N . ILE A 1 325 ? 30.594 -9.537 -40.359 1.00 94.06 325 ILE A N 1
ATOM 2634 C CA . ILE A 1 325 ? 30.925 -9.550 -38.926 1.00 94.06 325 ILE A CA 1
ATOM 2635 C C . ILE A 1 325 ? 29.758 -8.995 -38.102 1.00 94.06 325 ILE A C 1
ATOM 2637 O O . ILE A 1 325 ? 29.384 -9.580 -37.086 1.00 94.06 325 ILE A O 1
ATOM 2641 N N . THR A 1 326 ? 29.143 -7.895 -38.536 1.00 94.06 326 THR A N 1
ATOM 2642 C CA . THR A 1 326 ? 27.995 -7.289 -37.848 1.00 94.06 326 THR A CA 1
ATOM 2643 C C . THR A 1 326 ? 26.799 -8.236 -37.829 1.00 94.06 326 THR A C 1
ATOM 2645 O O . THR A 1 326 ? 26.196 -8.439 -36.773 1.00 94.06 326 THR A O 1
ATOM 2648 N N . ALA A 1 327 ? 26.486 -8.874 -38.959 1.00 93.50 327 ALA A N 1
ATOM 2649 C CA . ALA A 1 327 ? 25.435 -9.884 -39.043 1.00 93.50 327 ALA A CA 1
ATOM 2650 C C . ALA A 1 327 ? 25.716 -11.066 -38.102 1.00 93.50 327 ALA A C 1
ATOM 2652 O O . ALA A 1 327 ? 24.828 -11.497 -37.363 1.00 93.50 327 ALA A O 1
ATOM 2653 N N . TRP A 1 328 ? 26.960 -11.543 -38.060 1.00 93.56 328 TRP A N 1
ATOM 2654 C CA . TRP A 1 328 ? 27.382 -12.609 -37.157 1.00 93.56 328 TRP A CA 1
ATOM 2655 C C . TRP A 1 328 ? 27.235 -12.215 -35.678 1.00 93.56 328 TRP A C 1
ATOM 2657 O O . TRP A 1 328 ? 26.636 -12.962 -34.905 1.00 93.56 328 TRP A O 1
ATOM 2667 N N . VAL A 1 329 ? 27.663 -11.009 -35.286 1.00 91.31 329 VAL A N 1
ATOM 2668 C CA . VAL A 1 329 ? 27.495 -10.488 -33.915 1.00 91.31 329 VAL A CA 1
ATOM 2669 C C . VAL A 1 329 ? 26.017 -10.356 -33.536 1.00 91.31 329 VAL A C 1
ATOM 2671 O O . VAL A 1 329 ? 25.650 -10.678 -32.406 1.00 91.31 329 VAL A O 1
ATOM 2674 N N . ILE A 1 330 ? 25.144 -9.943 -34.461 1.00 89.06 330 ILE A N 1
ATOM 2675 C CA . ILE A 1 330 ? 23.688 -9.909 -34.238 1.00 89.06 330 ILE A CA 1
ATOM 2676 C C . ILE A 1 330 ? 23.142 -11.318 -33.991 1.00 89.06 330 ILE A C 1
ATOM 2678 O O . ILE A 1 330 ? 22.344 -11.520 -33.072 1.00 89.06 330 ILE A O 1
ATOM 2682 N N . ILE A 1 331 ? 23.555 -12.297 -34.799 1.00 88.12 331 ILE A N 1
ATOM 2683 C CA . ILE A 1 331 ? 23.127 -13.692 -34.645 1.00 88.12 331 ILE A CA 1
ATOM 2684 C C . ILE A 1 331 ? 23.570 -14.233 -33.282 1.00 88.12 331 ILE A C 1
ATOM 2686 O O . ILE A 1 331 ? 22.744 -14.805 -32.569 1.00 88.12 331 ILE A O 1
ATOM 2690 N N . LEU A 1 332 ? 24.827 -14.000 -32.892 1.00 87.19 332 LEU A N 1
ATOM 2691 C CA . LEU A 1 332 ? 25.349 -14.409 -31.588 1.00 87.19 332 LEU A CA 1
ATOM 2692 C C . LEU A 1 332 ? 24.616 -13.725 -30.435 1.00 87.19 332 LEU A C 1
ATOM 2694 O O . LEU A 1 332 ? 24.205 -14.401 -29.495 1.00 87.19 332 LEU A O 1
ATOM 2698 N N . TYR A 1 333 ? 24.385 -12.411 -30.525 1.00 85.88 333 TYR A N 1
ATOM 2699 C CA . TYR A 1 333 ? 23.621 -11.669 -29.523 1.00 85.88 333 TYR A CA 1
ATOM 2700 C C . TYR A 1 333 ? 22.258 -12.316 -29.286 1.00 85.88 333 TYR A C 1
ATOM 2702 O O . TYR A 1 333 ? 21.868 -12.562 -28.150 1.00 85.88 333 TYR A O 1
ATOM 2710 N N . ARG A 1 334 ? 21.548 -12.655 -30.365 1.00 82.88 334 ARG A N 1
ATOM 2711 C CA . ARG A 1 334 ? 20.227 -13.290 -30.285 1.00 82.88 334 ARG A CA 1
ATOM 2712 C C . ARG A 1 334 ? 20.274 -14.736 -29.794 1.00 82.88 334 ARG A C 1
ATOM 2714 O O . ARG A 1 334 ? 19.273 -15.198 -29.261 1.00 82.88 334 ARG A O 1
ATOM 2721 N N . ALA A 1 335 ? 21.373 -15.456 -30.012 1.00 81.94 335 ALA A N 1
ATOM 2722 C CA . ALA A 1 335 ? 21.549 -16.824 -29.525 1.00 81.94 335 ALA A CA 1
ATOM 2723 C C . ALA A 1 335 ? 21.845 -16.867 -28.016 1.00 81.94 335 ALA A C 1
ATOM 2725 O O . ALA A 1 335 ? 21.365 -17.762 -27.321 1.00 81.94 335 ALA A O 1
ATOM 2726 N N . PHE A 1 336 ? 22.600 -15.887 -27.513 1.00 79.00 336 PHE A N 1
ATOM 2727 C CA . PHE A 1 336 ? 22.967 -15.767 -26.099 1.00 79.00 336 PHE A CA 1
ATOM 2728 C C . PHE A 1 336 ? 22.038 -14.861 -25.284 1.00 79.00 336 PHE A C 1
ATOM 2730 O O . PHE A 1 336 ? 22.303 -14.587 -24.116 1.00 79.00 336 PHE A O 1
ATOM 2737 N N . ASP A 1 337 ? 20.933 -14.413 -25.877 1.00 77.31 337 ASP A N 1
ATOM 2738 C CA . ASP A 1 337 ? 19.879 -13.717 -25.151 1.00 77.31 337 ASP A CA 1
ATOM 2739 C C . ASP A 1 337 ? 19.058 -14.725 -24.340 1.00 77.31 337 ASP A C 1
ATOM 2741 O O . ASP A 1 337 ? 18.330 -15.548 -24.898 1.00 77.31 337 ASP A O 1
ATOM 2745 N N . TYR A 1 338 ? 19.170 -14.656 -23.012 1.00 67.25 338 TYR A N 1
ATOM 2746 C CA . TYR A 1 338 ? 18.488 -15.578 -22.104 1.00 67.25 338 TYR A CA 1
ATOM 2747 C C . TYR A 1 338 ? 16.957 -15.534 -22.259 1.00 67.25 338 TYR A C 1
ATOM 2749 O O . TYR A 1 338 ? 16.292 -16.569 -22.170 1.00 67.25 338 TYR A O 1
ATOM 2757 N N . ASN A 1 339 ? 16.407 -14.350 -22.548 1.00 66.25 339 ASN A N 1
ATOM 2758 C CA . ASN A 1 339 ? 14.968 -14.120 -22.714 1.00 66.25 339 ASN A CA 1
ATOM 2759 C C . ASN A 1 339 ? 14.522 -14.177 -24.187 1.00 66.25 339 ASN A C 1
ATOM 2761 O O . ASN A 1 339 ? 13.344 -13.989 -24.499 1.00 66.25 339 ASN A O 1
ATOM 2765 N N . GLY A 1 340 ? 15.457 -14.433 -25.104 1.00 65.12 340 GLY A N 1
ATOM 2766 C CA . GLY A 1 340 ? 15.218 -14.437 -26.538 1.00 65.12 340 GLY A CA 1
ATOM 2767 C C . GLY A 1 340 ? 14.472 -15.677 -27.041 1.00 65.12 340 GLY A C 1
ATOM 2768 O O . GLY A 1 340 ? 14.295 -16.687 -26.359 1.00 65.12 340 GLY A O 1
ATOM 2769 N N . LYS A 1 341 ? 14.063 -15.629 -28.317 1.00 57.97 341 LYS A N 1
ATOM 2770 C CA . LYS A 1 341 ? 13.407 -16.764 -29.000 1.00 57.97 341 LYS A CA 1
ATOM 2771 C C . LYS A 1 341 ? 14.335 -17.977 -29.173 1.00 57.97 341 LYS A C 1
ATOM 2773 O O . LYS A 1 341 ? 13.853 -19.100 -29.268 1.00 57.97 341 LYS A O 1
ATOM 2778 N N . ARG A 1 342 ? 15.654 -17.756 -29.241 1.00 57.94 342 ARG A N 1
ATOM 2779 C CA . ARG A 1 342 ? 16.680 -18.804 -29.336 1.00 57.94 342 ARG A CA 1
ATOM 2780 C C . ARG A 1 342 ? 17.353 -18.928 -27.973 1.00 57.94 342 ARG A C 1
ATOM 2782 O O . ARG A 1 342 ? 18.043 -18.020 -27.543 1.00 57.94 342 ARG A O 1
ATOM 2789 N N . LYS A 1 343 ? 17.112 -20.046 -27.294 1.00 66.62 343 LYS A N 1
ATOM 2790 C CA . LYS A 1 343 ? 17.395 -20.241 -25.867 1.00 66.62 343 LYS A CA 1
ATOM 2791 C C . LYS A 1 343 ? 18.756 -20.893 -25.599 1.00 66.62 343 LYS A C 1
ATOM 2793 O O . LYS A 1 343 ? 18.861 -21.640 -24.640 1.00 66.62 343 LYS A O 1
ATOM 2798 N N . LEU A 1 344 ? 19.790 -20.667 -26.415 1.00 76.06 344 LEU A N 1
ATOM 2799 C CA . LEU A 1 344 ? 21.059 -21.399 -26.249 1.00 76.06 344 LEU A CA 1
ATOM 2800 C C . LEU A 1 344 ? 21.694 -21.118 -24.879 1.00 76.06 344 LEU A C 1
ATOM 2802 O O . LEU A 1 344 ? 22.036 -22.058 -24.170 1.00 76.06 344 LEU A O 1
ATOM 2806 N N . ALA A 1 345 ? 21.748 -19.847 -24.463 1.00 74.06 345 ALA A N 1
ATOM 2807 C CA . ALA A 1 345 ? 22.196 -19.483 -23.116 1.00 74.06 345 ALA A CA 1
ATOM 2808 C C . ALA A 1 345 ? 21.362 -20.181 -22.030 1.00 74.06 345 ALA A C 1
ATOM 2810 O O . ALA A 1 345 ? 21.913 -20.779 -21.112 1.00 74.06 345 ALA A O 1
ATOM 2811 N N . LYS A 1 346 ? 20.032 -20.168 -22.165 1.00 77.31 346 LYS A N 1
ATOM 2812 C CA . LYS A 1 346 ? 19.128 -20.821 -21.213 1.00 77.31 346 LYS A CA 1
ATOM 2813 C C . LYS A 1 346 ? 19.304 -22.341 -21.177 1.00 77.31 346 LYS A C 1
ATOM 2815 O O . LYS A 1 346 ? 19.293 -22.901 -20.094 1.00 77.31 346 LYS A O 1
ATOM 2820 N N . VAL A 1 347 ? 19.504 -23.001 -22.316 1.00 83.50 347 VAL A N 1
ATOM 2821 C CA . VAL A 1 347 ? 19.761 -24.449 -22.395 1.00 83.50 347 VAL A CA 1
ATOM 2822 C C . VAL A 1 347 ? 21.075 -24.800 -21.699 1.00 83.50 347 VAL A C 1
ATOM 2824 O O . VAL A 1 347 ? 21.102 -25.741 -20.917 1.00 83.50 347 VAL A O 1
ATOM 2827 N N . ILE A 1 348 ? 22.140 -24.025 -21.926 1.00 84.50 348 ILE A N 1
ATOM 2828 C CA . ILE A 1 348 ? 23.437 -24.243 -21.270 1.00 84.50 348 ILE A CA 1
ATOM 2829 C C . ILE A 1 348 ? 23.323 -24.020 -19.758 1.00 84.50 348 ILE A C 1
ATOM 2831 O O . ILE A 1 348 ? 23.791 -24.847 -18.981 1.00 84.50 348 ILE A O 1
ATOM 2835 N N . ILE A 1 349 ? 22.687 -22.924 -19.339 1.00 85.06 349 ILE A N 1
ATOM 2836 C CA . ILE A 1 349 ? 22.551 -22.551 -17.926 1.00 85.06 349 ILE A CA 1
ATOM 2837 C C . ILE A 1 349 ? 21.642 -23.534 -17.187 1.00 85.06 349 ILE A C 1
ATOM 2839 O O . ILE A 1 349 ? 22.046 -24.102 -16.175 1.00 85.06 349 ILE A O 1
ATOM 2843 N N . ASP A 1 350 ? 20.429 -23.763 -17.690 1.00 84.44 350 ASP A N 1
ATOM 2844 C CA . ASP A 1 350 ? 19.464 -24.641 -17.032 1.00 84.44 350 ASP A CA 1
ATOM 2845 C C . ASP A 1 350 ? 19.945 -26.097 -17.086 1.00 84.44 350 ASP A C 1
ATOM 2847 O O . ASP A 1 350 ? 19.812 -26.803 -16.087 1.00 84.44 350 ASP A O 1
ATOM 2851 N N . GLY A 1 351 ? 20.544 -26.518 -18.207 1.00 87.75 351 GLY A N 1
ATOM 2852 C CA . GLY A 1 351 ? 21.123 -27.848 -18.376 1.00 87.75 351 GLY A CA 1
ATOM 2853 C C . GLY A 1 351 ? 22.289 -28.091 -17.423 1.00 87.75 351 GLY A C 1
ATOM 2854 O O . GLY A 1 351 ? 22.305 -29.103 -16.737 1.00 87.75 351 GLY A O 1
ATOM 2855 N N . THR A 1 352 ? 23.217 -27.138 -17.282 1.00 89.69 352 THR A N 1
ATOM 2856 C CA . THR A 1 352 ? 24.285 -27.230 -16.268 1.00 89.69 352 THR A CA 1
ATOM 2857 C C . THR A 1 352 ? 23.698 -27.299 -14.857 1.00 89.69 352 THR A C 1
ATOM 2859 O O . THR A 1 352 ? 24.103 -28.140 -14.058 1.00 89.69 352 THR A O 1
ATOM 2862 N N . ALA A 1 353 ? 22.694 -26.470 -14.557 1.00 89.81 353 ALA A N 1
ATOM 2863 C CA . ALA A 1 353 ? 22.045 -26.459 -13.250 1.00 89.81 353 ALA A CA 1
ATOM 2864 C C . ALA A 1 353 ? 21.321 -27.778 -12.909 1.00 89.81 353 ALA A C 1
ATOM 2866 O O . ALA A 1 353 ? 21.124 -28.061 -11.730 1.00 89.81 353 ALA A O 1
ATOM 2867 N N . ASP A 1 354 ? 20.920 -28.599 -13.892 1.00 90.50 354 ASP A N 1
ATOM 2868 C CA . ASP A 1 354 ? 20.307 -29.914 -13.621 1.00 90.50 354 ASP A CA 1
ATOM 2869 C C . ASP A 1 354 ? 21.252 -30.877 -12.902 1.00 90.50 354 ASP A C 1
ATOM 2871 O O . ASP A 1 354 ? 20.798 -31.663 -12.061 1.00 90.50 354 ASP A O 1
ATOM 2875 N N . TYR A 1 355 ? 22.550 -30.773 -13.187 1.00 92.19 355 TYR A N 1
ATOM 2876 C CA . TYR A 1 355 ? 23.589 -31.613 -12.595 1.00 92.19 355 TYR A CA 1
ATOM 2877 C C . TYR A 1 355 ? 24.009 -31.155 -11.194 1.00 92.19 355 TYR A C 1
ATOM 2879 O O . TYR A 1 355 ? 24.664 -31.906 -10.475 1.00 92.19 355 TYR A O 1
ATOM 2887 N N . VAL A 1 356 ? 23.624 -29.947 -10.776 1.00 91.56 356 VAL A N 1
ATOM 2888 C CA . VAL A 1 356 ? 23.983 -29.403 -9.464 1.00 91.56 356 VAL A CA 1
ATOM 2889 C C . VAL A 1 356 ? 22.906 -29.780 -8.451 1.00 91.56 356 VAL A C 1
ATOM 2891 O O . VAL A 1 356 ? 21.827 -29.183 -8.423 1.00 91.56 356 VAL A O 1
ATOM 2894 N N . LYS A 1 357 ? 23.200 -30.778 -7.611 1.00 92.12 357 LYS A N 1
ATOM 2895 C CA . LYS A 1 357 ? 22.363 -31.188 -6.474 1.00 92.12 357 LYS A CA 1
ATOM 2896 C C . LYS A 1 357 ? 23.068 -30.847 -5.172 1.00 92.12 357 LYS A C 1
ATOM 2898 O O . LYS A 1 357 ? 24.179 -31.313 -4.935 1.00 92.12 357 LYS A O 1
ATOM 2903 N N . ILE A 1 358 ? 22.420 -30.043 -4.339 1.00 89.56 358 ILE A N 1
ATOM 2904 C CA . ILE A 1 358 ? 22.958 -29.607 -3.051 1.00 89.56 358 ILE A CA 1
ATOM 2905 C C . ILE A 1 358 ? 22.028 -30.129 -1.953 1.00 89.56 358 ILE A C 1
ATOM 2907 O O . ILE A 1 358 ? 20.816 -29.938 -2.069 1.00 89.56 358 ILE A O 1
ATOM 2911 N N . PRO A 1 359 ? 22.561 -30.790 -0.909 1.00 90.69 359 PRO A N 1
ATOM 2912 C CA . PRO A 1 359 ? 21.759 -31.232 0.226 1.00 90.69 359 PRO A CA 1
ATOM 2913 C C . PRO A 1 359 ? 21.001 -30.078 0.891 1.00 90.69 359 PRO A C 1
ATOM 2915 O O . PRO A 1 359 ? 21.458 -28.932 0.872 1.00 90.69 359 PRO A O 1
ATOM 2918 N N . ASP A 1 360 ? 19.872 -30.390 1.525 1.00 87.19 360 ASP A N 1
ATOM 2919 C CA . ASP A 1 360 ? 19.102 -29.430 2.321 1.00 87.19 360 ASP A CA 1
ATOM 2920 C C . ASP A 1 360 ? 20.007 -28.766 3.380 1.00 87.19 360 ASP A C 1
ATOM 2922 O O . ASP A 1 360 ? 20.739 -29.443 4.101 1.00 87.19 360 ASP A O 1
ATOM 2926 N N . GLY A 1 361 ? 19.995 -27.431 3.450 1.00 81.44 361 GLY A N 1
ATOM 2927 C CA . GLY A 1 361 ? 20.882 -26.643 4.316 1.00 81.44 361 GLY A CA 1
ATOM 2928 C C . GLY A 1 361 ? 22.331 -26.506 3.821 1.00 81.44 361 GLY A C 1
ATOM 2929 O O . GLY A 1 361 ? 23.119 -25.795 4.443 1.00 81.44 361 GLY A O 1
ATOM 2930 N N . GLY A 1 362 ? 22.692 -27.148 2.707 1.00 85.50 362 GLY A N 1
ATOM 2931 C CA . GLY A 1 362 ? 24.019 -27.066 2.100 1.00 85.50 362 GLY A CA 1
ATOM 2932 C C . GLY A 1 362 ? 24.299 -25.727 1.412 1.00 85.50 362 GLY A C 1
ATOM 2933 O O . GLY A 1 362 ? 23.395 -24.926 1.161 1.00 85.50 362 GLY A O 1
ATOM 2934 N N . VAL A 1 363 ? 25.573 -25.492 1.081 1.00 87.50 363 VAL A N 1
ATOM 2935 C CA . VAL A 1 363 ? 26.043 -24.269 0.412 1.00 87.50 363 VAL A CA 1
ATOM 2936 C C . VAL A 1 363 ? 26.740 -24.614 -0.906 1.00 87.50 363 VAL A C 1
ATOM 2938 O O . VAL A 1 363 ? 27.634 -25.456 -0.923 1.00 87.50 363 VAL A O 1
ATOM 2941 N N . GLY A 1 364 ? 26.357 -23.955 -2.000 1.00 87.19 364 GLY A N 1
ATOM 2942 C CA . GLY A 1 364 ? 27.032 -24.028 -3.298 1.00 87.19 364 GLY A CA 1
ATOM 2943 C C . GLY A 1 364 ? 27.742 -22.720 -3.635 1.00 87.19 364 GLY A C 1
ATOM 2944 O O . GLY A 1 364 ? 27.197 -21.647 -3.392 1.00 87.19 364 GLY A O 1
ATOM 2945 N N . LEU A 1 365 ? 28.944 -22.802 -4.209 1.00 87.94 365 LEU A N 1
ATOM 2946 C CA . LEU A 1 365 ? 29.751 -21.648 -4.617 1.00 87.94 365 LEU A CA 1
ATOM 2947 C C . LEU A 1 365 ? 29.978 -21.663 -6.138 1.00 87.94 365 LEU A C 1
ATOM 2949 O O . LEU A 1 365 ? 30.481 -22.643 -6.678 1.00 87.94 365 LEU A O 1
ATOM 2953 N N . ASP A 1 366 ? 29.626 -20.572 -6.810 1.00 87.12 366 ASP A N 1
ATOM 2954 C CA . ASP A 1 366 ? 29.805 -20.325 -8.243 1.00 87.12 366 ASP A CA 1
ATOM 2955 C C . ASP A 1 366 ? 30.887 -19.247 -8.427 1.00 87.12 366 ASP A C 1
ATOM 2957 O O . ASP A 1 366 ? 30.653 -18.066 -8.170 1.00 87.12 366 ASP A O 1
ATOM 2961 N N . VAL A 1 367 ? 32.104 -19.657 -8.788 1.00 85.81 367 VAL A N 1
ATOM 2962 C CA . VAL A 1 367 ? 33.265 -18.763 -8.943 1.00 85.81 367 VAL A CA 1
ATOM 2963 C C . VAL A 1 367 ? 33.395 -18.332 -10.402 1.00 85.81 367 VAL A C 1
ATOM 2965 O O . VAL A 1 367 ? 33.408 -19.168 -11.299 1.00 85.81 367 VAL A O 1
ATOM 2968 N N . GLY A 1 368 ? 33.538 -17.028 -10.642 1.00 78.88 368 GLY A N 1
ATOM 2969 C CA . GLY A 1 368 ? 33.455 -16.445 -11.982 1.00 78.88 368 GLY A CA 1
ATOM 2970 C C . GLY A 1 368 ? 32.012 -16.357 -12.482 1.00 78.88 368 GLY A C 1
ATOM 2971 O O . GLY A 1 368 ? 31.759 -16.533 -13.672 1.00 78.88 368 GLY A O 1
ATOM 2972 N N . CYS A 1 369 ? 31.061 -16.109 -11.575 1.00 76.81 369 CYS A N 1
ATOM 2973 C CA . CYS A 1 369 ? 29.630 -16.243 -11.859 1.00 76.81 369 CYS A CA 1
ATOM 2974 C C . CYS A 1 369 ? 29.078 -15.248 -12.902 1.00 76.81 369 CYS A C 1
ATOM 2976 O O . CYS A 1 369 ? 27.924 -15.376 -13.330 1.00 76.81 369 CYS A O 1
ATOM 2978 N N . GLY A 1 370 ? 29.855 -14.248 -13.335 1.00 77.62 370 GLY A N 1
ATOM 2979 C CA . GLY A 1 370 ? 29.411 -13.262 -14.311 1.00 77.62 370 GLY A CA 1
ATOM 2980 C C . GLY A 1 370 ? 28.245 -12.448 -13.766 1.00 77.62 370 GLY A C 1
ATOM 2981 O O . GLY A 1 370 ? 28.284 -11.857 -12.688 1.00 77.62 370 GLY A O 1
ATOM 2982 N N . SER A 1 371 ? 27.143 -12.465 -14.514 1.00 72.50 371 SER A N 1
ATOM 2983 C CA . SER A 1 371 ? 25.854 -11.900 -14.101 1.00 72.50 371 SER A CA 1
ATOM 2984 C C . SER A 1 371 ? 25.131 -12.703 -13.008 1.00 72.50 371 SER A C 1
ATOM 2986 O O . SER A 1 371 ? 24.056 -12.290 -12.581 1.00 72.50 371 SER A O 1
ATOM 2988 N N . GLY A 1 372 ? 25.676 -13.839 -12.560 1.00 78.12 372 GLY A N 1
ATOM 2989 C CA . GLY A 1 372 ? 25.039 -14.743 -11.597 1.00 78.12 372 GLY A CA 1
ATOM 2990 C C . GLY A 1 372 ? 23.970 -15.647 -12.217 1.00 78.12 372 GLY A C 1
ATOM 2991 O O . GLY A 1 372 ? 23.146 -16.223 -11.508 1.00 78.12 372 GLY A O 1
ATOM 2992 N N . ALA A 1 373 ? 23.952 -15.771 -13.547 1.00 81.31 373 ALA A N 1
ATOM 2993 C CA . ALA A 1 373 ? 22.935 -16.512 -14.286 1.00 81.31 373 ALA A CA 1
ATOM 2994 C C . ALA A 1 373 ? 22.832 -17.986 -13.862 1.00 81.31 373 ALA A C 1
ATOM 2996 O O . ALA A 1 373 ? 21.733 -18.483 -13.595 1.00 81.31 373 ALA A O 1
ATOM 2997 N N . LEU A 1 374 ? 23.982 -18.662 -13.771 1.00 86.00 374 LEU A N 1
ATOM 2998 C CA . LEU A 1 374 ? 24.073 -20.048 -13.325 1.00 86.00 374 LEU A CA 1
ATOM 2999 C C . LEU A 1 374 ? 23.781 -20.165 -11.829 1.00 86.00 374 LEU A C 1
ATOM 3001 O O . LEU A 1 374 ? 22.966 -20.999 -11.444 1.00 86.00 374 LEU A O 1
ATOM 3005 N N . THR A 1 375 ? 24.341 -19.271 -11.008 1.00 86.69 375 THR A N 1
ATOM 3006 C CA . THR A 1 375 ? 24.055 -19.188 -9.567 1.00 86.69 375 THR A CA 1
ATOM 3007 C C . THR A 1 375 ? 22.546 -19.182 -9.286 1.00 86.69 375 THR A C 1
ATOM 3009 O O . THR A 1 375 ? 22.052 -19.965 -8.475 1.00 86.69 375 THR A O 1
ATOM 3012 N N . ILE A 1 376 ? 21.791 -18.339 -10.002 1.00 82.44 376 ILE A N 1
ATOM 3013 C CA . ILE A 1 376 ? 20.334 -18.215 -9.862 1.00 82.44 376 ILE A CA 1
ATOM 3014 C C . ILE A 1 376 ? 19.622 -19.488 -10.334 1.00 82.44 376 ILE A C 1
ATOM 3016 O O . ILE A 1 376 ? 18.661 -19.925 -9.698 1.00 82.44 376 ILE A O 1
ATOM 3020 N N . ALA A 1 377 ? 20.057 -20.085 -11.447 1.00 86.00 377 ALA A N 1
ATOM 3021 C CA . ALA A 1 377 ? 19.468 -21.323 -11.953 1.00 86.00 377 ALA A CA 1
ATOM 3022 C C . ALA A 1 377 ? 19.673 -22.494 -10.975 1.00 86.00 377 ALA A C 1
ATOM 3024 O O . ALA A 1 377 ? 18.716 -23.207 -10.671 1.00 86.00 377 ALA A O 1
ATOM 3025 N N . CYS A 1 378 ? 20.877 -22.643 -10.416 1.00 88.12 378 CYS A N 1
ATOM 3026 C CA . CYS A 1 378 ? 21.190 -23.645 -9.396 1.00 88.12 378 CYS A CA 1
ATOM 3027 C C . CYS A 1 378 ? 20.354 -23.446 -8.128 1.00 88.12 378 CYS A C 1
ATOM 3029 O O . CYS A 1 378 ? 19.829 -24.416 -7.585 1.00 88.12 378 CYS A O 1
ATOM 3031 N N . ALA A 1 379 ? 20.154 -22.201 -7.692 1.00 85.00 379 ALA A N 1
ATOM 3032 C CA . ALA A 1 379 ? 19.345 -21.902 -6.514 1.00 85.00 379 ALA A CA 1
ATOM 3033 C C . ALA A 1 379 ? 17.867 -22.246 -6.704 1.00 85.00 379 ALA A C 1
ATOM 3035 O O . ALA A 1 379 ? 17.246 -22.847 -5.833 1.00 85.00 379 ALA A O 1
ATOM 3036 N N . LYS A 1 380 ? 17.309 -21.936 -7.883 1.00 81.75 380 LYS A N 1
ATOM 3037 C CA . LYS A 1 380 ? 15.930 -22.313 -8.229 1.00 81.75 380 LYS A CA 1
ATOM 3038 C C . LYS A 1 380 ? 15.718 -23.829 -8.191 1.00 81.75 380 LYS A C 1
ATOM 3040 O O . LYS A 1 380 ? 14.620 -24.269 -7.867 1.00 81.75 380 LYS A O 1
ATOM 3045 N N . LYS A 1 381 ? 16.746 -24.619 -8.519 1.00 85.38 381 LYS A N 1
ATOM 3046 C CA . LYS A 1 381 ? 16.685 -26.090 -8.494 1.00 85.38 381 LYS A CA 1
ATOM 3047 C C . LYS A 1 381 ? 17.009 -26.699 -7.128 1.00 85.38 381 LYS A C 1
ATOM 3049 O O . LYS A 1 381 ? 16.641 -27.845 -6.896 1.00 85.38 381 LYS A O 1
ATOM 3054 N N . ASN A 1 382 ? 17.643 -25.944 -6.231 1.00 86.25 382 ASN A N 1
ATOM 3055 C CA . ASN A 1 382 ? 18.002 -26.371 -4.878 1.00 86.25 382 ASN A CA 1
ATOM 3056 C C . ASN A 1 382 ? 17.408 -25.391 -3.847 1.00 86.25 382 ASN A C 1
ATOM 3058 O O . ASN A 1 382 ? 18.149 -24.669 -3.183 1.00 86.25 382 ASN A O 1
ATOM 3062 N N . PRO A 1 383 ? 16.069 -25.331 -3.704 1.00 79.75 383 PRO A N 1
ATOM 3063 C CA . PRO A 1 383 ? 15.389 -24.262 -2.963 1.00 79.75 383 PRO A CA 1
ATOM 3064 C C . PRO A 1 383 ? 15.719 -24.223 -1.464 1.00 79.75 383 PRO A C 1
ATOM 3066 O O . PRO A 1 383 ? 15.544 -23.188 -0.824 1.00 79.75 383 PRO A O 1
ATOM 3069 N N . LYS A 1 384 ? 16.194 -25.341 -0.904 1.00 79.88 384 LYS A N 1
ATOM 3070 C CA . LYS A 1 384 ? 16.576 -25.484 0.507 1.00 79.88 384 LYS A CA 1
ATOM 3071 C C . LYS A 1 384 ? 18.083 -25.337 0.756 1.00 79.88 384 LYS A C 1
ATOM 3073 O O . LYS A 1 384 ? 18.526 -25.517 1.886 1.00 79.88 384 LYS A O 1
ATOM 3078 N N . ALA A 1 385 ? 18.866 -25.044 -0.278 1.00 82.50 385 ALA A N 1
ATOM 3079 C CA . ALA A 1 385 ? 20.302 -24.813 -0.190 1.00 82.50 385 ALA A CA 1
ATOM 3080 C C . ALA A 1 385 ? 20.623 -23.335 -0.436 1.00 82.50 385 ALA A C 1
ATOM 3082 O O . ALA A 1 385 ? 19.861 -22.633 -1.091 1.00 82.50 385 ALA A O 1
ATOM 3083 N N . THR A 1 386 ? 21.771 -22.864 0.049 1.00 81.44 386 THR A N 1
ATOM 3084 C CA . THR A 1 386 ? 22.263 -21.505 -0.220 1.00 81.44 386 THR A CA 1
ATOM 3085 C C . THR A 1 386 ? 23.268 -21.521 -1.369 1.00 81.44 386 THR A C 1
ATOM 3087 O O . THR A 1 386 ? 24.296 -22.176 -1.286 1.00 81.44 386 THR A O 1
ATOM 3090 N N . MET A 1 387 ? 23.024 -20.761 -2.428 1.00 84.88 387 MET A N 1
ATOM 3091 C CA . MET A 1 387 ? 23.975 -20.495 -3.502 1.00 84.88 387 MET A CA 1
ATOM 3092 C C . MET A 1 387 ? 24.701 -19.173 -3.285 1.00 84.88 387 MET A C 1
ATOM 3094 O O . MET A 1 387 ? 24.098 -18.153 -2.957 1.00 84.88 387 MET A O 1
ATOM 3098 N N . VAL A 1 388 ? 26.000 -19.168 -3.537 1.00 81.50 388 VAL A N 1
ATOM 3099 C CA . VAL A 1 388 ? 26.850 -17.986 -3.490 1.00 81.50 388 VAL A CA 1
ATOM 3100 C C . VAL A 1 388 ? 27.550 -17.851 -4.836 1.00 81.50 388 VAL A C 1
ATOM 3102 O O . VAL A 1 388 ? 28.248 -18.764 -5.246 1.00 81.50 388 VAL A O 1
ATOM 3105 N N . GLY A 1 389 ? 27.365 -16.740 -5.538 1.00 79.88 389 GLY A N 1
ATOM 3106 C CA . GLY A 1 389 ? 28.131 -16.378 -6.728 1.00 79.88 389 GLY A CA 1
ATOM 3107 C C . GLY A 1 389 ? 29.247 -15.410 -6.352 1.00 79.88 389 GLY A C 1
ATOM 3108 O O . GLY A 1 389 ? 29.013 -14.495 -5.567 1.00 79.88 389 GLY A O 1
ATOM 3109 N N . CYS A 1 390 ? 30.446 -15.597 -6.890 1.00 77.81 390 CYS A N 1
ATOM 3110 C CA . CYS A 1 390 ? 31.582 -14.694 -6.735 1.00 77.81 390 CYS A CA 1
ATOM 3111 C C . CYS A 1 390 ? 32.154 -14.355 -8.115 1.00 77.81 390 CYS A C 1
ATOM 3113 O O . CYS A 1 390 ? 32.347 -15.258 -8.927 1.00 77.81 390 CYS A O 1
ATOM 3115 N N . ASP A 1 391 ? 32.426 -13.084 -8.407 1.00 72.19 391 ASP A N 1
ATOM 3116 C CA . ASP A 1 391 ? 33.111 -12.673 -9.637 1.00 72.19 391 ASP A CA 1
ATOM 3117 C C . ASP A 1 391 ? 34.130 -11.551 -9.377 1.00 72.19 391 ASP A C 1
ATOM 3119 O O . ASP A 1 391 ? 33.870 -10.612 -8.625 1.00 72.19 391 ASP A O 1
ATOM 3123 N N . ILE A 1 392 ? 35.295 -11.665 -10.016 1.00 61.53 392 ILE A N 1
ATOM 3124 C CA . ILE A 1 392 ? 36.453 -10.772 -9.897 1.00 61.53 392 ILE A CA 1
ATOM 3125 C C . ILE A 1 392 ? 36.533 -9.730 -11.027 1.00 61.53 392 ILE A C 1
ATOM 3127 O O . ILE A 1 392 ? 37.397 -8.860 -10.981 1.00 61.53 392 ILE A O 1
ATOM 3131 N N . TRP A 1 393 ? 35.670 -9.802 -12.048 1.00 55.16 393 TRP A N 1
ATOM 3132 C CA . TRP A 1 393 ? 35.800 -9.004 -13.280 1.00 55.16 393 TRP A CA 1
ATOM 3133 C C . TRP A 1 393 ? 35.087 -7.633 -13.273 1.00 55.16 393 TRP A C 1
ATOM 3135 O O . TRP A 1 393 ? 34.846 -7.060 -14.340 1.00 55.16 393 TRP A O 1
ATOM 3145 N N . GLY A 1 394 ? 34.753 -7.076 -12.106 1.00 42.62 394 GLY A N 1
ATOM 3146 C CA . GLY A 1 394 ? 34.107 -5.768 -11.968 1.00 42.62 394 GLY A CA 1
ATOM 3147 C C . GLY A 1 394 ? 34.937 -4.753 -11.176 1.00 42.62 394 GLY A C 1
ATOM 3148 O O . GLY A 1 394 ? 35.772 -5.096 -10.346 1.00 42.62 394 GLY A O 1
ATOM 3149 N N . ALA A 1 395 ? 34.725 -3.473 -11.484 1.00 38.09 395 ALA A N 1
ATOM 3150 C CA . ALA A 1 395 ? 34.997 -2.383 -10.563 1.00 38.09 395 ALA A CA 1
ATOM 3151 C C . ALA A 1 395 ? 33.631 -1.925 -10.044 1.00 38.09 395 ALA A C 1
ATOM 3153 O O . ALA A 1 395 ? 32.819 -1.459 -10.848 1.00 38.09 395 ALA A O 1
ATOM 3154 N N . HIS A 1 396 ? 33.411 -2.076 -8.736 1.00 36.41 396 HIS A N 1
ATOM 3155 C CA . HIS A 1 396 ? 32.295 -1.617 -7.901 1.00 36.41 396 HIS A CA 1
ATOM 3156 C C . HIS A 1 396 ? 31.444 -2.757 -7.337 1.00 36.41 396 HIS A C 1
ATOM 3158 O O . HIS A 1 396 ? 30.630 -3.374 -8.026 1.00 36.41 396 HIS A O 1
ATOM 3164 N N . THR A 1 397 ? 31.524 -2.882 -6.013 1.00 35.72 397 THR A N 1
ATOM 3165 C CA . THR A 1 397 ? 30.769 -3.817 -5.189 1.00 35.72 397 THR A CA 1
ATOM 3166 C C . THR A 1 397 ? 29.267 -3.542 -5.306 1.00 35.72 397 THR A C 1
ATOM 3168 O O . THR A 1 397 ? 28.750 -2.555 -4.778 1.00 35.72 397 THR A O 1
ATOM 3171 N N . LYS A 1 398 ? 28.540 -4.424 -5.997 1.00 36.88 398 LYS A N 1
ATOM 3172 C CA . LYS A 1 398 ? 27.075 -4.518 -5.914 1.00 36.88 398 LYS A CA 1
ATOM 3173 C C . LYS A 1 398 ? 26.715 -5.898 -5.393 1.00 36.88 398 LYS A C 1
ATOM 3175 O O . LYS A 1 398 ? 26.790 -6.881 -6.123 1.00 36.88 398 LYS A O 1
ATOM 3180 N N . VAL A 1 399 ? 26.301 -5.957 -4.132 1.00 38.50 399 VAL A N 1
ATOM 3181 C CA . VAL A 1 399 ? 25.680 -7.154 -3.568 1.00 38.50 399 VAL A CA 1
ATOM 3182 C C . VAL A 1 399 ? 24.210 -7.131 -3.979 1.00 38.50 399 VAL A C 1
ATOM 3184 O O . VAL A 1 399 ? 23.451 -6.282 -3.518 1.00 38.50 399 VAL A O 1
ATOM 3187 N N . ASN A 1 400 ? 23.819 -8.012 -4.899 1.00 37.88 400 ASN A N 1
ATOM 3188 C CA . ASN A 1 400 ? 22.413 -8.205 -5.249 1.00 37.88 400 ASN A CA 1
ATOM 3189 C C . ASN A 1 400 ? 21.881 -9.384 -4.433 1.00 37.88 400 ASN A C 1
ATOM 3191 O O . ASN A 1 400 ? 22.265 -10.532 -4.669 1.00 37.88 400 ASN A O 1
ATOM 3195 N N . PHE A 1 401 ? 20.995 -9.098 -3.484 1.00 38.50 401 PHE A N 1
ATOM 3196 C CA . PHE A 1 401 ? 20.268 -10.116 -2.740 1.00 38.50 401 PHE A CA 1
ATOM 3197 C C . PHE A 1 401 ? 19.018 -10.521 -3.525 1.00 38.50 401 PHE A C 1
ATOM 3199 O O . PHE A 1 401 ? 18.136 -9.705 -3.790 1.00 38.50 401 PHE A O 1
ATOM 3206 N N . LEU A 1 402 ? 18.936 -11.795 -3.909 1.00 39.19 402 LEU A N 1
ATOM 3207 C CA . LEU A 1 402 ? 17.685 -12.422 -4.329 1.00 39.19 402 LEU A CA 1
ATOM 3208 C C . LEU A 1 402 ? 17.281 -13.395 -3.214 1.00 39.19 402 LEU A C 1
ATOM 3210 O O . LEU A 1 402 ? 18.057 -14.260 -2.816 1.00 39.19 402 LEU A O 1
ATOM 3214 N N . ARG A 1 403 ? 16.076 -13.169 -2.680 1.00 32.84 403 ARG A N 1
ATOM 3215 C CA . ARG A 1 403 ? 15.495 -13.732 -1.448 1.00 32.84 403 ARG A CA 1
ATOM 3216 C C . ARG A 1 403 ? 15.895 -15.191 -1.133 1.00 32.84 403 ARG A C 1
ATOM 3218 O O . ARG A 1 403 ? 15.820 -16.068 -1.988 1.00 32.84 403 ARG A O 1
ATOM 3225 N N . ASN A 1 404 ? 16.222 -15.406 0.144 1.00 39.31 404 ASN A N 1
ATOM 3226 C CA . ASN A 1 404 ? 16.343 -16.649 0.929 1.00 39.31 404 ASN A CA 1
ATOM 3227 C C . ASN A 1 404 ? 17.340 -17.746 0.542 1.00 39.31 404 ASN A C 1
ATOM 3229 O O . ASN A 1 404 ? 17.509 -18.662 1.345 1.00 39.31 404 ASN A O 1
ATOM 3233 N N . SER A 1 405 ? 18.060 -17.656 -0.575 1.00 46.00 405 SER A N 1
ATOM 3234 C CA . SER A 1 405 ? 19.091 -18.670 -0.852 1.00 46.00 405 SER A CA 1
ATOM 3235 C C . SER A 1 405 ? 20.130 -18.278 -1.904 1.00 46.00 405 SER A C 1
ATOM 3237 O O . SER A 1 405 ? 20.853 -19.148 -2.369 1.00 46.00 405 SER A O 1
ATOM 3239 N N . VAL A 1 406 ? 20.258 -17.001 -2.295 1.00 45.34 406 VAL A N 1
ATOM 3240 C CA . VAL A 1 406 ? 21.264 -16.570 -3.289 1.00 45.34 406 VAL A CA 1
ATOM 3241 C C . VAL A 1 406 ? 22.022 -15.325 -2.844 1.00 45.34 406 VAL A C 1
ATOM 3243 O O . VAL A 1 406 ? 21.430 -14.261 -2.678 1.00 45.34 406 VAL A O 1
ATOM 3246 N N . LYS A 1 407 ? 23.348 -15.434 -2.718 1.00 54.09 407 LYS A N 1
ATOM 3247 C CA . LYS A 1 407 ? 24.263 -14.303 -2.506 1.00 54.09 407 LYS A CA 1
ATOM 3248 C C . LYS A 1 407 ? 25.140 -14.121 -3.738 1.00 54.09 407 LYS A C 1
ATOM 3250 O O . LYS A 1 407 ? 26.008 -14.946 -3.966 1.00 54.09 407 LYS A O 1
ATOM 3255 N N . ILE A 1 408 ? 24.956 -13.066 -4.529 1.00 50.50 408 ILE A N 1
ATOM 3256 C CA . ILE A 1 408 ? 25.887 -12.746 -5.626 1.00 50.50 408 ILE A CA 1
ATOM 3257 C C . ILE A 1 408 ? 26.816 -11.625 -5.156 1.00 50.50 408 ILE A C 1
ATOM 3259 O O . ILE A 1 408 ? 26.374 -10.499 -4.928 1.00 50.50 408 ILE A O 1
ATOM 3263 N N . MET A 1 409 ? 28.098 -11.948 -5.004 1.00 41.16 409 MET A N 1
ATOM 3264 C CA . MET A 1 409 ? 29.188 -11.025 -4.708 1.00 41.16 409 MET A CA 1
ATOM 3265 C C . MET A 1 409 ? 29.935 -10.719 -6.010 1.00 41.16 409 MET A C 1
ATOM 3267 O O . MET A 1 409 ? 30.634 -11.568 -6.555 1.00 41.16 409 MET A O 1
ATOM 3271 N N . GLN A 1 410 ? 29.765 -9.509 -6.529 1.00 38.19 410 GLN A N 1
ATOM 3272 C CA . GLN A 1 410 ? 30.574 -8.978 -7.628 1.00 38.19 410 GLN A CA 1
ATOM 3273 C C . GLN A 1 410 ? 31.527 -7.937 -7.040 1.00 38.19 410 GLN A C 1
ATOM 3275 O O . GLN A 1 410 ? 31.065 -7.065 -6.297 1.00 38.19 410 GLN A O 1
ATOM 3280 N N . ASN A 1 411 ? 32.824 -8.049 -7.338 1.00 32.16 411 ASN A N 1
ATOM 3281 C CA . ASN A 1 411 ? 33.815 -7.019 -7.001 1.00 32.16 411 ASN A CA 1
ATOM 3282 C C . ASN A 1 411 ? 33.648 -5.755 -7.853 1.00 32.16 411 ASN A C 1
ATOM 3284 O O . ASN A 1 411 ? 33.258 -5.888 -9.036 1.00 32.16 411 ASN A O 1
#

Sequence (411 aa):
MKLLYFFDDKIKPITMRGKFYCNPEDTGMLSDGISAIREYDVNLWFYTKNGKTIAFDSGHINYDNIDCDFKKININPDKIGHLFLTHLDTDHAGGIDLTGRNIFPKAHVYMGADEEKYMTREIRRKGVFHNCVKIADGWTPIKDISIFEVDGIKVEAIPVPGHTVGHTVYIVDDKILISRDCLVINENGGYAFFDFFTQNPKKNKESLIKLRDRLKDYDLKYVCTGHSGMHPYSEKIFKHIDKSATFGKTNPFHKDGEYNPFDKKTEPDYRNWVPKRMLKAKIIESLVCLILFILFGASDLILQGRQRIIWGLILGIGFLILLLITAWVIILYRAFDYNGKRKLAKVIIDGTADYVKIPDGGVGLDVGCGSGALTIACAKKNPKATMVGCDIWGAHTKVNFLRNSVKIMQN

Mean predicted aligned error: 13.28 Å

Nearest PDB structures (foldseek):
  4dik-assembly1_B  TM=6.991E-01  e=5.105E-09  Thermotoga maritima
  4dil-assembly1_A  TM=6.823E-01  e=3.252E-09  Thermotoga maritima
  6dn4-assembly1_A  TM=7.533E-01  e=2.340E-08  Cronobacter sakazakii
  4dil-assembly1_B  TM=6.921E-01  e=8.972E-09  Thermotoga maritima
  2gmn-assembly1_A  TM=5.388E-01  e=3.102E-08  Bradyrhizobium diazoefficiens USDA 110